Protein AF-0000000080107549 (afdb_homodimer)

Solvent-accessible surface area (backbone atoms only — not comparable to full-atom values): 24627 Å² total; per-residue (Å²): 115,69,70,59,51,51,52,50,50,53,51,52,55,63,60,64,65,59,62,71,70,70,69,73,54,46,63,52,72,68,51,47,50,52,50,44,52,52,50,43,53,51,35,47,55,39,15,67,66,69,76,43,81,56,61,75,59,41,84,32,69,69,33,16,52,47,34,55,63,60,72,76,70,65,90,58,79,60,88,64,49,26,48,18,30,65,36,68,57,43,46,50,54,39,52,49,38,27,72,75,69,60,40,52,78,51,29,47,70,81,66,35,60,39,38,40,34,34,11,37,5,58,68,35,72,38,71,36,65,35,84,58,73,98,49,41,77,41,59,36,36,36,23,13,29,32,24,60,42,73,49,72,42,91,67,74,45,87,91,60,24,56,69,80,54,68,52,70,59,36,46,60,57,14,55,74,68,66,45,72,50,75,85,59,51,66,66,62,56,64,66,68,67,58,65,79,63,72,83,75,76,79,78,74,78,78,79,68,69,92,72,76,81,135,112,69,69,59,50,52,51,51,50,53,53,52,56,62,58,65,64,61,62,70,71,70,68,74,56,47,62,51,71,68,52,45,50,52,50,43,52,53,49,42,52,51,35,46,54,38,14,68,67,68,76,42,82,56,63,74,58,40,83,33,70,70,35,16,52,47,34,54,63,59,74,78,67,65,90,57,79,60,89,63,50,28,49,18,31,65,37,71,56,42,45,51,54,41,52,49,37,28,73,73,69,60,40,53,76,53,31,46,69,82,66,35,60,40,38,41,34,34,13,37,5,58,68,35,71,40,73,36,66,35,85,59,73,98,48,43,78,39,58,34,36,37,25,12,31,30,23,61,43,74,49,71,46,94,68,75,44,88,92,59,25,58,69,81,53,67,54,71,59,33,46,60,58,13,56,74,69,67,44,72,48,74,85,57,48,65,64,60,57,63,63,65,66,58,64,76,66,68,81,78,73,77,76,72,74,75,75,67,63,95,79,77,81,129

Organism: NCBI:txid1611254

Structure (mmCIF, N/CA/C/O backbone):
data_AF-0000000080107549-model_v1
#
loop_
_entity.id
_entity.type
_entity.pdbx_description
1 polymer 'SCP domain-containing protein'
#
loop_
_atom_site.group_PDB
_atom_site.id
_atom_site.type_symbol
_atom_site.label_atom_id
_atom_site.label_alt_id
_atom_site.label_comp_id
_atom_site.label_asym_id
_atom_site.label_entity_id
_atom_site.label_seq_id
_atom_site.pdbx_PDB_ins_code
_atom_site.Cartn_x
_atom_site.Cartn_y
_atom_site.Cartn_z
_atom_site.occupancy
_atom_site.B_iso_or_equiv
_atom_site.auth_seq_id
_atom_site.auth_comp_id
_atom_site.auth_asym_id
_atom_site.auth_atom_id
_atom_site.pdbx_PDB_model_num
ATOM 1 N N . MET A 1 1 ? -22.656 67.5 -13.992 1 53.66 1 MET A N 1
ATOM 2 C CA . MET A 1 1 ? -21.797 66.5 -14.633 1 53.66 1 MET A CA 1
ATOM 3 C C . MET A 1 1 ? -20.594 66.188 -13.75 1 53.66 1 MET A C 1
ATOM 5 O O . MET A 1 1 ? -20.219 65 -13.609 1 53.66 1 MET A O 1
ATOM 9 N N . LYS A 1 2 ? -20.156 67.188 -12.969 1 70.88 2 LYS A N 1
ATOM 10 C CA . LYS A 1 2 ? -18.953 67 -12.172 1 70.88 2 LYS A CA 1
ATOM 11 C C . LYS A 1 2 ? -19.266 66.125 -10.93 1 70.88 2 LYS A C 1
ATOM 13 O O . LYS A 1 2 ? -18.484 65.312 -10.523 1 70.88 2 LYS A O 1
ATOM 18 N N . ALA A 1 3 ? -20.5 66.375 -10.391 1 68.38 3 ALA A N 1
ATOM 19 C CA . ALA A 1 3 ? -20.859 65.625 -9.172 1 68.38 3 ALA A CA 1
ATOM 20 C C . ALA A 1 3 ? -21.109 64.188 -9.453 1 68.38 3 ALA A C 1
ATOM 22 O O . ALA A 1 3 ? -20.781 63.312 -8.633 1 68.38 3 ALA A O 1
ATOM 23 N N . VAL A 1 4 ? -21.531 63.938 -10.672 1 68.31 4 VAL A N 1
ATOM 24 C CA . VAL A 1 4 ? -21.812 62.531 -11.039 1 68.31 4 VAL A CA 1
ATOM 25 C C . VAL A 1 4 ? -20.5 61.781 -11.266 1 68.31 4 VAL A C 1
ATOM 27 O O . VAL A 1 4 ? -20.375 60.625 -10.891 1 68.31 4 VAL A O 1
ATOM 30 N N . TYR A 1 5 ? -19.438 62.594 -11.609 1 66.56 5 TYR A N 1
ATOM 31 C CA . TYR A 1 5 ? -18.172 61.906 -11.852 1 66.56 5 TYR A CA 1
ATOM 32 C C . TYR A 1 5 ? -17.484 61.531 -10.547 1 66.56 5 TYR A C 1
ATOM 34 O O . TYR A 1 5 ? -16.844 60.5 -10.453 1 66.56 5 TYR A O 1
ATOM 42 N N . SER A 1 6 ? -17.906 62.281 -9.484 1 65.06 6 SER A N 1
ATOM 43 C CA . SER A 1 6 ? -17.281 62 -8.203 1 65.06 6 SER A CA 1
ATOM 44 C C . SER A 1 6 ? -17.891 60.781 -7.539 1 65.06 6 SER A C 1
ATOM 46 O O . SER A 1 6 ? -17.188 59.969 -6.922 1 65.06 6 SER A O 1
ATOM 48 N N . ILE A 1 7 ? -19.172 60.562 -7.809 1 64 7 ILE A N 1
ATOM 49 C CA . ILE A 1 7 ? -19.844 59.406 -7.199 1 64 7 ILE A CA 1
ATOM 50 C C . ILE A 1 7 ? -19.438 58.125 -7.922 1 64 7 ILE A C 1
ATOM 52 O O . ILE A 1 7 ? -19.188 57.094 -7.289 1 64 7 ILE A O 1
ATOM 56 N N . VAL A 1 8 ? -19.266 58.281 -9.211 1 63.47 8 VAL A N 1
ATOM 57 C CA . VAL A 1 8 ? -18.859 57.094 -9.977 1 63.47 8 VAL A CA 1
ATOM 58 C C . VAL A 1 8 ? -17.422 56.75 -9.633 1 63.47 8 VAL A C 1
ATOM 60 O O . VAL A 1 8 ? -17.094 55.562 -9.492 1 63.47 8 VAL A O 1
ATOM 63 N N . PHE A 1 9 ? -16.609 57.781 -9.422 1 61.28 9 PHE A N 1
ATOM 64 C CA . PHE A 1 9 ? -15.234 57.5 -9.039 1 61.28 9 PHE A CA 1
ATOM 65 C C . PHE A 1 9 ? -15.164 56.906 -7.645 1 61.28 9 PHE A C 1
ATOM 67 O O . PHE A 1 9 ? -14.406 55.969 -7.41 1 61.28 9 PHE A O 1
ATOM 74 N N . LEU A 1 10 ? -16.047 57.406 -6.715 1 59.22 10 LEU A N 1
ATOM 75 C CA . LEU A 1 10 ? -16.078 56.844 -5.367 1 59.22 10 LEU A CA 1
ATOM 76 C C . LEU A 1 10 ? -16.656 55.406 -5.391 1 59.22 10 LEU A C 1
ATOM 78 O O . LEU A 1 10 ? -16.172 54.531 -4.664 1 59.22 10 LEU A O 1
ATOM 82 N N . LEU A 1 11 ? -17.578 55.156 -6.316 1 61.56 11 LEU A N 1
ATOM 83 C CA . LEU A 1 11 ? -18.125 53.812 -6.449 1 61.56 11 LEU A CA 1
ATOM 84 C C . LEU A 1 11 ? -17.109 52.906 -7.121 1 61.56 11 LEU A C 1
ATOM 86 O O . LEU A 1 11 ? -17 51.719 -6.766 1 61.56 11 LEU A O 1
ATOM 90 N N . LEU A 1 12 ? -16.328 53.469 -8.047 1 58.5 12 LEU A N 1
ATOM 91 C CA . LEU A 1 12 ? -15.289 52.656 -8.688 1 58.5 12 LEU A CA 1
ATOM 92 C C . LEU A 1 12 ? -14.133 52.406 -7.73 1 58.5 12 LEU A C 1
ATOM 94 O O . LEU A 1 12 ? -13.516 51.344 -7.773 1 58.5 12 LEU A O 1
ATOM 98 N N . LEU A 1 13 ? -13.867 53.375 -6.844 1 51.38 13 LEU A N 1
ATOM 99 C CA . LEU A 1 13 ? -12.828 53.125 -5.852 1 51.38 13 LEU A CA 1
ATOM 100 C C . LEU A 1 13 ? -13.281 52.125 -4.82 1 51.38 13 LEU A C 1
ATOM 102 O O . LEU A 1 13 ? -12.469 51.375 -4.262 1 51.38 13 LEU A O 1
ATOM 106 N N . ALA A 1 14 ? -14.594 52.031 -4.531 1 49.47 14 ALA A N 1
ATOM 107 C CA . ALA A 1 14 ? -15.094 51.062 -3.566 1 49.47 14 ALA A CA 1
ATOM 108 C C . ALA A 1 14 ? -15.062 49.656 -4.148 1 49.47 14 ALA A C 1
ATOM 110 O O . ALA A 1 14 ? -15 48.656 -3.406 1 49.47 14 ALA A O 1
ATOM 111 N N . ILE A 1 15 ? -15.234 49.5 -5.469 1 50.75 15 ILE A N 1
ATOM 112 C CA . ILE A 1 15 ? -15.219 48.156 -6.031 1 50.75 15 ILE A CA 1
ATOM 113 C C . ILE A 1 15 ? -13.789 47.625 -6.055 1 50.75 15 ILE A C 1
ATOM 115 O O . ILE A 1 15 ? -13.57 46.406 -5.91 1 50.75 15 ILE A O 1
ATOM 119 N N . SER A 1 16 ? -12.789 48.5 -6.227 1 44.84 16 SER A N 1
ATOM 120 C CA . SER A 1 16 ? -11.453 47.969 -6.477 1 44.84 16 SER A CA 1
ATOM 121 C C . SER A 1 16 ? -10.844 47.375 -5.203 1 44.84 16 SER A C 1
ATOM 123 O O . SER A 1 16 ? -9.812 46.719 -5.25 1 44.84 16 SER A O 1
ATOM 125 N N . THR A 1 17 ? -11.305 47.906 -4.094 1 39.03 17 THR A N 1
ATOM 126 C CA . THR A 1 17 ? -10.547 47.344 -2.98 1 39.03 17 THR A CA 1
ATOM 127 C C . THR A 1 17 ? -11.102 46 -2.559 1 39.03 17 THR A C 1
ATOM 129 O O . THR A 1 17 ? -11.32 45.75 -1.37 1 39.03 17 THR A O 1
ATOM 132 N N . SER A 1 18 ? -12.023 45.406 -3.348 1 38.69 18 SER A N 1
ATOM 133 C CA . SER A 1 18 ? -12.164 44.031 -2.922 1 38.69 18 SER A CA 1
ATOM 134 C C . SER A 1 18 ? -10.844 43.281 -3.021 1 38.69 18 SER A C 1
ATOM 136 O O . SER A 1 18 ? -10.531 42.688 -4.059 1 38.69 18 SER A O 1
ATOM 138 N N . THR A 1 19 ? -9.719 43.812 -2.611 1 36.75 19 THR A N 1
ATOM 139 C CA . THR A 1 19 ? -8.641 42.875 -2.398 1 36.75 19 THR A CA 1
ATOM 140 C C . THR A 1 19 ? -9.172 41.594 -1.761 1 36.75 19 THR A C 1
ATOM 142 O O . THR A 1 19 ? -9.555 41.594 -0.59 1 36.75 19 THR A O 1
ATOM 145 N N . GLY A 1 20 ? -9.984 40.812 -2.455 1 39.28 20 GLY A N 1
ATOM 146 C CA . GLY A 1 20 ? -10.086 39.469 -1.911 1 39.28 20 GLY A CA 1
ATOM 147 C C . GLY A 1 20 ? -8.852 39.031 -1.149 1 39.28 20 GLY A C 1
ATOM 148 O O . GLY A 1 20 ? -7.82 38.719 -1.753 1 39.28 20 GLY A O 1
ATOM 149 N N . VAL A 1 21 ? -8.547 39.75 -0.049 1 38.47 21 VAL A N 1
ATOM 150 C CA . VAL A 1 21 ? -7.57 39.156 0.851 1 38.47 21 VAL A CA 1
ATOM 151 C C . VAL A 1 21 ? -7.652 37.625 0.756 1 38.47 21 VAL A C 1
ATOM 153 O O . VAL A 1 21 ? -8.648 37.031 1.163 1 38.47 21 VAL A O 1
ATOM 156 N N . ARG A 1 22 ? -7.184 37.156 -0.388 1 38.94 22 ARG A N 1
ATOM 157 C CA . ARG A 1 22 ? -7 35.719 -0.339 1 38.94 22 ARG A CA 1
ATOM 158 C C . ARG A 1 22 ? -6.398 35.281 0.996 1 38.94 22 ARG A C 1
ATOM 160 O O . ARG A 1 22 ? -5.23 35.562 1.275 1 38.94 22 ARG A O 1
ATOM 167 N N . VAL A 1 23 ? -7.102 35.281 2.072 1 44.19 23 VAL A N 1
ATOM 168 C CA . VAL A 1 23 ? -6.676 34.656 3.316 1 44.19 23 VAL A CA 1
ATOM 169 C C . VAL A 1 23 ? -5.902 33.375 3.008 1 44.19 23 VAL A C 1
ATOM 171 O O . VAL A 1 23 ? -6.418 32.469 2.336 1 44.19 23 VAL A O 1
ATOM 174 N N . LYS A 1 24 ? -4.633 33.594 2.818 1 52.34 24 LYS A N 1
ATOM 175 C CA . LYS A 1 24 ? -3.783 32.406 2.66 1 52.34 24 LYS A CA 1
ATOM 176 C C . LYS A 1 24 ? -4.207 31.297 3.609 1 52.34 24 LYS A C 1
ATOM 178 O O . LYS A 1 24 ? -4.172 31.469 4.832 1 52.34 24 LYS A O 1
ATOM 183 N N . ARG A 1 25 ? -5.023 30.359 3.195 1 68.44 25 ARG A N 1
ATOM 184 C CA . ARG A 1 25 ? -5.586 29.234 3.943 1 68.44 25 ARG A CA 1
ATOM 185 C C . ARG A 1 25 ? -4.566 28.125 4.105 1 68.44 25 ARG A C 1
ATOM 187 O O . ARG A 1 25 ? -4.738 27.234 4.941 1 68.44 25 ARG A O 1
ATOM 194 N N . GLY A 1 26 ? -3.373 28.438 3.594 1 78.31 26 GLY A N 1
ATOM 195 C CA . GLY A 1 26 ? -2.271 27.5 3.768 1 78.31 26 GLY A CA 1
ATOM 196 C C . GLY A 1 26 ? -1.246 27.969 4.781 1 78.31 26 GLY A C 1
ATOM 197 O O . GLY A 1 26 ? -1.515 28.875 5.57 1 78.31 26 GLY A O 1
ATOM 198 N N . LEU A 1 27 ? -0.272 27.266 4.949 1 93.06 27 LEU A N 1
ATOM 199 C CA . LEU A 1 27 ? 0.793 27.594 5.891 1 93.06 27 LEU A CA 1
ATOM 200 C C . LEU A 1 27 ? 1.689 28.688 5.332 1 93.06 27 LEU A C 1
ATOM 202 O O . LEU A 1 27 ? 1.978 28.719 4.133 1 93.06 27 LEU A O 1
ATOM 206 N N . SER A 1 28 ? 2.057 29.641 6.246 1 92.88 28 SER A N 1
ATOM 207 C CA . SER A 1 28 ? 3.113 30.578 5.867 1 92.88 28 SER A CA 1
ATOM 208 C C . SER A 1 28 ? 4.426 29.844 5.605 1 92.88 28 SER A C 1
ATOM 210 O O . SER A 1 28 ? 4.598 28.688 6.012 1 92.88 28 SER A O 1
ATOM 212 N N . THR A 1 29 ? 5.355 30.516 4.992 1 93.06 29 THR A N 1
ATOM 213 C CA . THR A 1 29 ? 6.656 29.922 4.711 1 93.06 29 THR A CA 1
ATOM 214 C C . THR A 1 29 ? 7.363 29.531 6.008 1 93.06 29 THR A C 1
ATOM 216 O O . THR A 1 29 ? 8.016 28.484 6.074 1 93.06 29 THR A O 1
ATOM 219 N N . GLU A 1 30 ? 7.207 30.406 6.984 1 94.31 30 GLU A N 1
ATOM 220 C CA . GLU A 1 30 ? 7.801 30.125 8.289 1 94.31 30 GLU A CA 1
ATOM 221 C C . GLU A 1 30 ? 7.191 28.859 8.906 1 94.31 30 GLU A C 1
ATOM 223 O O . GLU A 1 30 ? 7.91 28.016 9.438 1 94.31 30 GLU A O 1
ATOM 228 N N . GLU A 1 31 ? 5.949 28.766 8.859 1 95.88 31 GLU A N 1
ATOM 229 C CA . GLU A 1 31 ? 5.246 27.594 9.383 1 95.88 31 GLU A CA 1
ATOM 230 C C . GLU A 1 31 ? 5.621 26.328 8.617 1 95.88 31 GLU A C 1
ATOM 232 O O . GLU A 1 31 ? 5.797 25.266 9.219 1 95.88 31 GLU A O 1
ATOM 237 N N . GLN A 1 32 ? 5.734 26.422 7.312 1 96.44 32 GLN A N 1
ATOM 238 C CA . GLN A 1 32 ? 6.172 25.297 6.492 1 96.44 32 GLN A CA 1
ATOM 239 C C . GLN A 1 32 ? 7.539 24.797 6.945 1 96.44 32 GLN A C 1
ATOM 241 O O . GLN A 1 32 ? 7.719 23.594 7.141 1 96.44 32 GLN A O 1
ATOM 246 N N . THR A 1 33 ? 8.398 25.703 7.074 1 96.06 33 THR A N 1
ATOM 247 C CA . THR A 1 33 ? 9.758 25.359 7.469 1 96.06 33 THR A CA 1
ATOM 248 C C . THR A 1 33 ? 9.773 24.703 8.844 1 96.06 33 THR A C 1
ATOM 250 O O . THR A 1 33 ? 10.438 23.688 9.047 1 96.06 33 THR A O 1
ATOM 253 N N . LYS A 1 34 ? 9.039 25.281 9.727 1 96.56 34 LYS A N 1
ATOM 254 C CA . LYS A 1 34 ? 8.945 24.75 11.078 1 96.56 34 LYS A CA 1
ATOM 255 C C . LYS A 1 34 ? 8.406 23.312 11.055 1 96.56 34 LYS A C 1
ATOM 257 O O . LYS A 1 34 ? 8.953 22.422 11.711 1 96.56 34 LYS A O 1
ATOM 262 N N . LEU A 1 35 ? 7.371 23.094 10.359 1 97.75 35 LEU A N 1
ATOM 263 C CA . LEU A 1 35 ? 6.75 21.781 10.234 1 97.75 35 LEU A CA 1
ATOM 264 C C . LEU A 1 35 ? 7.727 20.766 9.633 1 97.75 35 LEU A C 1
ATOM 266 O O . LEU A 1 35 ? 7.945 19.703 10.195 1 97.75 35 LEU A O 1
ATOM 270 N N . LEU A 1 36 ? 8.328 21.109 8.508 1 97.75 36 LEU A N 1
ATOM 271 C CA . LEU A 1 36 ? 9.227 20.203 7.797 1 97.75 36 LEU A CA 1
ATOM 272 C C . LEU A 1 36 ? 10.438 19.859 8.656 1 97.75 36 LEU A C 1
ATOM 274 O O . LEU A 1 36 ? 10.852 18.703 8.711 1 97.75 36 LEU A O 1
ATOM 278 N N . ASN A 1 37 ? 10.977 20.891 9.273 1 97.5 37 ASN A N 1
ATOM 279 C CA . ASN A 1 37 ? 12.125 20.641 10.133 1 97.5 37 ASN A CA 1
ATOM 280 C C . ASN A 1 37 ? 11.773 19.656 11.25 1 97.5 37 ASN A C 1
ATOM 282 O O . ASN A 1 37 ? 12.508 18.688 11.484 1 97.5 37 ASN A O 1
ATOM 286 N N . ALA A 1 38 ? 10.688 19.922 11.914 1 97.88 38 ALA A N 1
ATOM 287 C CA . ALA A 1 38 ? 10.273 19.047 13.016 1 97.88 38 ALA A CA 1
ATOM 288 C C . ALA A 1 38 ? 10.008 17.625 12.523 1 97.88 38 ALA A C 1
ATOM 290 O O . ALA A 1 38 ? 10.469 16.656 13.141 1 97.88 38 ALA A O 1
ATOM 291 N N . LEU A 1 39 ? 9.281 17.453 11.414 1 97.88 39 LEU A N 1
ATOM 292 C CA . LEU A 1 39 ? 8.961 16.156 10.859 1 97.88 39 LEU A CA 1
ATOM 293 C C . LEU A 1 39 ? 10.219 15.414 10.43 1 97.88 39 LEU A C 1
ATOM 295 O O . LEU A 1 39 ? 10.375 14.219 10.703 1 97.88 39 LEU A O 1
ATOM 299 N N . ASN A 1 40 ? 11.055 16.125 9.773 1 96.75 40 ASN A N 1
ATOM 300 C CA . ASN A 1 40 ? 12.266 15.469 9.297 1 96.75 40 ASN A CA 1
ATOM 301 C C . ASN A 1 40 ? 13.164 15.039 10.445 1 96.75 40 ASN A C 1
ATOM 303 O O . ASN A 1 40 ? 13.789 13.977 10.391 1 96.75 40 ASN A O 1
ATOM 307 N N . ILE A 1 41 ? 13.273 15.844 11.484 1 96.38 41 ILE A N 1
ATOM 308 C CA . ILE A 1 41 ? 14.031 15.461 12.672 1 96.38 41 ILE A CA 1
ATOM 309 C C . ILE A 1 41 ? 13.43 14.195 13.281 1 96.38 41 ILE A C 1
ATOM 311 O O . ILE A 1 41 ? 14.156 13.25 13.602 1 96.38 41 ILE A O 1
ATOM 315 N N . ASP A 1 42 ? 12.133 14.148 13.445 1 96.56 42 ASP A N 1
ATOM 316 C CA . ASP A 1 42 ? 11.461 12.992 14.023 1 96.56 42 ASP A CA 1
ATOM 317 C C . ASP A 1 42 ? 11.594 11.766 13.125 1 96.56 42 ASP A C 1
ATOM 319 O O . ASP A 1 42 ? 11.781 10.648 13.609 1 96.56 42 ASP A O 1
ATOM 323 N N . ARG A 1 43 ? 11.438 11.938 11.828 1 95.06 43 ARG A N 1
ATOM 324 C CA . ARG A 1 43 ? 11.609 10.859 10.859 1 95.06 43 ARG A CA 1
ATOM 325 C C . ARG A 1 43 ? 13.023 10.281 10.93 1 95.06 43 ARG A C 1
ATOM 327 O O . ARG A 1 43 ? 13.203 9.062 10.891 1 95.06 43 ARG A O 1
ATOM 334 N N . GLN A 1 44 ? 13.969 11.141 11.07 1 92 44 GLN A N 1
ATOM 335 C CA . GLN A 1 44 ? 15.344 10.68 11.18 1 92 44 GLN A CA 1
ATOM 336 C C . GLN A 1 44 ? 15.562 9.875 12.461 1 92 44 GLN A C 1
ATOM 338 O O . GLN A 1 44 ? 16.156 8.797 12.438 1 92 44 GLN A O 1
ATOM 343 N N . ALA A 1 45 ? 15.094 10.367 13.523 1 94.12 45 ALA A N 1
ATOM 344 C CA . ALA A 1 45 ? 15.219 9.68 14.805 1 94.12 45 ALA A CA 1
ATOM 345 C C . ALA A 1 45 ? 14.531 8.32 14.773 1 94.12 45 ALA A C 1
ATOM 347 O O . ALA A 1 45 ? 15.094 7.32 15.227 1 94.12 45 ALA A O 1
ATOM 348 N N . LEU A 1 46 ? 13.297 8.312 14.234 1 91.19 46 LEU A N 1
ATOM 349 C CA . LEU A 1 46 ? 12.555 7.066 14.109 1 91.19 46 LEU A CA 1
ATOM 350 C C . LEU A 1 46 ? 13.281 6.086 13.195 1 91.19 46 LEU A C 1
ATOM 352 O O . LEU A 1 46 ? 13.352 4.891 13.492 1 91.19 46 LEU A O 1
ATOM 356 N N . GLY A 1 47 ? 13.789 6.66 12.109 1 87.25 47 GLY A N 1
ATOM 357 C CA . GLY A 1 47 ? 14.555 5.844 11.18 1 87.25 47 GLY A CA 1
ATOM 358 C C . GLY A 1 47 ? 15.766 5.188 11.82 1 87.25 47 GLY A C 1
ATOM 359 O O . GLY A 1 47 ? 16.031 4.008 11.578 1 87.25 47 GLY A O 1
ATOM 360 N N . GLU A 1 48 ? 16.453 5.871 12.602 1 86.38 48 GLU A N 1
ATOM 361 C CA . GLU A 1 48 ? 17.594 5.34 13.32 1 86.38 48 GLU A CA 1
ATOM 362 C C . GLU A 1 48 ? 17.188 4.203 14.25 1 86.38 48 GLU A C 1
ATOM 364 O O . GLU A 1 48 ? 17.875 3.18 14.336 1 86.38 48 GLU A O 1
ATOM 369 N N . ASN A 1 49 ? 16.047 4.371 14.82 1 84.31 49 ASN A N 1
ATOM 370 C CA . ASN A 1 49 ? 15.539 3.363 15.742 1 84.31 49 ASN A CA 1
ATOM 371 C C . ASN A 1 49 ? 15.07 2.109 15.016 1 84.31 49 ASN A C 1
ATOM 373 O O . ASN A 1 49 ? 15.148 1.004 15.547 1 84.31 49 ASN A O 1
ATOM 377 N N . MET A 1 50 ? 14.594 2.318 13.828 1 82.94 50 MET A N 1
ATOM 378 C CA . MET A 1 50 ? 13.945 1.22 13.117 1 82.94 50 MET A CA 1
ATOM 379 C C . MET A 1 50 ? 14.867 0.662 12.031 1 82.94 50 MET A C 1
ATOM 381 O O . MET A 1 50 ? 14.562 -0.362 11.422 1 82.94 50 MET A O 1
ATOM 385 N N . GLY A 1 51 ? 16 1.339 11.742 1 77.19 51 GLY A N 1
ATOM 386 C CA . GLY A 1 51 ? 16.875 0.941 10.656 1 77.19 51 GLY A CA 1
ATOM 387 C C . GLY A 1 51 ? 16.312 1.266 9.281 1 77.19 51 GLY A C 1
ATOM 388 O O . GLY A 1 51 ? 16.469 0.491 8.344 1 77.19 51 GLY A O 1
ATOM 389 N N . ILE A 1 52 ? 15.5 2.336 9.242 1 78.19 52 ILE A N 1
ATOM 390 C CA . ILE A 1 52 ? 14.883 2.783 8 1 78.19 52 ILE A CA 1
ATOM 391 C C . ILE A 1 52 ? 15.406 4.172 7.637 1 78.19 52 ILE A C 1
ATOM 393 O O . ILE A 1 52 ? 15.531 5.039 8.5 1 78.19 52 ILE A O 1
ATOM 397 N N . ALA A 1 53 ? 15.695 4.32 6.379 1 80.44 53 ALA A N 1
ATOM 398 C CA . ALA A 1 53 ? 16.125 5.633 5.898 1 80.44 53 ALA A CA 1
ATOM 399 C C . ALA A 1 53 ? 14.938 6.441 5.387 1 80.44 53 ALA A C 1
ATOM 401 O O . ALA A 1 53 ? 14.164 5.965 4.551 1 80.44 53 ALA A O 1
ATOM 402 N N . PHE A 1 54 ? 14.75 7.613 5.891 1 86 54 PHE A N 1
ATOM 403 C CA . PHE A 1 54 ? 13.734 8.539 5.41 1 86 54 PHE A CA 1
ATOM 404 C C . PHE A 1 54 ? 14.352 9.594 4.496 1 86 54 PHE A C 1
ATOM 406 O O . PHE A 1 54 ? 15.344 10.227 4.855 1 86 54 PHE A O 1
ATOM 413 N N . GLU A 1 55 ? 13.805 9.719 3.348 1 86.88 55 GLU A N 1
ATOM 414 C CA . GLU A 1 55 ? 14.125 10.891 2.543 1 86.88 55 GLU A CA 1
ATOM 415 C C . GLU A 1 55 ? 13.5 12.148 3.135 1 86.88 55 GLU A C 1
ATOM 417 O O . GLU A 1 55 ? 12.461 12.086 3.795 1 86.88 55 GLU A O 1
ATOM 422 N N . THR A 1 56 ? 14.172 13.25 2.838 1 92.81 56 THR A N 1
ATOM 423 C CA . THR A 1 56 ? 13.695 14.531 3.359 1 92.81 56 THR A CA 1
ATOM 424 C C . THR A 1 56 ? 12.336 14.891 2.77 1 92.81 56 THR A C 1
ATOM 426 O O . THR A 1 56 ? 12.156 14.852 1.551 1 92.81 56 THR A O 1
ATOM 429 N N . LEU A 1 57 ? 11.406 15.188 3.639 1 94.5 57 LEU A N 1
ATOM 430 C CA . LEU A 1 57 ? 10.086 15.656 3.242 1 94.5 57 LEU A CA 1
ATOM 431 C C . LEU A 1 57 ? 10.148 17.062 2.674 1 94.5 57 LEU A C 1
ATOM 433 O O . LEU A 1 57 ? 10.852 17.922 3.215 1 94.5 57 LEU A O 1
ATOM 437 N N . THR A 1 58 ? 9.539 17.281 1.575 1 94.56 58 THR A N 1
ATOM 438 C CA . THR A 1 58 ? 9.445 18.609 0.966 1 94.56 58 THR A CA 1
ATOM 439 C C . THR A 1 58 ? 7.996 19.078 0.892 1 94.56 58 THR A C 1
ATOM 441 O O . THR A 1 58 ? 7.078 18.25 0.838 1 94.56 58 THR A O 1
ATOM 444 N N . TYR A 1 59 ? 7.855 20.406 0.904 1 95 59 TYR A N 1
ATOM 445 C CA . TYR A 1 59 ? 6.512 20.984 0.916 1 95 59 TYR A CA 1
ATOM 446 C C . TYR A 1 59 ? 5.98 21.156 -0.502 1 95 59 TYR A C 1
ATOM 448 O O . TYR A 1 59 ? 6.719 21.547 -1.407 1 95 59 TYR A O 1
ATOM 456 N N . SER A 1 60 ? 4.695 20.797 -0.688 1 92.75 60 SER A N 1
ATOM 457 C CA . SER A 1 60 ? 4.027 20.922 -1.979 1 92.75 60 SER A CA 1
ATOM 458 C C . SER A 1 60 ? 2.82 21.844 -1.889 1 92.75 60 SER A C 1
ATOM 460 O O . SER A 1 60 ? 1.849 21.547 -1.193 1 92.75 60 SER A O 1
ATOM 462 N N . ARG A 1 61 ? 2.859 22.859 -2.689 1 90.12 61 ARG A N 1
ATOM 463 C CA . ARG A 1 61 ? 1.745 23.812 -2.742 1 90.12 61 ARG A CA 1
ATOM 464 C C . ARG A 1 61 ? 0.489 23.141 -3.289 1 90.12 61 ARG A C 1
ATOM 466 O O . ARG A 1 61 ? -0.623 23.438 -2.85 1 90.12 61 ARG A O 1
ATOM 473 N N . ALA A 1 62 ? 0.701 22.234 -4.172 1 86.56 62 ALA A N 1
ATOM 474 C CA . ALA A 1 62 ? -0.437 21.516 -4.742 1 86.56 62 ALA A CA 1
ATOM 475 C C . ALA A 1 62 ? -1.16 20.703 -3.67 1 86.56 62 ALA A C 1
ATOM 477 O O . ALA A 1 62 ? -2.393 20.672 -3.633 1 86.56 62 ALA A O 1
ATOM 478 N N . LEU A 1 63 ? -0.447 20.109 -2.848 1 88.44 63 LEU A N 1
ATOM 479 C CA . LEU A 1 63 ? -1.027 19.328 -1.771 1 88.44 63 LEU A CA 1
ATOM 480 C C . LEU A 1 63 ? -1.66 20.219 -0.714 1 88.44 63 LEU A C 1
ATOM 482 O O . LEU A 1 63 ? -2.674 19.859 -0.111 1 88.44 63 LEU A O 1
ATOM 486 N N . GLU A 1 64 ? -1.082 21.406 -0.505 1 93.12 64 GLU A N 1
ATOM 487 C CA . GLU A 1 64 ? -1.689 22.406 0.365 1 93.12 64 GLU A CA 1
ATOM 488 C C . GLU A 1 64 ? -3.07 22.812 -0.141 1 93.12 64 GLU A C 1
ATOM 490 O O . GLU A 1 64 ? -4.027 22.859 0.632 1 93.12 64 GLU A O 1
ATOM 495 N N . MET A 1 65 ? -3.135 23.062 -1.372 1 87.81 65 MET A N 1
ATOM 496 C CA . MET A 1 65 ? -4.414 23.438 -1.969 1 87.81 65 MET A CA 1
ATOM 497 C C . MET A 1 65 ? -5.434 22.312 -1.814 1 87.81 65 MET A C 1
ATOM 499 O O . MET A 1 65 ? -6.609 22.562 -1.557 1 87.81 65 MET A O 1
ATOM 503 N N . LYS A 1 66 ? -4.984 21.109 -1.949 1 85.88 66 LYS A N 1
ATOM 504 C CA . LYS A 1 66 ? -5.863 19.969 -1.729 1 85.88 66 LYS A CA 1
ATOM 505 C C . LYS A 1 66 ? -6.363 19.922 -0.289 1 85.88 66 LYS A C 1
ATOM 507 O O . LYS A 1 66 ? -7.543 19.672 -0.042 1 85.88 66 LYS A O 1
ATOM 512 N N . ALA A 1 67 ? -5.453 20.188 0.616 1 90.38 67 ALA A N 1
ATOM 513 C CA . ALA A 1 67 ? -5.797 20.172 2.035 1 90.38 67 ALA A CA 1
ATOM 514 C C . ALA A 1 67 ? -6.82 21.266 2.354 1 90.38 67 ALA A C 1
ATOM 516 O O . ALA A 1 67 ? -7.719 21.062 3.174 1 90.38 67 ALA A O 1
ATOM 517 N N . GLU A 1 68 ? -6.762 22.344 1.675 1 88.94 68 GLU A N 1
ATOM 518 C CA . GLU A 1 68 ? -7.656 23.469 1.905 1 88.94 68 GLU A CA 1
ATOM 519 C C . GLU A 1 68 ? -9.047 23.203 1.329 1 88.94 68 GLU A C 1
ATOM 521 O O . GLU A 1 68 ? -10.047 23.656 1.881 1 88.94 68 GLU A O 1
ATOM 526 N N . ASN A 1 69 ? -9.016 22.422 0.28 1 82.88 69 ASN A N 1
ATOM 527 C CA . ASN A 1 69 ? -10.227 22.469 -0.534 1 82.88 69 ASN A CA 1
ATOM 528 C C . ASN A 1 69 ? -10.992 21.141 -0.479 1 82.88 69 ASN A C 1
ATOM 530 O O . ASN A 1 69 ? -12.109 21.047 -0.99 1 82.88 69 ASN A O 1
ATOM 534 N N . PHE A 1 70 ? -10.414 20.109 0.133 1 82.06 70 PHE A N 1
ATOM 535 C CA . PHE A 1 70 ? -11.172 18.859 0.117 1 82.06 70 PHE A CA 1
ATOM 536 C C . PHE A 1 70 ? -12.469 19.016 0.901 1 82.06 70 PHE A C 1
ATOM 538 O O . PHE A 1 70 ? -12.602 19.906 1.736 1 82.06 70 PHE A O 1
ATOM 545 N N . ARG A 1 71 ? -13.398 18.172 0.565 1 79.19 71 ARG A N 1
ATOM 546 C CA . ARG A 1 71 ? -14.703 18.219 1.211 1 79.19 71 ARG A CA 1
ATOM 547 C C . ARG A 1 71 ? -14.773 17.25 2.385 1 79.19 71 ARG A C 1
ATOM 549 O O . ARG A 1 71 ? -14.305 16.109 2.281 1 79.19 71 ARG A O 1
ATOM 556 N N . CYS A 1 72 ? -15.172 17.734 3.518 1 81.75 72 CYS A N 1
ATOM 557 C CA . CYS A 1 72 ? -15.391 16.922 4.707 1 81.75 72 CYS A CA 1
ATOM 558 C C . CYS A 1 72 ? -16.562 15.961 4.516 1 81.75 72 CYS A C 1
ATOM 560 O O . C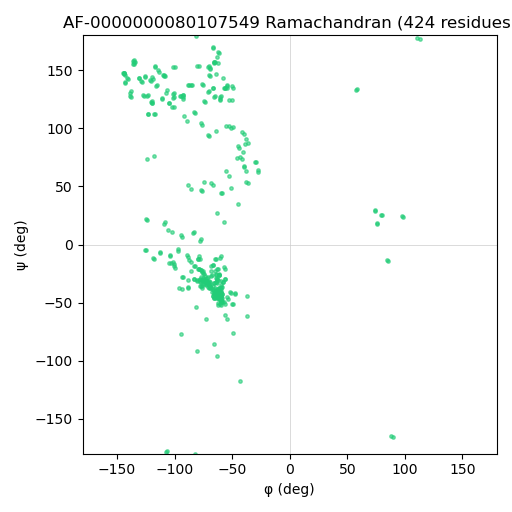YS A 1 72 ? -17.641 16.188 5.062 1 81.75 72 CYS A O 1
ATOM 562 N N . ASP A 1 73 ? -16.469 15.234 3.383 1 65.12 73 ASP A N 1
ATOM 563 C CA . ASP A 1 73 ? -17.641 14.422 3.055 1 65.12 73 ASP A CA 1
ATOM 564 C C . ASP A 1 73 ? -17.547 13.031 3.682 1 65.12 73 ASP A C 1
ATOM 566 O O . ASP A 1 73 ? -16.562 12.312 3.465 1 65.12 73 ASP A O 1
ATOM 570 N N . GLY A 1 74 ? -18.359 12.711 4.809 1 60 74 GLY A N 1
ATOM 571 C CA . GLY A 1 74 ? -18.609 11.352 5.254 1 60 74 GLY A CA 1
ATOM 572 C C . GLY A 1 74 ? -18 11.031 6.602 1 60 74 GLY A C 1
ATOM 573 O O . GLY A 1 74 ? -17.344 11.883 7.207 1 60 74 GLY A O 1
ATOM 574 N N . PRO A 1 75 ? -18.312 9.828 6.957 1 54.25 75 PRO A N 1
ATOM 575 C CA . PRO A 1 75 ? -17.984 9.391 8.32 1 54.25 75 PRO A CA 1
ATOM 576 C C . PRO A 1 75 ? -16.5 9.047 8.484 1 54.25 75 PRO A C 1
ATOM 578 O O . PRO A 1 75 ? -15.984 9.078 9.602 1 54.25 75 PRO A O 1
ATOM 581 N N . SER A 1 76 ? -15.938 8.766 7.328 1 57.59 76 SER A N 1
ATOM 582 C CA . SER A 1 76 ? -14.555 8.344 7.48 1 57.59 76 SER A CA 1
ATOM 583 C C . SER A 1 76 ? -13.586 9.43 7.016 1 57.59 76 SER A C 1
ATOM 585 O O . SER A 1 76 ? -13.898 10.188 6.094 1 57.59 76 SER A O 1
ATOM 587 N N . THR A 1 77 ? -12.539 9.727 7.84 1 61.66 77 THR A N 1
ATOM 588 C CA . THR A 1 77 ? -11.422 10.539 7.379 1 61.66 77 THR A CA 1
ATOM 589 C C . THR A 1 77 ? -10.844 9.977 6.082 1 61.66 77 THR A C 1
ATOM 591 O O . THR A 1 77 ? -10.586 8.781 5.977 1 61.66 77 THR A O 1
ATOM 594 N N . PRO A 1 78 ? -10.781 10.789 5.086 1 59.88 78 PRO A N 1
ATOM 595 C CA . PRO A 1 78 ? -10.148 10.266 3.871 1 59.88 78 PRO A CA 1
ATOM 596 C C . PRO A 1 78 ? -8.789 9.625 4.141 1 59.88 78 PRO A C 1
ATOM 598 O O . PRO A 1 78 ? -8.023 10.117 4.969 1 59.88 78 PRO A O 1
ATOM 601 N N . PRO A 1 79 ? -8.57 8.539 3.57 1 61.66 79 PRO A N 1
ATOM 602 C CA . PRO A 1 79 ? -7.355 7.789 3.895 1 61.66 79 PRO A CA 1
ATOM 603 C C . PRO A 1 79 ? -6.082 8.57 3.59 1 61.66 79 PRO A C 1
ATOM 605 O O . PRO A 1 79 ? -5.016 8.266 4.133 1 61.66 79 PRO A O 1
ATOM 608 N N . ASP A 1 80 ? -6.246 9.68 2.859 1 68.38 80 ASP A N 1
ATOM 609 C CA . ASP A 1 80 ? -5.02 10.352 2.434 1 68.38 80 ASP A CA 1
ATOM 610 C C . ASP A 1 80 ? -4.734 11.578 3.293 1 68.38 80 ASP A C 1
ATOM 612 O O . ASP A 1 80 ? -3.801 12.336 3.018 1 68.38 80 ASP A O 1
ATOM 616 N N . ILE A 1 81 ? -5.488 11.688 4.387 1 82.62 81 ILE A N 1
ATOM 617 C CA . ILE A 1 81 ? -5.293 12.891 5.18 1 82.62 81 ILE A CA 1
ATOM 618 C C . ILE A 1 81 ? -4.703 12.531 6.539 1 82.62 81 ILE A C 1
ATOM 620 O O . ILE A 1 81 ? -4.926 11.43 7.047 1 82.62 81 ILE A O 1
ATOM 624 N N . VAL A 1 82 ? -3.936 13.375 7.09 1 92.75 82 VAL A N 1
ATOM 625 C CA . VAL A 1 82 ? -3.492 13.328 8.477 1 92.75 82 VAL A CA 1
ATOM 626 C C . VAL A 1 82 ? -4.008 14.555 9.234 1 92.75 82 VAL A C 1
ATOM 628 O O . VAL A 1 82 ? -3.592 15.68 8.953 1 92.75 82 VAL A O 1
ATOM 631 N N . PRO A 1 83 ? -4.934 14.289 10.195 1 93.38 83 PRO A N 1
ATOM 632 C CA . PRO A 1 83 ? -5.363 15.43 11.016 1 93.38 83 PRO A CA 1
ATOM 633 C C . PRO A 1 83 ? -4.273 15.922 11.961 1 93.38 83 PRO A C 1
ATOM 635 O O . PRO A 1 83 ? -3.5 15.117 12.492 1 93.38 83 PRO A O 1
ATOM 638 N N . LEU A 1 84 ? -4.273 17.203 12.172 1 95.69 84 LEU A N 1
ATOM 639 C CA . LEU A 1 84 ? -3.289 17.812 13.055 1 95.69 84 LEU A CA 1
ATOM 640 C C . LEU A 1 84 ? -3.832 17.938 14.469 1 95.69 84 LEU A C 1
ATOM 642 O O . LEU A 1 84 ? -3.062 18.031 15.43 1 95.69 84 LEU A O 1
ATOM 646 N N . LYS A 1 85 ? -5.176 18.047 14.57 1 94.88 85 LYS A N 1
ATOM 647 C CA . LYS A 1 85 ? -5.887 18.016 15.844 1 94.88 85 LYS A CA 1
ATOM 648 C C . LYS A 1 85 ? -7.191 17.234 15.727 1 94.88 85 LYS A C 1
ATOM 650 O O . LYS A 1 85 ? -7.859 17.297 14.688 1 94.88 85 LYS A O 1
ATOM 655 N N . VAL A 1 86 ? -7.453 16.5 16.844 1 93.25 86 VAL A N 1
ATOM 656 C CA . VAL A 1 86 ? -8.695 15.734 16.844 1 93.25 86 VAL A CA 1
ATOM 657 C C . VAL A 1 86 ? -9.406 15.898 18.188 1 93.25 86 VAL A C 1
ATOM 659 O O . VAL A 1 86 ? -8.781 16.234 19.188 1 93.25 86 VAL A O 1
ATOM 662 N N . ASN A 1 87 ? -10.719 15.695 18.141 1 92.81 87 ASN A N 1
ATOM 663 C CA . ASN A 1 87 ? -11.438 15.758 19.422 1 92.81 87 ASN A CA 1
ATOM 664 C C . ASN A 1 87 ? -11.328 14.445 20.188 1 92.81 87 ASN A C 1
ATOM 666 O O . ASN A 1 87 ? -10.734 13.484 19.688 1 92.81 87 ASN A O 1
ATOM 670 N N . LYS A 1 88 ? -11.945 14.477 21.328 1 92.88 88 LYS A N 1
ATOM 671 C CA . LYS A 1 88 ? -11.859 13.344 22.234 1 92.88 88 LYS A CA 1
ATOM 672 C C . LYS A 1 88 ? -12.414 12.078 21.594 1 92.88 88 LYS A C 1
ATOM 674 O O . LYS A 1 88 ? -11.82 11 21.703 1 92.88 88 LYS A O 1
ATOM 679 N N . VAL A 1 89 ? -13.484 12.172 20.922 1 90.25 89 VAL A N 1
ATOM 680 C CA . VAL A 1 89 ? -14.156 11.023 20.328 1 90.25 89 VAL A CA 1
ATOM 681 C C . VAL A 1 89 ? -13.25 10.367 19.297 1 90.25 89 VAL A C 1
ATOM 683 O O . VAL A 1 89 ? -13.039 9.148 19.328 1 90.25 89 VAL A O 1
ATOM 686 N N . LEU A 1 90 ? -12.742 11.094 18.438 1 90.06 90 LEU A N 1
ATOM 687 C CA . LEU A 1 90 ? -11.867 10.578 17.391 1 90.06 90 LEU A CA 1
ATOM 688 C C . LEU A 1 90 ? -10.586 10.016 17.984 1 90.06 90 LEU A C 1
ATOM 690 O O . LEU A 1 90 ? -10.062 9.008 17.5 1 90.06 90 LEU A O 1
ATOM 694 N N . LYS A 1 91 ? -10.117 10.68 18.984 1 91.75 91 LYS A N 1
ATOM 695 C CA . LYS A 1 91 ? -8.922 10.195 19.656 1 91.75 91 LYS A CA 1
ATOM 696 C C . LYS A 1 91 ? -9.156 8.805 20.25 1 91.75 91 LYS A C 1
ATOM 698 O O . LYS A 1 91 ? -8.32 7.914 20.109 1 91.75 91 LYS A O 1
ATOM 703 N N . GLU A 1 92 ? -10.219 8.672 20.859 1 90.06 92 GLU A N 1
ATOM 704 C CA . GLU A 1 92 ? -10.555 7.391 21.469 1 90.06 92 GLU A CA 1
ATOM 705 C C . GLU A 1 92 ? -10.688 6.293 20.422 1 90.06 92 GLU A C 1
ATOM 707 O O . GLU A 1 92 ? -10.227 5.168 20.625 1 90.06 92 GLU A O 1
ATOM 712 N N . MET A 1 93 ? -11.258 6.59 19.406 1 84.69 93 MET A N 1
ATOM 713 C CA . MET A 1 93 ? -11.391 5.633 18.312 1 84.69 93 MET A CA 1
ATOM 714 C C . MET A 1 93 ? -10.016 5.215 17.781 1 84.69 93 MET A C 1
ATOM 716 O O . MET A 1 93 ? -9.789 4.039 17.5 1 84.69 93 MET A O 1
ATOM 720 N N . ASN A 1 94 ? -9.148 6.145 17.641 1 86.88 94 ASN A N 1
ATOM 721 C CA . ASN A 1 94 ? -7.793 5.867 17.188 1 86.88 94 ASN A CA 1
ATOM 722 C C . ASN A 1 94 ? -7.016 5.047 18.219 1 86.88 94 ASN A C 1
ATOM 724 O O . ASN A 1 94 ? -6.293 4.117 17.844 1 86.88 94 ASN A O 1
ATOM 728 N N . ASP A 1 95 ? -7.152 5.441 19.406 1 86.12 95 ASP A N 1
ATOM 729 C CA . ASP A 1 95 ? -6.484 4.691 20.469 1 86.12 95 ASP A CA 1
ATOM 730 C C . ASP A 1 95 ? -6.941 3.236 20.484 1 86.12 95 ASP A C 1
ATOM 732 O O . ASP A 1 95 ? -6.137 2.328 20.688 1 86.12 95 ASP A O 1
ATOM 736 N N . PHE A 1 96 ? -8.141 3.084 20.203 1 86 96 PHE A N 1
ATOM 737 C CA . PHE A 1 96 ? -8.672 1.729 20.094 1 86 96 PHE A CA 1
ATOM 738 C C . PHE A 1 96 ? -8.023 0.98 18.938 1 86 96 PHE A C 1
ATOM 740 O O . PHE A 1 96 ? -7.676 -0.197 19.062 1 86 96 PHE A O 1
ATOM 747 N N . ALA A 1 97 ? -7.875 1.62 17.844 1 77.94 97 ALA A N 1
ATOM 748 C CA . ALA A 1 97 ? -7.223 1.016 16.688 1 77.94 97 ALA A CA 1
ATOM 749 C C . ALA A 1 97 ? -5.777 0.649 17.016 1 77.94 97 ALA A C 1
ATOM 751 O O . ALA A 1 97 ? -5.301 -0.424 16.625 1 77.94 97 ALA A O 1
ATOM 752 N N . VAL A 1 98 ? -5.125 1.492 17.75 1 80.19 98 VAL A N 1
ATOM 753 C CA . VAL A 1 98 ? -3.738 1.253 18.141 1 80.19 98 VAL A CA 1
ATOM 754 C C . VAL A 1 98 ? -3.662 0.043 19.062 1 80.19 98 VAL A C 1
ATOM 756 O O . VAL A 1 98 ? -2.803 -0.824 18.906 1 80.19 98 VAL A O 1
ATOM 759 N N . GLN A 1 99 ? -4.578 -0.037 19.922 1 80.94 99 GLN A N 1
ATOM 760 C CA . GLN A 1 99 ? -4.59 -1.143 20.875 1 80.94 99 GLN A CA 1
ATOM 761 C C . GLN A 1 99 ? -4.902 -2.465 20.188 1 80.94 99 GLN A C 1
ATOM 763 O O . GLN A 1 99 ? -4.27 -3.484 20.453 1 80.94 99 GLN A O 1
ATOM 768 N N . LYS A 1 100 ? -5.742 -2.422 19.266 1 74.25 100 LYS A N 1
ATOM 769 C CA . LYS A 1 100 ? -6.258 -3.648 18.672 1 74.25 100 LYS A CA 1
ATOM 770 C C . LYS A 1 100 ? -5.375 -4.109 17.516 1 74.25 100 LYS A C 1
ATOM 772 O O . LYS A 1 100 ? -5.156 -5.309 17.328 1 74.25 100 LYS A O 1
ATOM 777 N N . ARG A 1 101 ? -4.898 -3.111 16.797 1 71.12 101 ARG A N 1
ATOM 778 C CA . ARG A 1 101 ? -4.242 -3.463 15.547 1 71.12 101 ARG A CA 1
ATOM 779 C C . ARG A 1 101 ? -2.777 -3.033 15.555 1 71.12 101 ARG A C 1
ATOM 781 O O . ARG A 1 101 ? -2.025 -3.352 14.633 1 71.12 101 ARG A O 1
ATOM 788 N N . GLY A 1 102 ? -2.436 -2.195 16.578 1 73.5 102 GLY A N 1
ATOM 789 C CA . GLY A 1 102 ? -1.076 -1.681 16.609 1 73.5 102 GLY A CA 1
ATOM 790 C C . GLY A 1 102 ? -0.829 -0.58 15.594 1 73.5 102 GLY A C 1
ATOM 791 O O . GLY A 1 102 ? 0.319 -0.299 15.242 1 73.5 102 GLY A O 1
ATOM 792 N N . THR A 1 103 ? -1.942 -0.013 15.125 1 75.06 103 THR A N 1
ATOM 793 C CA . THR A 1 103 ? -1.796 0.93 14.023 1 75.06 103 THR A CA 1
ATOM 794 C C . THR A 1 103 ? -2.391 2.287 14.391 1 75.06 103 THR A C 1
ATOM 796 O O . THR A 1 103 ? -3.586 2.393 14.664 1 75.06 103 THR A O 1
ATOM 799 N N . ASP A 1 104 ? -1.465 3.266 14.508 1 82.25 104 ASP A N 1
ATOM 800 C CA . ASP A 1 104 ? -1.96 4.637 14.555 1 82.25 104 ASP A CA 1
ATOM 801 C C . ASP A 1 104 ? -2.352 5.121 13.156 1 82.25 104 ASP A C 1
ATOM 803 O O . ASP A 1 104 ? -1.488 5.465 12.344 1 82.25 104 ASP A O 1
ATOM 807 N N . VAL A 1 105 ? -3.594 5.145 12.977 1 78.38 105 VAL A N 1
ATOM 808 C CA . VAL A 1 105 ? -4.105 5.426 11.641 1 78.38 105 VAL A CA 1
ATOM 809 C C . VAL A 1 105 ? -4.031 6.926 11.367 1 78.38 105 VAL A C 1
ATOM 811 O O . VAL A 1 105 ? -4.145 7.359 10.219 1 78.38 105 VAL A O 1
ATOM 814 N N . LEU A 1 106 ? -3.734 7.758 12.367 1 85.94 106 LEU A N 1
ATOM 815 C CA . LEU A 1 106 ? -3.76 9.203 12.18 1 85.94 106 LEU A CA 1
ATOM 816 C C . LEU A 1 106 ? -2.361 9.734 11.883 1 85.94 106 LEU A C 1
ATOM 818 O O . LEU A 1 106 ? -2.191 10.594 11.016 1 85.94 106 LEU A O 1
ATOM 822 N N . SER A 1 107 ? -1.361 9.117 12.562 1 89.75 107 SER A N 1
ATOM 823 C CA . SER A 1 107 ? -0.031 9.719 12.508 1 89.75 107 SER A CA 1
ATOM 824 C C . SER A 1 107 ? 0.892 8.93 11.586 1 89.75 107 SER A C 1
ATOM 826 O O . SER A 1 107 ? 1.935 9.43 11.164 1 89.75 107 SER A O 1
ATOM 828 N N . ARG A 1 108 ? 0.546 7.762 11.258 1 87.88 108 ARG A N 1
ATOM 829 C CA . ARG A 1 108 ? 1.479 6.824 10.641 1 87.88 108 ARG A CA 1
ATOM 830 C C . ARG A 1 108 ? 1.963 7.348 9.289 1 87.88 108 ARG A C 1
ATOM 832 O O . ARG A 1 108 ? 3.107 7.109 8.898 1 87.88 108 ARG A O 1
ATOM 839 N N . LYS A 1 109 ? 1.168 8.078 8.656 1 87.5 109 LYS A N 1
ATOM 840 C CA . LYS A 1 109 ? 1.517 8.562 7.32 1 87.5 109 LYS A CA 1
ATOM 841 C C . LYS A 1 109 ? 2.676 9.555 7.379 1 87.5 109 LYS A C 1
ATOM 843 O O . LYS A 1 109 ? 3.457 9.656 6.434 1 87.5 109 LYS A O 1
ATOM 848 N N . PHE A 1 110 ? 2.883 10.258 8.484 1 93.38 110 PHE A N 1
ATOM 849 C CA . PHE A 1 110 ? 4.008 11.164 8.672 1 93.38 110 PHE A CA 1
ATOM 850 C C . PHE A 1 110 ? 5.328 10.406 8.625 1 93.38 110 PHE A C 1
ATOM 852 O O . PHE A 1 110 ? 6.375 10.984 8.32 1 93.38 110 PHE A O 1
ATOM 859 N N . PHE A 1 111 ? 5.199 9.094 8.867 1 90.12 111 PHE A N 1
ATOM 860 C CA . PHE A 1 111 ? 6.418 8.312 9.047 1 90.12 111 PHE A CA 1
ATOM 861 C C . PHE A 1 111 ? 6.465 7.145 8.078 1 90.12 111 PHE A C 1
ATOM 863 O O . PHE A 1 111 ? 7.078 6.113 8.367 1 90.12 111 PHE A O 1
ATOM 870 N N . ASN A 1 112 ? 5.75 7.277 7.07 1 85.12 112 ASN A N 1
ATOM 871 C CA . ASN A 1 112 ? 5.902 6.383 5.926 1 85.12 112 ASN A CA 1
ATOM 872 C C . ASN A 1 112 ? 7.031 6.836 5.008 1 85.12 112 ASN A C 1
ATOM 874 O O . ASN A 1 112 ? 6.953 7.906 4.402 1 85.12 112 ASN A O 1
ATOM 878 N N . PRO A 1 113 ? 8.023 6.082 4.93 1 84.44 113 PRO A N 1
ATOM 879 C CA . PRO A 1 113 ? 9.195 6.516 4.16 1 84.44 113 PRO A CA 1
ATOM 880 C C . PRO A 1 113 ? 8.898 6.676 2.672 1 84.44 113 PRO A C 1
ATOM 882 O O . PRO A 1 113 ? 9.68 7.285 1.944 1 84.44 113 PRO A O 1
ATOM 885 N N . GLU A 1 114 ? 7.785 6.188 2.268 1 79.75 114 GLU A N 1
ATOM 886 C CA . GLU A 1 114 ? 7.449 6.254 0.849 1 79.75 114 GLU A CA 1
ATOM 887 C C . GLU A 1 114 ? 6.922 7.637 0.472 1 79.75 114 GLU A C 1
ATOM 889 O O . GLU A 1 114 ? 6.828 7.969 -0.711 1 79.75 114 GLU A O 1
ATOM 894 N N . HIS A 1 115 ? 6.625 8.398 1.44 1 85.88 115 HIS A N 1
ATOM 895 C CA . HIS A 1 115 ? 6.109 9.734 1.163 1 85.88 115 HIS A CA 1
ATOM 896 C C . HIS A 1 115 ? 7.195 10.789 1.339 1 85.88 115 HIS A C 1
ATOM 898 O O . HIS A 1 115 ? 7.883 10.82 2.363 1 85.88 115 HIS A O 1
ATOM 904 N N . THR A 1 116 ? 7.332 11.641 0.314 1 88.5 116 THR A N 1
ATOM 905 C CA . THR A 1 116 ? 8.375 12.656 0.385 1 88.5 116 THR A CA 1
ATOM 906 C C . THR A 1 116 ? 7.789 14.047 0.183 1 88.5 116 THR A C 1
ATOM 908 O O . THR A 1 116 ? 8.508 15.047 0.248 1 88.5 116 THR A O 1
ATOM 911 N N . LEU A 1 117 ? 6.512 14.148 -0.113 1 89.56 117 LEU A N 1
ATOM 912 C CA . LEU A 1 117 ? 5.836 15.422 -0.317 1 89.56 117 LEU A CA 1
ATOM 913 C C . LEU A 1 117 ? 4.684 15.594 0.668 1 89.56 117 LEU A C 1
ATOM 915 O O . LEU A 1 117 ? 3.951 14.641 0.94 1 89.56 117 LEU A O 1
ATOM 919 N N . ILE A 1 118 ? 4.547 16.797 1.133 1 94.81 118 ILE A N 1
ATOM 920 C CA . ILE A 1 118 ? 3.479 17.078 2.084 1 94.81 118 ILE A CA 1
ATOM 921 C C . ILE A 1 118 ? 2.91 18.469 1.829 1 94.81 118 ILE A C 1
ATOM 923 O O . ILE A 1 118 ? 3.617 19.359 1.344 1 94.81 118 ILE A O 1
ATOM 927 N N . GLY A 1 119 ? 1.694 18.672 2.027 1 95 119 GLY A N 1
ATOM 928 C CA . GLY A 1 119 ? 0.99 19.938 2.076 1 95 119 GLY A CA 1
ATOM 929 C C . GLY A 1 119 ? -0.12 19.969 3.111 1 95 119 GLY A C 1
ATOM 930 O O . GLY A 1 119 ? -0.826 18.969 3.297 1 95 119 GLY A O 1
ATOM 931 N N . CYS A 1 120 ? -0.199 21.094 3.783 1 95.81 120 CYS A N 1
ATOM 932 C CA . CYS A 1 120 ? -1.117 21.125 4.918 1 95.81 120 CYS A CA 1
ATOM 933 C C . CYS A 1 120 ? -1.952 22.406 4.906 1 95.81 120 CYS A C 1
ATOM 935 O O . CYS A 1 120 ? -1.551 23.406 4.32 1 95.81 120 CYS A O 1
ATOM 937 N N . SER A 1 121 ? -3.066 22.312 5.547 1 93 121 SER A N 1
ATOM 938 C CA . SER A 1 121 ? -3.896 23.438 5.941 1 93 121 SER A CA 1
ATOM 939 C C . SER A 1 121 ? -4.133 23.453 7.449 1 93 121 SER A C 1
ATOM 941 O O . SER A 1 121 ? -4.566 22.453 8.023 1 93 121 SER A O 1
ATOM 943 N N . LYS A 1 122 ? -3.885 24.516 8.008 1 92.25 122 LYS A N 1
ATOM 944 C CA . LYS A 1 122 ? -4.141 24.609 9.438 1 92.25 122 LYS A CA 1
ATOM 945 C C . LYS A 1 122 ? -5.57 25.078 9.711 1 92.25 122 LYS A C 1
ATOM 947 O O . LYS A 1 122 ? -6.055 24.969 10.844 1 92.25 122 LYS A O 1
ATOM 952 N N . GLU A 1 123 ? -6.285 25.5 8.695 1 89.88 123 GLU A N 1
ATOM 953 C CA . GLU A 1 123 ? -7.59 26.125 8.891 1 89.88 123 GLU A CA 1
ATOM 954 C C . GLU A 1 123 ? -8.719 25.141 8.617 1 89.88 123 GLU A C 1
ATOM 956 O O . GLU A 1 123 ? -9.867 25.391 9 1 89.88 123 GLU A O 1
ATOM 961 N N . LYS A 1 124 ? -8.359 24.078 7.91 1 88.94 124 LYS A N 1
ATOM 962 C CA . LYS A 1 124 ? -9.398 23.109 7.562 1 88.94 124 LYS A CA 1
ATOM 963 C C . LYS A 1 124 ? -10.039 22.516 8.812 1 88.94 124 LYS A C 1
ATOM 965 O O . LYS A 1 124 ? -9.336 22.062 9.719 1 88.94 124 LYS A O 1
ATOM 970 N N . THR A 1 125 ? -11.383 22.578 8.891 1 90.12 125 THR A N 1
ATOM 971 C CA . THR A 1 125 ? -12.156 22.016 9.992 1 90.12 125 THR A CA 1
ATOM 972 C C . THR A 1 125 ? -13.234 21.078 9.469 1 90.12 125 THR A C 1
ATOM 974 O O . THR A 1 125 ? -13.977 21.422 8.547 1 90.12 125 THR A O 1
ATOM 977 N N . CYS A 1 126 ? -13.273 19.859 10 1 90.25 126 CYS A N 1
ATOM 978 C CA . CYS A 1 126 ? -14.289 18.891 9.609 1 90.25 126 CYS A CA 1
ATOM 979 C C . CYS A 1 126 ? -14.992 18.312 10.828 1 90.25 126 CYS A C 1
ATOM 981 O O . CYS A 1 126 ? -14.375 18.125 11.875 1 90.25 126 CYS A O 1
ATOM 983 N N . SER A 1 127 ? -16.312 18.141 10.695 1 88.94 127 SER A N 1
ATOM 984 C CA . SER A 1 127 ? -17.156 17.562 11.734 1 88.94 127 SER A CA 1
ATOM 985 C C . SER A 1 127 ? -18.172 16.594 11.148 1 88.94 127 SER A C 1
ATOM 987 O O . SER A 1 127 ? -18.75 16.859 10.086 1 88.94 127 SER A O 1
ATOM 989 N N . HIS A 1 128 ? -18.219 15.383 11.836 1 86.5 128 HIS A N 1
ATOM 990 C CA . HIS A 1 128 ? -19.219 14.406 11.414 1 86.5 128 HIS A CA 1
ATOM 991 C C . HIS A 1 128 ? -19.859 13.727 12.609 1 86.5 128 HIS A C 1
ATOM 993 O O . HIS A 1 128 ? -19.172 13.172 13.461 1 86.5 128 HIS A O 1
ATOM 999 N N . THR A 1 129 ? -21.109 13.773 12.594 1 86.81 129 THR A N 1
ATOM 1000 C CA . THR A 1 129 ? -21.859 13.062 13.617 1 86.81 129 THR A CA 1
ATOM 1001 C C . THR A 1 129 ? -22.422 11.758 13.07 1 86.81 129 THR A C 1
ATOM 1003 O O . THR A 1 129 ? -23.141 11.758 12.078 1 86.81 129 THR A O 1
ATOM 1006 N N . SER A 1 130 ? -21.969 10.633 13.695 1 83.31 130 SER A N 1
ATOM 1007 C CA . SER A 1 130 ? -22.469 9.328 13.273 1 83.31 130 SER A CA 1
ATOM 1008 C C . SER A 1 130 ? -23.953 9.172 13.586 1 83.31 130 SER A C 1
ATOM 1010 O O . SER A 1 130 ? -24.375 9.453 14.711 1 83.31 130 SER A O 1
ATOM 1012 N N . LYS A 1 131 ? -24.703 8.672 12.641 1 82.31 131 LYS A N 1
ATOM 1013 C CA . LYS A 1 131 ? -26.141 8.5 12.836 1 82.31 131 LYS A CA 1
ATOM 1014 C C . LYS A 1 131 ? -26.469 7.051 13.164 1 82.31 131 LYS A C 1
ATOM 1016 O O . LYS A 1 131 ? -27.578 6.754 13.625 1 82.31 131 LYS A O 1
ATOM 1021 N N . VAL A 1 132 ? -25.516 6.16 12.891 1 77.56 132 VAL A N 1
ATOM 1022 C CA . VAL A 1 132 ? -25.797 4.734 13.023 1 77.56 132 VAL A CA 1
ATOM 1023 C C . VAL A 1 132 ? -24.641 4.031 13.719 1 77.56 132 VAL A C 1
ATOM 1025 O O . VAL A 1 132 ? -23.547 4.582 13.812 1 77.56 132 VAL A O 1
ATOM 1028 N N . GLY A 1 133 ? -24.922 2.887 14.297 1 73.81 133 GLY A N 1
ATOM 1029 C CA . GLY A 1 133 ? -23.875 2.016 14.82 1 73.81 133 GLY A CA 1
ATOM 1030 C C . GLY A 1 133 ? -23.531 2.305 16.266 1 73.81 133 GLY A C 1
ATOM 1031 O O . GLY A 1 133 ? -24.266 2.998 16.969 1 73.81 133 GLY A O 1
ATOM 1032 N N . GLU A 1 134 ? -22.375 1.745 16.703 1 77.69 134 GLU A N 1
ATOM 1033 C CA . GLU A 1 134 ? -21.938 1.849 18.094 1 77.69 134 GLU A CA 1
ATOM 1034 C C . GLU A 1 134 ? -21.594 3.291 18.453 1 77.69 134 GLU A C 1
ATOM 1036 O O . GLU A 1 134 ? -21.672 3.68 19.625 1 77.69 134 GLU A O 1
ATOM 1041 N N . ASN A 1 135 ? -21.391 4.094 17.375 1 79.19 135 ASN A N 1
ATOM 1042 C CA . ASN A 1 135 ? -20.969 5.473 17.625 1 79.19 135 ASN A CA 1
ATOM 1043 C C . ASN A 1 135 ? -22.094 6.457 17.312 1 79.19 135 ASN A C 1
ATOM 1045 O O . ASN A 1 135 ? -21.859 7.648 17.109 1 79.19 135 ASN A O 1
ATOM 1049 N N . ALA A 1 136 ? -23.266 5.879 17.281 1 85.5 136 ALA A N 1
ATOM 1050 C CA . ALA A 1 136 ? -24.391 6.758 16.984 1 85.5 136 ALA A CA 1
ATOM 1051 C C . ALA A 1 136 ? -24.453 7.926 17.969 1 85.5 136 ALA A C 1
ATOM 1053 O O . ALA A 1 136 ? -24.266 7.738 19.172 1 85.5 136 ALA A O 1
ATOM 1054 N N . GLY A 1 137 ? -24.672 9.234 17.453 1 89.25 137 GLY A N 1
ATOM 1055 C CA . GLY A 1 137 ? -24.766 10.438 18.266 1 89.25 137 GLY A CA 1
ATOM 1056 C C . GLY A 1 137 ? -23.422 11.055 18.578 1 89.25 137 GLY A C 1
ATOM 1057 O O . GLY A 1 137 ? -23.344 12.18 19.094 1 89.25 137 GLY A O 1
ATOM 1058 N N . LYS A 1 138 ? -22.406 10.25 18.328 1 87 138 LYS A N 1
ATOM 1059 C CA . LYS A 1 138 ? -21.062 10.766 18.609 1 87 138 LYS A CA 1
ATOM 1060 C C . LYS A 1 138 ? -20.531 11.578 17.422 1 87 138 LYS A C 1
ATOM 1062 O O . LYS A 1 138 ? -20.734 11.219 16.266 1 87 138 LYS A O 1
ATOM 1067 N N . THR A 1 139 ? -19.922 12.711 17.797 1 89.12 139 THR A N 1
ATOM 1068 C CA . THR A 1 139 ? -19.391 13.617 16.781 1 89.12 139 THR A CA 1
ATOM 1069 C C . THR A 1 139 ? -17.859 13.516 16.703 1 89.12 139 THR A C 1
ATOM 1071 O O . THR A 1 139 ? -17.172 13.688 17.703 1 89.12 139 THR A O 1
ATOM 1074 N N . LYS A 1 140 ? -17.391 13.195 15.555 1 89.5 140 LYS A N 1
ATOM 1075 C CA . LYS A 1 140 ? -15.961 13.234 15.242 1 89.5 140 LYS A CA 1
ATOM 1076 C C . LYS A 1 140 ? -15.57 14.57 14.625 1 89.5 140 LYS A C 1
ATOM 1078 O O . LYS A 1 140 ? -16.234 15.047 13.695 1 89.5 140 LYS A O 1
ATOM 1083 N N . GLU A 1 141 ? -14.531 15.188 15.203 1 90.56 141 GLU A N 1
ATOM 1084 C CA . GLU A 1 141 ? -14.008 16.438 14.672 1 90.56 141 GLU A CA 1
ATOM 1085 C C . GLU A 1 141 ? -12.492 16.391 14.508 1 90.56 141 GLU A C 1
ATOM 1087 O O . GLU A 1 141 ? -11.797 15.758 15.312 1 90.56 141 GLU A O 1
ATOM 1092 N N . TYR A 1 142 ? -12.023 16.984 13.5 1 91.69 142 TYR A N 1
ATOM 1093 C CA . TYR A 1 142 ? -10.586 17.188 13.352 1 91.69 142 TYR A CA 1
ATOM 1094 C C . TYR A 1 142 ? -10.297 18.531 12.703 1 91.69 142 TYR A C 1
ATOM 1096 O O . TYR A 1 142 ? -11.133 19.078 11.984 1 91.69 142 TYR A O 1
ATOM 1104 N N . TRP A 1 143 ? -9.156 19.125 13.094 1 92.69 143 TRP A N 1
ATOM 1105 C CA . TRP A 1 143 ? -8.703 20.453 12.695 1 92.69 143 TRP A CA 1
ATOM 1106 C C . TRP A 1 143 ? -7.297 20.391 12.102 1 92.69 143 TRP A C 1
ATOM 1108 O O . TRP A 1 143 ? -6.434 19.672 12.602 1 92.69 143 TRP A O 1
ATOM 1118 N N . GLY A 1 144 ? -7.109 21.281 11.102 1 93.81 144 GLY A N 1
ATOM 1119 C CA . GLY A 1 144 ? -5.84 21.188 10.406 1 93.81 144 GLY A CA 1
ATOM 1120 C C . GLY A 1 144 ? -5.598 19.812 9.789 1 93.81 144 GLY A C 1
ATOM 1121 O O . GLY A 1 144 ? -5.887 18.797 10.406 1 93.81 144 GLY A O 1
ATOM 1122 N N . VAL A 1 145 ? -5.18 19.797 8.578 1 94.31 145 VAL A N 1
ATOM 1123 C CA . VAL A 1 145 ? -4.977 18.516 7.902 1 94.31 145 VAL A CA 1
ATOM 1124 C C . VAL A 1 145 ? -3.766 18.609 6.977 1 94.31 145 VAL A C 1
ATOM 1126 O O . VAL A 1 145 ? -3.463 19.688 6.445 1 94.31 145 VAL A O 1
ATOM 1129 N N . CYS A 1 146 ? -3.092 17.5 6.852 1 95.62 146 CYS A N 1
ATOM 1130 C CA . CYS A 1 146 ? -2.014 17.375 5.879 1 95.62 146 CYS A CA 1
ATOM 1131 C C . CYS A 1 146 ? -2.324 16.281 4.863 1 95.62 146 CYS A C 1
ATOM 1133 O O . CYS A 1 146 ? -2.898 15.25 5.215 1 95.62 146 CYS A O 1
ATOM 1135 N N . PHE A 1 147 ? -1.932 16.547 3.609 1 90.94 147 PHE A N 1
ATOM 1136 C CA . PHE A 1 147 ? -1.917 15.547 2.539 1 90.94 147 PHE A CA 1
ATOM 1137 C C . PHE A 1 147 ? -0.487 15.172 2.172 1 90.94 147 PHE A C 1
ATOM 1139 O O . PHE A 1 147 ? 0.417 16.016 2.227 1 90.94 147 PHE A O 1
ATOM 1146 N N . PHE A 1 148 ? -0.362 13.953 1.827 1 88.75 148 PHE A N 1
ATOM 1147 C CA . PHE A 1 148 ? 0.916 13.445 1.339 1 88.75 148 PHE A CA 1
ATOM 1148 C C . PHE A 1 148 ? 0.848 13.156 -0.155 1 88.75 148 PHE A C 1
ATOM 1150 O O . PHE A 1 148 ? -0.211 12.797 -0.676 1 88.75 148 PHE A O 1
ATOM 1157 N N . GLY A 1 149 ? 2.02 13.43 -0.738 1 82.31 149 GLY A N 1
ATOM 1158 C CA . GLY A 1 149 ? 2.133 13.039 -2.135 1 82.31 149 GLY A CA 1
ATOM 1159 C C . GLY A 1 149 ? 2.104 11.539 -2.34 1 82.31 149 GLY A C 1
ATOM 1160 O O . GLY A 1 149 ? 2.08 10.773 -1.372 1 82.31 149 GLY A O 1
ATOM 1161 N N . PRO A 1 150 ? 1.989 11.148 -3.592 1 74 150 PRO A N 1
ATOM 1162 C CA . PRO A 1 150 ? 2.041 9.711 -3.871 1 74 150 PRO A CA 1
ATOM 1163 C C . PRO A 1 150 ? 3.299 9.047 -3.314 1 74 150 PRO A C 1
ATOM 1165 O O . PRO A 1 150 ? 4.352 9.68 -3.227 1 74 150 PRO A O 1
ATOM 1168 N N . PRO A 1 151 ? 3.055 7.914 -2.732 1 71.69 151 PRO A N 1
ATOM 1169 C CA . PRO A 1 151 ? 4.254 7.207 -2.277 1 71.69 151 PRO A CA 1
ATOM 1170 C C . PRO A 1 151 ? 5.25 6.949 -3.404 1 71.69 151 PRO A C 1
ATOM 1172 O O . PRO A 1 151 ? 4.848 6.758 -4.555 1 71.69 151 PRO A O 1
ATOM 1175 N N . LYS A 1 152 ? 6.438 7.234 -3.023 1 63.78 152 LYS A N 1
ATOM 1176 C CA . LYS A 1 152 ? 7.48 6.906 -3.99 1 63.78 152 LYS A CA 1
ATOM 1177 C C . LYS A 1 152 ? 7.438 5.43 -4.367 1 63.78 152 LYS A C 1
ATOM 1179 O O . LYS A 1 152 ? 7.945 5.039 -5.422 1 63.78 152 LYS A O 1
ATOM 1184 N N . GLY A 1 153 ? 6.777 4.75 -3.447 1 56.56 153 GLY A N 1
ATOM 1185 C CA . GL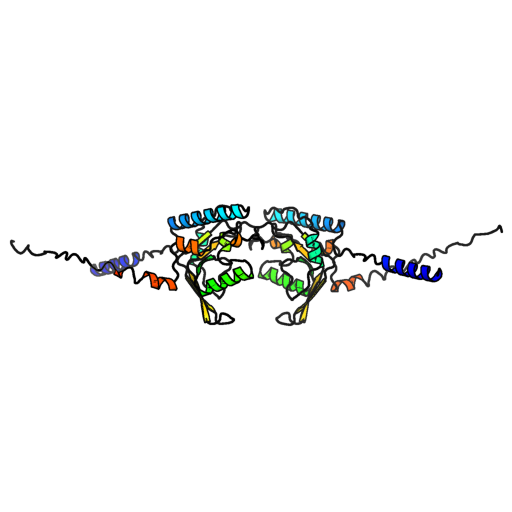Y A 1 153 ? 6.68 3.355 -3.838 1 56.56 153 GLY A CA 1
ATOM 1186 C C . GLY A 1 153 ? 5.902 3.146 -5.125 1 56.56 153 GLY A C 1
ATOM 1187 O O . GLY A 1 153 ? 5.238 4.066 -5.609 1 56.56 153 GLY A O 1
ATOM 1188 N N . TYR A 1 154 ? 6.133 2.176 -5.723 1 56.09 154 TYR A N 1
ATOM 1189 C CA . TYR A 1 154 ? 5.535 1.851 -7.016 1 56.09 154 TYR A CA 1
ATOM 1190 C C . TYR A 1 154 ? 4.016 1.944 -6.957 1 56.09 154 TYR A C 1
ATOM 1192 O O . TYR A 1 154 ? 3.391 1.396 -6.047 1 56.09 154 TYR A O 1
ATOM 1200 N N . HIS A 1 155 ? 3.457 3.17 -7.555 1 59.44 155 HIS A N 1
ATOM 1201 C CA . HIS A 1 155 ? 2.02 3.207 -7.801 1 59.44 155 HIS A CA 1
ATOM 1202 C C . HIS A 1 155 ? 1.715 3.189 -9.297 1 59.44 155 HIS A C 1
ATOM 1204 O O . HIS A 1 155 ? 2.455 3.773 -10.094 1 59.44 155 HIS A O 1
ATOM 1210 N N . PHE A 1 156 ? 0.921 2.266 -9.703 1 57.78 156 PHE A N 1
ATOM 1211 C CA . PHE A 1 156 ? 0.482 2.33 -11.086 1 57.78 156 PHE A CA 1
ATOM 1212 C C . PHE A 1 156 ? -0.47 3.5 -11.305 1 57.78 156 PHE A C 1
ATOM 1214 O O . PHE A 1 156 ? -1.434 3.668 -10.555 1 57.78 156 PHE A O 1
ATOM 1221 N N . ASP A 1 157 ? 0.024 4.695 -11.727 1 55.91 157 ASP A N 1
ATOM 1222 C CA . ASP A 1 157 ? -0.801 5.867 -12.023 1 55.91 157 ASP A CA 1
ATOM 1223 C C . ASP A 1 157 ? -1.83 5.555 -13.109 1 55.91 157 ASP A C 1
ATOM 1225 O O . ASP A 1 157 ? -1.596 4.703 -13.969 1 55.91 157 ASP A O 1
ATOM 1229 N N . GLU A 1 158 ? -3.023 6.168 -12.93 1 60.22 158 GLU A N 1
ATOM 1230 C CA . GLU A 1 158 ? -4.203 5.914 -13.75 1 60.22 158 GLU A CA 1
ATOM 1231 C C . GLU A 1 158 ? -3.859 5.949 -15.234 1 60.22 158 GLU A C 1
ATOM 1233 O O . GLU A 1 158 ? -4.25 5.051 -15.992 1 60.22 158 GLU A O 1
ATOM 1238 N N . PRO A 1 159 ? -3.012 6.957 -15.719 1 61.47 159 PRO A N 1
ATOM 1239 C CA . PRO A 1 159 ? -2.85 6.82 -17.172 1 61.47 159 PRO A CA 1
ATOM 1240 C C . PRO A 1 159 ? -1.787 5.793 -17.547 1 61.47 159 PRO A C 1
ATOM 1242 O O . PRO A 1 159 ? -1.75 5.332 -18.688 1 61.47 159 PRO A O 1
ATOM 1245 N N . ASN A 1 160 ? -0.961 5.473 -16.672 1 67.62 160 ASN A N 1
ATOM 1246 C CA . ASN A 1 160 ? 0.116 4.531 -16.969 1 67.62 160 ASN A CA 1
ATOM 1247 C C . ASN A 1 160 ? 0.022 3.279 -16.109 1 67.62 160 ASN A C 1
ATOM 1249 O O . ASN A 1 160 ? 0.728 3.158 -15.102 1 67.62 160 ASN A O 1
ATOM 1253 N N . THR A 1 161 ? -0.942 2.527 -16.578 1 79.69 161 THR A N 1
ATOM 1254 C CA . THR A 1 161 ? -1.147 1.295 -15.828 1 79.69 161 THR A CA 1
ATOM 1255 C C . THR A 1 161 ? -0.52 0.108 -16.547 1 79.69 161 THR A C 1
ATOM 1257 O O . THR A 1 161 ? -0.358 0.134 -17.766 1 79.69 161 THR A O 1
ATOM 1260 N N . PRO A 1 162 ? -0.126 -0.912 -15.828 1 85.5 162 PRO A N 1
ATOM 1261 C CA . PRO A 1 162 ? 0.412 -2.105 -16.484 1 85.5 162 PRO A CA 1
ATOM 1262 C C . PRO A 1 162 ? -0.558 -2.711 -17.5 1 85.5 162 PRO A C 1
ATOM 1264 O O . PRO A 1 162 ? -0.129 -3.293 -18.5 1 85.5 162 PRO A O 1
ATOM 1267 N N . GLU A 1 163 ? -1.836 -2.537 -17.234 1 84.31 163 GLU A N 1
ATOM 1268 C CA . GLU A 1 163 ? -2.852 -3.049 -18.141 1 84.31 163 GLU A CA 1
ATOM 1269 C C . GLU A 1 163 ? -2.732 -2.398 -19.516 1 84.31 163 GLU A C 1
ATOM 1271 O O . GLU A 1 163 ? -2.836 -3.076 -20.547 1 84.31 163 GLU A O 1
ATOM 1276 N N . ARG A 1 164 ? -2.461 -1.103 -19.5 1 82.81 164 ARG A N 1
ATOM 1277 C CA . ARG A 1 164 ? -2.348 -0.352 -20.75 1 82.81 164 ARG A CA 1
ATOM 1278 C C . ARG A 1 164 ? -0.987 -0.572 -21.406 1 82.81 164 ARG A C 1
ATOM 1280 O O . ARG A 1 164 ? -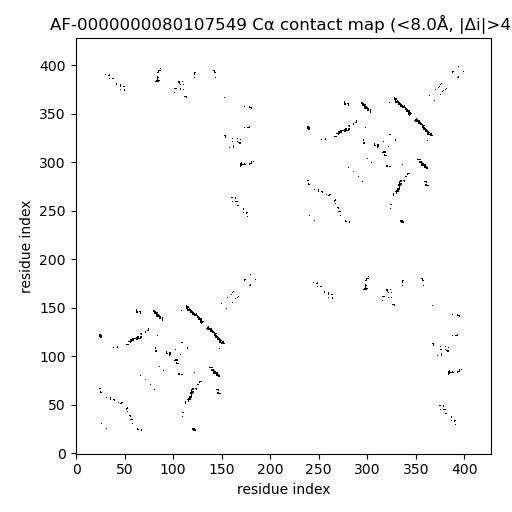0.82 -0.33 -22.609 1 82.81 164 ARG A O 1
ATOM 1287 N N . ALA A 1 165 ? -0.008 -0.989 -20.672 1 84.62 165 ALA A N 1
ATOM 1288 C CA . ALA A 1 165 ? 1.362 -1.15 -21.156 1 84.62 165 ALA A CA 1
ATOM 1289 C C . ALA A 1 165 ? 1.618 -2.582 -21.609 1 84.62 165 ALA A C 1
ATOM 1291 O O . ALA A 1 165 ? 2.768 -2.98 -21.812 1 84.62 165 ALA A O 1
ATOM 1292 N N . GLY A 1 166 ? 0.547 -3.469 -21.688 1 86.19 166 GLY A N 1
ATOM 1293 C CA . GLY A 1 166 ? 0.709 -4.801 -22.25 1 86.19 166 GLY A CA 1
ATOM 1294 C C . GLY A 1 166 ? 0.908 -5.875 -21.203 1 86.19 166 GLY A C 1
ATOM 1295 O O . GLY A 1 166 ? 1.497 -6.922 -21.484 1 86.19 166 GLY A O 1
ATOM 1296 N N . MET A 1 167 ? 0.421 -5.613 -19.969 1 91.94 167 MET A N 1
ATOM 1297 C CA . MET A 1 167 ? 0.529 -6.602 -18.906 1 91.94 167 MET A CA 1
ATOM 1298 C C . MET A 1 167 ? -0.201 -7.887 -19.266 1 91.94 167 MET A C 1
ATOM 1300 O O . MET A 1 167 ? -1.392 -7.859 -19.594 1 91.94 167 MET A O 1
ATOM 1304 N N . PRO A 1 168 ? 0.519 -9.039 -19.234 1 92.81 168 PRO A N 1
ATOM 1305 C CA . PRO A 1 168 ? -0.19 -10.305 -19.453 1 92.81 168 PRO A CA 1
ATOM 1306 C C . PRO A 1 168 ? -1.182 -10.625 -18.328 1 92.81 168 PRO A C 1
ATOM 1308 O O . PRO A 1 168 ? -1.031 -10.141 -17.203 1 92.81 168 PRO A O 1
ATOM 1311 N N . LYS A 1 169 ? -2.166 -11.445 -18.688 1 92.56 169 LYS A N 1
ATOM 1312 C CA . LYS A 1 169 ? -3.098 -11.961 -17.688 1 92.56 169 LYS A CA 1
ATOM 1313 C C . LYS A 1 169 ? -2.484 -13.117 -16.906 1 92.56 169 LYS A C 1
ATOM 1315 O O . LYS A 1 169 ? -1.65 -13.859 -17.438 1 92.56 169 LYS A O 1
ATOM 1320 N N . SER A 1 170 ? -2.955 -13.289 -15.711 1 93.44 170 SER A N 1
ATOM 1321 C CA . SER A 1 170 ? -2.424 -14.344 -14.852 1 93.44 170 SER A CA 1
ATOM 1322 C C . SER A 1 170 ? -2.641 -15.719 -15.461 1 93.44 170 SER A C 1
ATOM 1324 O O . SER A 1 170 ? -1.834 -16.625 -15.258 1 93.44 170 SER A O 1
ATOM 1326 N N . GLU A 1 171 ? -3.643 -15.891 -16.297 1 93.5 171 GLU A N 1
ATOM 1327 C CA . GLU A 1 171 ? -3.973 -17.172 -16.922 1 93.5 171 GLU A CA 1
ATOM 1328 C C . GLU A 1 171 ? -2.846 -17.656 -17.828 1 93.5 171 GLU A C 1
ATOM 1330 O O . GLU A 1 171 ? -2.684 -18.859 -18.047 1 93.5 171 GLU A O 1
ATOM 1335 N N . LYS A 1 172 ? -2.117 -16.703 -18.391 1 95.81 172 LYS A N 1
ATOM 1336 C CA . LYS A 1 172 ? -0.936 -17.062 -19.1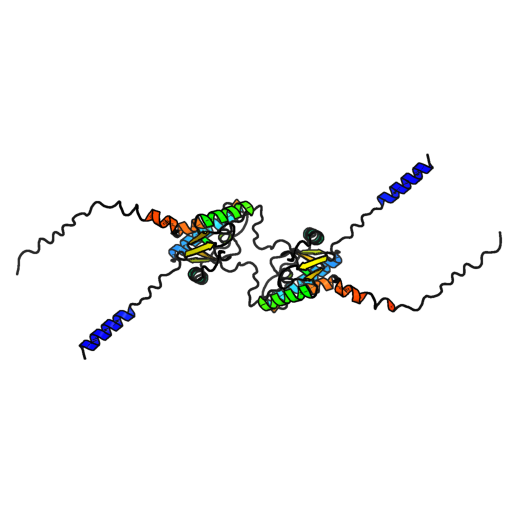56 1 95.81 172 LYS A CA 1
ATOM 1337 C C . LYS A 1 172 ? -0.02 -18 -18.375 1 95.81 172 LYS A C 1
ATOM 1339 O O . LYS A 1 172 ? 0.484 -18.984 -18.922 1 95.81 172 LYS A O 1
ATOM 1344 N N . TYR A 1 173 ? 0.138 -17.719 -17.156 1 97.12 173 TYR A N 1
ATOM 1345 C CA . TYR A 1 173 ? 1.062 -18.469 -16.328 1 97.12 173 TYR A CA 1
ATOM 1346 C C . TYR A 1 173 ? 0.411 -19.75 -15.805 1 97.12 173 TYR A C 1
ATOM 1348 O O . TYR A 1 173 ? 1.089 -20.75 -15.594 1 97.12 173 TYR A O 1
ATOM 1356 N N . GLY A 1 174 ? -0.916 -19.734 -15.617 1 96.69 174 GLY A N 1
ATOM 1357 C CA . GLY A 1 174 ? -1.639 -20.969 -15.375 1 96.69 174 GLY A CA 1
ATOM 1358 C C . GLY A 1 174 ? -1.494 -21.969 -16.5 1 96.69 174 GLY A C 1
ATOM 1359 O O . GLY A 1 174 ? -1.246 -23.156 -16.266 1 96.69 174 GLY A O 1
ATOM 1360 N N . ASP A 1 175 ? -1.623 -21.438 -17.719 1 95.69 175 ASP A N 1
ATOM 1361 C CA . ASP A 1 175 ? -1.454 -22.297 -18.891 1 95.69 175 ASP A CA 1
ATOM 1362 C C . ASP A 1 175 ? -0.045 -22.875 -18.953 1 95.69 175 ASP A C 1
ATOM 1364 O O . ASP A 1 175 ? 0.13 -24.062 -19.234 1 95.69 175 ASP A O 1
ATOM 1368 N N . LEU A 1 176 ? 0.875 -22.031 -18.688 1 96.44 176 LEU A N 1
ATOM 1369 C CA . LEU A 1 176 ? 2.279 -22.438 -18.703 1 96.44 176 LEU A CA 1
ATOM 1370 C C . LEU A 1 176 ? 2.523 -23.578 -17.719 1 96.44 176 LEU A C 1
ATOM 1372 O O . LEU A 1 176 ? 3.332 -24.469 -18 1 96.44 176 LEU A O 1
ATOM 1376 N N . LEU A 1 177 ? 1.789 -23.625 -16.609 1 96 177 LEU A N 1
ATOM 1377 C CA . LEU A 1 177 ? 1.998 -24.609 -15.539 1 96 177 LEU A CA 1
ATOM 1378 C C . LEU A 1 177 ? 1.042 -25.781 -15.688 1 96 177 LEU A C 1
ATOM 1380 O O . LEU A 1 177 ? 1.072 -26.719 -14.883 1 96 177 LEU A O 1
ATOM 1384 N N . GLY A 1 178 ? 0.188 -25.734 -16.609 1 93.12 178 GLY A N 1
ATOM 1385 C CA . GLY A 1 178 ? -0.759 -26.812 -16.844 1 93.12 178 GLY A CA 1
ATOM 1386 C C . GLY A 1 178 ? -1.929 -26.797 -15.883 1 93.12 178 GLY A C 1
ATOM 1387 O O . GLY A 1 178 ? -2.496 -27.844 -15.57 1 93.12 178 GLY A O 1
ATOM 1388 N N . VAL A 1 179 ? -2.254 -25.578 -15.328 1 93.31 179 VAL A N 1
ATOM 1389 C CA . VAL A 1 179 ? -3.416 -25.453 -14.461 1 93.31 179 VAL A CA 1
ATOM 1390 C C . VAL A 1 179 ? -4.695 -25.5 -15.289 1 93.31 179 VAL A C 1
ATOM 1392 O O . VAL A 1 179 ? -4.844 -24.734 -16.25 1 93.31 179 VAL A O 1
ATOM 1395 N N . VAL A 1 180 ? -5.629 -26.422 -15.023 1 88.75 180 VAL A N 1
ATOM 1396 C CA . VAL A 1 180 ? -6.879 -26.594 -15.766 1 88.75 180 VAL A CA 1
ATOM 1397 C C . VAL A 1 180 ? -8.062 -26.406 -14.82 1 88.75 180 VAL A C 1
ATOM 1399 O O . VAL A 1 180 ? -8.055 -26.922 -13.695 1 88.75 180 VAL A O 1
ATOM 1402 N N . GLY A 1 181 ? -8.938 -25.469 -15.141 1 82.38 181 GLY A N 1
ATOM 1403 C CA . GLY A 1 181 ? -10.156 -25.312 -14.375 1 82.38 181 GLY A CA 1
ATOM 1404 C C . GLY A 1 181 ? -11.133 -26.453 -14.555 1 82.38 181 GLY A C 1
ATOM 1405 O O . GLY A 1 181 ? -10.984 -27.266 -15.477 1 82.38 181 GLY A O 1
ATOM 1406 N N . SER A 1 182 ? -11.984 -26.766 -13.57 1 70.31 182 SER A N 1
ATOM 1407 C CA . SER A 1 182 ? -12.922 -27.875 -13.641 1 70.31 182 SER A CA 1
ATOM 1408 C C . SER A 1 182 ? -13.789 -27.781 -14.891 1 70.31 182 SER A C 1
ATOM 1410 O O . SER A 1 182 ? -14.156 -28.812 -15.469 1 70.31 182 SER A O 1
ATOM 1412 N N . SER A 1 183 ? -14.312 -26.656 -15.211 1 58.88 183 SER A N 1
ATOM 1413 C CA . SER A 1 183 ? -15.266 -26.688 -16.312 1 58.88 183 SER A CA 1
ATOM 1414 C C . SER A 1 183 ? -14.586 -27.109 -17.609 1 58.88 183 SER A C 1
ATOM 1416 O O . SER A 1 183 ? -15.25 -27.594 -18.531 1 58.88 183 SER A O 1
ATOM 1418 N N . ASP A 1 184 ? -13.312 -26.906 -17.781 1 50.03 184 ASP A N 1
ATOM 1419 C CA . ASP A 1 184 ? -12.633 -27.266 -19.016 1 50.03 184 ASP A CA 1
ATOM 1420 C C . ASP A 1 184 ? -12.18 -28.734 -19 1 50.03 184 ASP A C 1
ATOM 1422 O O . ASP A 1 184 ? -11.656 -29.234 -19.984 1 50.03 184 ASP A O 1
ATOM 1426 N N . SER A 1 185 ? -12.188 -29.297 -17.891 1 47.56 185 SER A N 1
ATOM 1427 C CA . SER A 1 185 ? -11.789 -30.703 -17.844 1 47.56 185 SER A CA 1
ATOM 1428 C C . SER A 1 185 ? -12.688 -31.562 -18.719 1 47.56 185 SER A C 1
ATOM 1430 O O . SER A 1 185 ? -12.383 -32.719 -18.984 1 47.56 185 SER A O 1
ATOM 1432 N N . SER A 1 186 ? -13.875 -31.188 -18.828 1 42.62 186 SER A N 1
ATOM 1433 C CA . SER A 1 186 ? -14.695 -32.062 -19.641 1 42.62 186 SER A CA 1
ATOM 1434 C C . SER A 1 186 ? -14.203 -32.094 -21.078 1 42.62 186 SER A C 1
ATOM 1436 O O . SER A 1 186 ? -14.664 -32.938 -21.891 1 42.62 186 SER A O 1
ATOM 1438 N N . ALA A 1 187 ? -13.57 -31.094 -21.469 1 40.88 187 ALA A N 1
ATOM 1439 C CA . ALA A 1 187 ? -13.297 -31.156 -22.906 1 40.88 187 ALA A CA 1
ATOM 1440 C C . ALA A 1 187 ? -12.125 -32.094 -23.203 1 40.88 187 ALA A C 1
ATOM 1442 O O . ALA A 1 187 ? -11.852 -32.375 -24.359 1 40.88 187 ALA A O 1
ATOM 1443 N N . ILE A 1 188 ? -11.234 -32.156 -22.25 1 39.19 188 ILE A N 1
ATOM 1444 C CA . ILE A 1 188 ? -10.086 -32.938 -22.703 1 39.19 188 ILE A CA 1
ATOM 1445 C C . ILE A 1 188 ? -10.43 -34.406 -22.703 1 39.19 188 ILE A C 1
ATOM 1447 O O . ILE A 1 188 ? -9.609 -35.25 -23.094 1 39.19 188 ILE A O 1
ATOM 1451 N N . SER A 1 189 ? -11.375 -34.781 -21.781 1 34.84 189 SER A N 1
ATOM 1452 C CA . SER A 1 189 ? -11.414 -36.219 -21.641 1 34.84 189 SER A CA 1
ATOM 1453 C C . SER A 1 189 ? -11.617 -36.906 -22.984 1 34.84 189 SER A C 1
ATOM 1455 O O . SER A 1 189 ? -11.164 -38.031 -23.188 1 34.84 189 SER A O 1
ATOM 1457 N N . LYS A 1 190 ? -12.852 -36.562 -23.516 1 38.97 190 LYS A N 1
ATOM 1458 C CA . LYS A 1 190 ? -13.461 -37.625 -24.312 1 38.97 190 LYS A CA 1
ATOM 1459 C C . LYS A 1 190 ? -12.688 -37.844 -25.609 1 38.97 190 LYS A C 1
ATOM 1461 O O . LYS A 1 190 ? -12.867 -38.875 -26.266 1 38.97 190 LYS A O 1
ATOM 1466 N N . ASP A 1 191 ? -12.148 -36.656 -26.109 1 33.22 191 ASP A N 1
ATOM 1467 C CA . ASP A 1 191 ? -11.945 -36.906 -27.547 1 33.22 191 ASP A CA 1
ATOM 1468 C C . ASP A 1 191 ? -10.727 -37.781 -27.781 1 33.22 191 ASP A C 1
ATOM 1470 O O . ASP A 1 191 ? -10.547 -38.344 -28.859 1 33.22 191 ASP A O 1
ATOM 1474 N N . SER A 1 192 ? -9.758 -37.438 -26.828 1 34.31 192 SER A N 1
ATOM 1475 C CA . SER A 1 192 ? -8.523 -37.938 -27.438 1 34.31 192 SER A CA 1
ATOM 1476 C C . SER A 1 192 ? -8.43 -39.469 -27.359 1 34.31 192 SER A C 1
ATOM 1478 O O . SER A 1 192 ? -7.434 -40.031 -27.781 1 34.31 192 SER A O 1
ATOM 1480 N N . LEU A 1 193 ? -9.086 -39.875 -26.219 1 34.59 193 LEU A N 1
ATOM 1481 C CA . LEU A 1 193 ? -8.688 -41.25 -26 1 34.59 193 LEU A CA 1
ATOM 1482 C C . LEU A 1 193 ? -9.266 -42.156 -27.078 1 34.59 193 LEU A C 1
ATOM 1484 O O . LEU A 1 193 ? -9.109 -43.375 -27.016 1 34.59 193 LEU A O 1
ATOM 1488 N N . THR A 1 194 ? -10.312 -41.469 -27.672 1 34.34 194 THR A N 1
ATOM 1489 C CA . THR A 1 194 ? -11.078 -42.5 -28.375 1 34.34 194 THR A CA 1
ATOM 1490 C C . THR A 1 194 ? -10.242 -43.125 -29.5 1 34.34 194 THR A C 1
ATOM 1492 O O . THR A 1 194 ? -10.711 -44 -30.203 1 34.34 194 THR A O 1
ATOM 1495 N N . GLY A 1 195 ? -9.219 -42.188 -29.875 1 29.97 195 GLY A N 1
ATOM 1496 C CA . GLY A 1 195 ? -8.93 -42.625 -31.219 1 29.97 195 GLY A CA 1
ATOM 1497 C C . GLY A 1 195 ? -8.375 -44.031 -31.281 1 29.97 195 GLY A C 1
ATOM 1498 O O . GLY A 1 195 ? -8.156 -44.594 -32.344 1 29.97 195 GLY A O 1
ATOM 1499 N N . SER A 1 196 ? -7.418 -44.25 -30.203 1 30.78 196 SER A N 1
ATOM 1500 C CA . SER A 1 196 ? -6.477 -45.281 -30.641 1 30.78 196 SER A CA 1
ATOM 1501 C C . SER A 1 196 ? -7.094 -46.688 -30.547 1 30.78 196 SER A C 1
ATOM 1503 O O . SER A 1 196 ? -7.211 -47.25 -29.453 1 30.78 196 SER A O 1
ATOM 1505 N N . SER A 1 197 ? -8.336 -46.875 -31.047 1 28.95 197 SER A N 1
ATOM 1506 C CA . SER A 1 197 ? -9.07 -48.125 -31.078 1 28.95 197 SER A CA 1
ATOM 1507 C C . SER A 1 197 ? -8.141 -49.281 -31.359 1 28.95 197 SER A C 1
ATOM 1509 O O . SER A 1 197 ? -8.367 -50.406 -30.875 1 28.95 197 SER A O 1
ATOM 1511 N N . GLY A 1 198 ? -7.527 -49.188 -32.562 1 28.81 198 GLY A N 1
ATOM 1512 C CA . GLY A 1 198 ? -7.633 -50.375 -33.406 1 28.81 198 GLY A CA 1
ATOM 1513 C C . GLY A 1 198 ? -6.773 -51.531 -32.906 1 28.81 198 GLY A C 1
ATOM 1514 O O . GLY A 1 198 ? -7.164 -52.688 -33.031 1 28.81 198 GLY A O 1
ATOM 1515 N N . ARG A 1 199 ? -5.379 -51.312 -32.906 1 30.09 199 ARG A N 1
ATOM 1516 C CA . ARG A 1 199 ? -4.621 -52.5 -33.344 1 30.09 199 ARG A CA 1
ATOM 1517 C C . ARG A 1 199 ? -4.371 -53.438 -32.156 1 30.09 199 ARG A C 1
ATOM 1519 O O . ARG A 1 199 ? -3.518 -53.188 -31.312 1 30.09 199 ARG A O 1
ATOM 1526 N N . PHE A 1 200 ? -5.34 -53.781 -31.328 1 26.86 200 PHE A N 1
ATOM 1527 C CA . PHE A 1 200 ? -5.098 -54.844 -30.359 1 26.86 200 PHE A CA 1
ATOM 1528 C C . PHE A 1 200 ? -4.414 -56.031 -31.031 1 26.86 200 PHE A C 1
ATOM 1530 O O . PHE A 1 200 ? -5.016 -56.719 -31.875 1 26.86 200 PHE A O 1
ATOM 1537 N N . PHE A 1 201 ? -3.059 -55.969 -31.375 1 27.89 201 PHE A N 1
ATOM 1538 C CA . PHE A 1 201 ? -2.26 -57.094 -31.812 1 27.89 201 PHE A CA 1
ATOM 1539 C C . PHE A 1 201 ? -2.4 -58.281 -30.844 1 27.89 201 PHE A C 1
ATOM 1541 O O . PHE A 1 201 ? -2.289 -58.094 -29.625 1 27.89 201 PHE A O 1
ATOM 1548 N N . SER A 1 202 ? -3.229 -59.281 -31.203 1 25.03 202 SER A N 1
ATOM 1549 C CA . SER A 1 202 ? -3.494 -60.656 -30.75 1 25.03 202 SER A CA 1
ATOM 1550 C C . SER A 1 202 ? -2.207 -61.375 -30.344 1 25.03 202 SER A C 1
ATOM 1552 O O . SER A 1 202 ? -1.415 -61.75 -31.203 1 25.03 202 SER A O 1
ATOM 1554 N N . LEU A 1 203 ? -1.372 -60.844 -29.453 1 27.27 203 LEU A N 1
ATOM 1555 C CA . LEU A 1 203 ? -0.273 -61.688 -28.984 1 27.27 203 LEU A CA 1
ATOM 1556 C C . LEU A 1 203 ? -0.796 -63 -28.422 1 27.27 203 LEU A C 1
ATOM 1558 O O . LEU A 1 203 ? -1.383 -63.031 -27.344 1 27.27 203 LEU A O 1
ATOM 1562 N N . THR A 1 204 ? -1.447 -63.844 -29.234 1 25.62 204 THR A N 1
ATOM 1563 C CA . THR A 1 204 ? -1.735 -65.25 -28.969 1 25.62 204 THR A CA 1
ATOM 1564 C C . THR A 1 204 ? -0.509 -65.938 -28.391 1 25.62 204 THR A C 1
ATOM 1566 O O . THR A 1 204 ? 0.533 -66.062 -29.047 1 25.62 204 THR A O 1
ATOM 1569 N N . LEU A 1 205 ? -0.308 -65.812 -27.062 1 25.56 205 LEU A N 1
ATOM 1570 C CA . LEU A 1 205 ? 0.567 -66.688 -26.234 1 25.56 205 LEU A CA 1
ATOM 1571 C C . LEU A 1 205 ? 0.374 -68.125 -26.531 1 25.56 205 LEU A C 1
ATOM 1573 O O . LEU A 1 205 ? -0.703 -68.688 -26.297 1 25.56 205 LEU A O 1
ATOM 1577 N N . PHE A 1 206 ? 1.056 -68.688 -27.562 1 26.08 206 PHE A N 1
ATOM 1578 C CA . PHE A 1 206 ? 1.278 -70.062 -27.953 1 26.08 206 PHE A CA 1
ATOM 1579 C C . PHE A 1 206 ? 1.792 -70.875 -26.766 1 26.08 206 PHE A C 1
ATOM 1581 O O . PHE A 1 206 ? 2.986 -70.875 -26.469 1 26.08 206 PHE A O 1
ATOM 1588 N N . LEU A 1 207 ? 1.261 -70.875 -25.578 1 28.17 207 LEU A N 1
ATOM 1589 C CA . LEU A 1 207 ? 1.708 -71.75 -24.516 1 28.17 207 LEU A CA 1
ATOM 1590 C C . LEU A 1 207 ? 1.466 -73.25 -24.906 1 28.17 207 LEU A C 1
ATOM 1592 O O . LEU A 1 207 ? 0.393 -73.75 -24.641 1 28.17 207 LEU A O 1
ATOM 1596 N N . GLY A 1 208 ? 1.449 -73.562 -26.234 1 23.69 208 GLY A N 1
ATOM 1597 C CA . GLY A 1 208 ? 1.153 -74.938 -26.516 1 23.69 208 GLY A CA 1
ATOM 1598 C C . GLY A 1 208 ? 1.99 -75.938 -25.703 1 23.69 208 GLY A C 1
ATOM 1599 O O . GLY A 1 208 ? 1.465 -76.875 -25.141 1 23.69 208 GLY A O 1
ATOM 1600 N N . ILE A 1 209 ? 3.223 -76.125 -26.047 1 28.14 209 ILE A N 1
ATOM 1601 C CA . ILE A 1 209 ? 3.713 -77.438 -26.484 1 28.14 209 ILE A CA 1
ATOM 1602 C C . ILE A 1 209 ? 4.168 -78.25 -25.281 1 28.14 209 ILE A C 1
ATOM 1604 O O . ILE A 1 209 ? 4.332 -79.5 -25.359 1 28.14 209 ILE A O 1
ATOM 1608 N N . LEU A 1 210 ? 4.688 -77.75 -24.141 1 26.97 210 LEU A N 1
ATOM 1609 C CA . LEU A 1 210 ? 5.625 -78.75 -23.578 1 26.97 210 LEU A CA 1
ATOM 1610 C C . LEU A 1 210 ? 4.887 -79.938 -22.938 1 26.97 210 LEU A C 1
ATOM 1612 O O . LEU A 1 210 ? 4.324 -79.75 -21.844 1 26.97 210 LEU A O 1
ATOM 1616 N N . SER A 1 211 ? 3.969 -80.625 -23.656 1 26.83 211 SER A N 1
ATOM 1617 C CA . SER A 1 211 ? 3.387 -81.875 -23.172 1 26.83 211 SER A CA 1
ATOM 1618 C C . SER A 1 211 ? 4.465 -82.812 -22.703 1 26.83 211 SER A C 1
ATOM 1620 O O . SER A 1 211 ? 4.164 -83.812 -22.047 1 26.83 211 SER A O 1
ATOM 1622 N N . PHE A 1 212 ? 5.547 -83.062 -23.609 1 27.64 212 PHE A N 1
ATOM 1623 C CA . PHE A 1 212 ? 5.949 -84.438 -23.781 1 27.64 212 PHE A CA 1
ATOM 1624 C C . PHE A 1 212 ? 6.473 -85 -22.484 1 27.64 212 PHE A C 1
ATOM 1626 O O . PHE A 1 212 ? 6.105 -86.125 -22.094 1 27.64 212 PHE A O 1
ATOM 1633 N N . TYR A 1 213 ? 7.91 -85 -22.25 1 29.94 213 TYR A N 1
ATOM 1634 C CA . TYR A 1 213 ? 8.711 -86.188 -21.938 1 29.94 213 TYR A CA 1
ATOM 1635 C C . TYR A 1 213 ? 8.562 -86.5 -20.453 1 29.94 213 TYR A C 1
ATOM 1637 O O . TYR A 1 213 ? 8.406 -87.688 -20.109 1 29.94 213 TYR A O 1
ATOM 1645 N N . PHE A 1 214 ? 9.438 -86 -19.469 1 27.69 214 PHE A N 1
ATOM 1646 C CA . PHE A 1 214 ? 9.703 -86.938 -18.359 1 27.69 214 PHE A CA 1
ATOM 1647 C C . PHE A 1 214 ? 8.484 -87.062 -17.453 1 27.69 214 PHE A C 1
ATOM 1649 O O . PHE A 1 214 ? 7.77 -86.062 -17.219 1 27.69 214 PHE A O 1
ATOM 1656 N N . MET B 1 1 ? 3.645 -70.312 17.328 1 55.66 1 MET B N 1
ATOM 1657 C CA . MET B 1 1 ? 4.387 -69.125 17.641 1 55.66 1 MET B CA 1
ATOM 1658 C C . MET B 1 1 ? 5.055 -68.562 16.391 1 55.66 1 MET B C 1
ATOM 1660 O O . MET B 1 1 ? 5.012 -67.312 16.156 1 55.66 1 MET B O 1
ATOM 1664 N N . LYS B 1 2 ? 5.469 -69.5 15.469 1 73.25 2 LYS B N 1
ATOM 1665 C CA . LYS B 1 2 ? 6.191 -69 14.297 1 73.25 2 LYS B CA 1
ATOM 1666 C C . LYS B 1 2 ? 5.242 -68.375 13.273 1 73.25 2 LYS B C 1
ATOM 1668 O O . LYS B 1 2 ? 5.57 -67.375 12.641 1 73.25 2 LYS B O 1
ATOM 1673 N N . ALA B 1 3 ? 4 -68.938 13.219 1 70.06 3 ALA B N 1
ATOM 1674 C CA . ALA B 1 3 ? 3.039 -68.438 12.242 1 70.06 3 ALA B CA 1
ATOM 1675 C C . ALA B 1 3 ? 2.502 -67.062 12.656 1 70.06 3 ALA B C 1
ATOM 1677 O O . ALA B 1 3 ? 2.258 -66.188 11.805 1 70.06 3 ALA B O 1
ATOM 1678 N N . VAL B 1 4 ? 2.48 -66.875 13.961 1 69.88 4 VAL B N 1
ATOM 1679 C CA . VAL B 1 4 ? 1.979 -65.562 14.461 1 69.88 4 VAL B CA 1
ATOM 1680 C C . VAL B 1 4 ? 3.021 -64.5 14.227 1 69.88 4 VAL B C 1
ATOM 1682 O O . VAL B 1 4 ? 2.676 -63.375 13.867 1 69.88 4 VAL B O 1
ATOM 1685 N N . TYR B 1 5 ? 4.324 -64.938 14.148 1 67.12 5 TYR B N 1
ATOM 1686 C CA . TYR B 1 5 ? 5.363 -63.969 13.938 1 67.12 5 TYR B CA 1
ATOM 1687 C C . TYR B 1 5 ? 5.402 -63.5 12.484 1 67.12 5 TYR B C 1
ATOM 1689 O O . TYR B 1 5 ? 5.656 -62.344 12.195 1 67.12 5 TYR B O 1
ATOM 1697 N N . SER B 1 6 ? 4.875 -64.375 11.633 1 65.5 6 SER B N 1
ATOM 1698 C CA . SER B 1 6 ? 4.902 -64.062 10.211 1 65.5 6 SER B CA 1
ATOM 1699 C C . SER B 1 6 ? 3.771 -63.094 9.852 1 65.5 6 SER B C 1
ATOM 1701 O O . SER B 1 6 ? 3.961 -62.188 9.047 1 65.5 6 SER B O 1
ATOM 1703 N N . ILE B 1 7 ? 2.678 -63.188 10.555 1 65.75 7 ILE B N 1
ATOM 1704 C CA . ILE B 1 7 ? 1.542 -62.312 10.266 1 65.75 7 ILE B CA 1
ATOM 1705 C C . ILE B 1 7 ? 1.8 -60.938 10.844 1 65.75 7 ILE B C 1
ATOM 1707 O O . ILE B 1 7 ? 1.516 -59.938 10.188 1 65.75 7 ILE B O 1
ATOM 1711 N N . VAL B 1 8 ? 2.441 -60.938 11.961 1 64.69 8 VAL B N 1
ATOM 1712 C CA . VAL B 1 8 ? 2.742 -59.656 12.586 1 64.69 8 VAL B CA 1
ATOM 1713 C C . VAL B 1 8 ? 3.811 -58.906 11.773 1 64.69 8 VAL B C 1
ATOM 1715 O O . VAL B 1 8 ? 3.719 -57.719 11.57 1 64.69 8 VAL B O 1
ATOM 1718 N N . PHE B 1 9 ? 4.758 -59.719 11.25 1 62.44 9 PHE B N 1
ATOM 1719 C CA . PHE B 1 9 ? 5.789 -59.094 10.422 1 62.44 9 PHE B CA 1
ATOM 1720 C C . PHE B 1 9 ? 5.199 -58.594 9.109 1 62.44 9 PHE B C 1
ATOM 1722 O O . PHE B 1 9 ? 5.531 -57.469 8.664 1 62.44 9 PHE B O 1
ATOM 1729 N N . LEU B 1 10 ? 4.215 -59.344 8.547 1 60 10 LEU B N 1
ATOM 1730 C CA . LEU B 1 10 ? 3.549 -58.906 7.32 1 60 10 LEU B CA 1
ATOM 1731 C C . LEU B 1 10 ? 2.656 -57.688 7.586 1 60 10 LEU B C 1
ATOM 1733 O O . LEU B 1 10 ? 2.584 -56.781 6.766 1 60 10 LEU B O 1
ATOM 1737 N N . LEU B 1 11 ? 2.049 -57.656 8.781 1 62.19 11 LEU B N 1
ATOM 1738 C CA . LEU B 1 11 ? 1.237 -56.5 9.148 1 62.19 11 LEU B CA 1
ATOM 1739 C C . LEU B 1 11 ? 2.115 -55.312 9.445 1 62.19 11 LEU B C 1
ATOM 1741 O O . LEU B 1 11 ? 1.757 -54.156 9.117 1 62.19 11 LEU B O 1
ATOM 1745 N N . LEU B 1 12 ? 3.303 -55.562 10.023 1 58.59 12 LEU B N 1
ATOM 1746 C CA . LEU B 1 12 ? 4.227 -54.469 10.281 1 58.59 12 LEU B CA 1
ATOM 1747 C C . LEU B 1 12 ? 4.859 -53.969 8.992 1 58.59 12 LEU B C 1
ATOM 1749 O O . LEU B 1 12 ? 5.133 -52.75 8.852 1 58.59 12 LEU B O 1
ATOM 1753 N N . LEU B 1 13 ? 5.094 -54.875 8.031 1 52.22 13 LEU B N 1
ATOM 1754 C CA . LEU B 1 13 ? 5.613 -54.438 6.746 1 52.22 13 LEU B CA 1
ATOM 1755 C C . LEU B 1 13 ? 4.562 -53.656 5.977 1 52.22 13 LEU B C 1
ATOM 1757 O O . LEU B 1 13 ? 4.898 -52.75 5.211 1 52.22 13 LEU B O 1
ATOM 1761 N N . ALA B 1 14 ? 3.268 -53.969 6.141 1 51.56 14 ALA B N 1
ATOM 1762 C CA . ALA B 1 14 ? 2.207 -53.25 5.445 1 51.56 14 ALA B CA 1
ATOM 1763 C C . ALA B 1 14 ? 2.033 -51.844 6.02 1 51.56 14 ALA B C 1
ATOM 1765 O O . ALA B 1 14 ? 1.574 -50.938 5.324 1 51.56 14 ALA B O 1
ATOM 1766 N N . ILE B 1 15 ? 2.301 -51.656 7.328 1 50.75 15 ILE B N 1
ATOM 1767 C CA . ILE B 1 15 ? 2.119 -50.344 7.891 1 50.75 15 ILE B CA 1
ATOM 1768 C C . ILE B 1 15 ? 3.244 -49.406 7.418 1 50.75 15 ILE B C 1
ATOM 1770 O O . ILE B 1 15 ? 3.041 -48.219 7.246 1 50.75 15 ILE B O 1
ATOM 1774 N N . SER B 1 16 ? 4.461 -49.969 7.176 1 45.53 16 SER B N 1
ATOM 1775 C CA . SER B 1 16 ? 5.578 -49.062 6.961 1 45.53 16 SER B CA 1
ATOM 1776 C C . SER B 1 16 ? 5.52 -48.438 5.574 1 45.53 16 SER B C 1
ATOM 1778 O O . SER B 1 16 ? 6.266 -47.5 5.281 1 45.53 16 SER B O 1
ATOM 1780 N N . THR B 1 17 ? 4.84 -49.125 4.703 1 40.16 17 THR B N 1
ATOM 1781 C CA . THR B 1 17 ? 4.961 -48.469 3.404 1 40.16 17 THR B CA 1
ATOM 1782 C C . THR B 1 17 ? 3.945 -47.344 3.27 1 40.16 17 THR B C 1
ATOM 1784 O O . THR B 1 17 ? 3.42 -47.094 2.182 1 40.16 17 THR B O 1
ATOM 1787 N N . SER B 1 18 ? 3.252 -46.969 4.379 1 39.06 18 SER B N 1
ATOM 1788 C CA . SER B 1 18 ? 2.564 -45.688 4.094 1 39.06 18 SER B CA 1
ATOM 1789 C C . SER B 1 18 ? 3.551 -44.594 3.701 1 39.06 18 SER B C 1
ATOM 1791 O O . SER B 1 18 ? 4.055 -43.875 4.559 1 39.06 18 SER B O 1
ATOM 1793 N N . THR B 1 19 ? 4.523 -44.844 2.848 1 37.28 19 THR B N 1
ATOM 1794 C CA . THR B 1 19 ? 5.125 -43.656 2.275 1 37.28 19 THR B CA 1
ATOM 1795 C C . THR B 1 19 ? 4.059 -42.625 1.963 1 37.28 19 THR B C 1
ATOM 1797 O O . THR B 1 19 ? 3.268 -42.781 1.032 1 37.28 19 THR B O 1
ATOM 1800 N N . GLY B 1 20 ? 3.387 -42.031 2.961 1 39.78 20 GLY B N 1
ATOM 1801 C CA . GLY B 1 20 ? 2.689 -40.812 2.58 1 39.78 20 GLY B CA 1
ATOM 1802 C C . GLY B 1 20 ? 3.336 -40.094 1.409 1 39.78 20 GLY B C 1
ATOM 1803 O O . GLY B 1 20 ? 4.395 -39.5 1.559 1 39.78 20 GLY B O 1
ATOM 1804 N N . VAL B 1 21 ? 3.332 -40.75 0.256 1 39.28 21 VAL B N 1
ATOM 1805 C CA . VAL B 1 21 ? 3.646 -39.969 -0.923 1 39.28 21 VAL B CA 1
ATOM 1806 C C . VAL B 1 21 ? 3.182 -38.531 -0.711 1 39.28 21 VAL B C 1
ATOM 1808 O O . VAL B 1 21 ? 1.979 -38.25 -0.67 1 39.28 21 VAL B O 1
ATOM 1811 N N . ARG B 1 22 ? 3.928 -37.875 0.18 1 40.25 22 ARG B N 1
ATOM 1812 C CA . ARG B 1 22 ? 3.654 -36.438 0.176 1 40.25 22 ARG B CA 1
ATOM 1813 C C . ARG B 1 22 ? 3.539 -35.906 -1.249 1 40.25 22 ARG B C 1
ATOM 1815 O O . ARG B 1 22 ? 4.535 -35.812 -1.97 1 40.25 22 ARG B O 1
ATOM 1822 N N . VAL B 1 23 ? 2.502 -36.125 -1.94 1 45.62 23 VAL B N 1
ATOM 1823 C CA . VAL B 1 23 ? 2.213 -35.438 -3.201 1 45.62 23 VAL B CA 1
ATOM 1824 C C . VAL B 1 23 ? 2.654 -33.969 -3.117 1 45.62 23 VAL B C 1
ATOM 1826 O O . VAL B 1 23 ? 2.24 -33.25 -2.213 1 45.62 23 VAL B O 1
ATOM 1829 N N . LYS B 1 24 ? 3.885 -33.812 -3.523 1 52.94 24 LYS B N 1
ATOM 1830 C CA . LYS B 1 24 ? 4.348 -32.406 -3.621 1 52.94 24 LYS B CA 1
ATOM 1831 C C . LYS B 1 24 ? 3.264 -31.516 -4.215 1 52.94 24 LYS B C 1
ATOM 1833 O O . LYS B 1 24 ? 2.83 -31.734 -5.348 1 52.94 24 LYS B O 1
ATOM 1838 N N . ARG B 1 25 ? 2.475 -30.828 -3.434 1 68.75 25 ARG B N 1
ATOM 1839 C CA . ARG B 1 25 ? 1.365 -29.953 -3.793 1 68.75 25 ARG B CA 1
ATOM 1840 C C . ARG B 1 25 ? 1.871 -28.609 -4.297 1 68.75 25 ARG B C 1
ATOM 1842 O O . ARG B 1 25 ? 1.116 -27.844 -4.898 1 68.75 25 ARG B O 1
ATOM 1849 N N . GLY B 1 26 ? 3.227 -28.578 -4.383 1 79.06 26 GLY B N 1
ATOM 1850 C CA . GLY B 1 26 ? 3.857 -27.391 -4.934 1 79.06 26 GLY B CA 1
ATOM 1851 C C . GLY B 1 26 ? 4.43 -27.609 -6.32 1 79.06 26 GLY B C 1
ATOM 1852 O O . GLY B 1 26 ? 4.105 -28.594 -6.984 1 79.06 26 GLY B O 1
ATOM 1853 N N . LEU B 1 27 ? 4.992 -26.672 -6.82 1 93.19 27 LEU B N 1
ATOM 1854 C CA . LEU B 1 27 ? 5.594 -26.734 -8.148 1 93.19 27 LEU B CA 1
ATOM 1855 C C . LEU B 1 27 ? 6.902 -27.516 -8.109 1 93.19 27 LEU B C 1
ATOM 1857 O O . LEU B 1 27 ? 7.676 -27.391 -7.156 1 93.19 27 LEU B O 1
ATOM 1861 N N . SER B 1 28 ? 7.078 -28.391 -9.141 1 92.88 28 SER B N 1
ATOM 1862 C CA . SER B 1 28 ? 8.398 -28.984 -9.328 1 92.88 28 SER B CA 1
ATOM 1863 C C . SER B 1 28 ? 9.445 -27.906 -9.609 1 92.88 28 SER B C 1
ATOM 1865 O O . SER B 1 28 ? 9.109 -26.781 -9.961 1 92.88 28 SER B O 1
ATOM 1867 N N . THR B 1 29 ? 10.703 -28.266 -9.492 1 93.12 29 THR B N 1
ATOM 1868 C CA . THR B 1 29 ? 11.789 -27.312 -9.766 1 93.12 29 THR B CA 1
ATOM 1869 C C . THR B 1 29 ? 11.727 -26.828 -11.203 1 93.12 29 THR B C 1
ATOM 1871 O O . THR B 1 29 ? 11.984 -25.641 -11.477 1 93.12 29 THR B O 1
ATOM 1874 N N . GLU B 1 30 ? 11.383 -27.75 -12.078 1 94.06 30 GLU B N 1
ATOM 1875 C CA . GLU B 1 30 ? 11.258 -27.375 -13.484 1 94.06 30 GLU B CA 1
ATOM 1876 C C . GLU B 1 30 ? 10.125 -26.375 -13.688 1 94.06 30 GLU B C 1
ATOM 1878 O O . GLU B 1 30 ? 10.289 -25.391 -14.406 1 94.06 30 GLU B O 1
ATOM 1883 N N . GLU B 1 31 ? 9.055 -26.625 -13.117 1 95.88 31 GLU B N 1
ATOM 1884 C CA . GLU B 1 31 ? 7.906 -25.719 -13.203 1 95.88 31 GLU B CA 1
ATOM 1885 C C . GLU B 1 31 ? 8.219 -24.359 -12.594 1 95.88 31 GLU B C 1
ATOM 1887 O O . GLU B 1 31 ? 7.832 -23.328 -13.133 1 95.88 31 GLU B O 1
ATOM 1892 N N . GLN B 1 32 ? 8.906 -24.344 -11.477 1 96.44 32 GLN B N 1
ATOM 1893 C CA . GLN B 1 32 ? 9.344 -23.109 -10.844 1 96.44 32 GLN B CA 1
ATOM 1894 C C . GLN B 1 32 ? 10.18 -22.266 -11.805 1 96.44 32 GLN B C 1
ATOM 1896 O O . GLN B 1 32 ? 9.938 -21.078 -11.977 1 96.44 32 GLN B O 1
ATOM 1901 N N . THR B 1 33 ? 11.125 -22.906 -12.344 1 96.19 33 THR B N 1
ATOM 1902 C CA . THR B 1 33 ? 12.031 -22.234 -13.266 1 96.19 33 THR B CA 1
ATOM 1903 C C . THR B 1 33 ? 11.266 -21.672 -14.461 1 96.19 33 THR B C 1
ATOM 1905 O O . THR B 1 33 ? 11.484 -20.531 -14.859 1 96.19 33 THR B O 1
ATOM 1908 N N . LYS B 1 34 ? 10.398 -22.469 -14.984 1 96.56 34 LYS B N 1
ATOM 1909 C CA . LYS B 1 34 ? 9.586 -22.047 -16.125 1 96.56 34 LYS B CA 1
ATOM 1910 C C . LYS B 1 34 ? 8.742 -20.812 -15.766 1 96.56 34 LYS B C 1
ATOM 1912 O O . LYS B 1 34 ? 8.695 -19.844 -16.516 1 96.56 34 LYS B O 1
ATOM 1917 N N . LEU B 1 35 ? 8.102 -20.844 -14.672 1 97.75 35 LEU B N 1
ATOM 1918 C CA . LEU B 1 35 ? 7.273 -19.75 -14.195 1 97.75 35 LEU B CA 1
ATOM 1919 C C . LEU B 1 35 ? 8.102 -18.484 -14 1 97.75 35 LEU B C 1
ATOM 1921 O O . LEU B 1 35 ? 7.758 -17.422 -14.531 1 97.75 35 LEU B O 1
ATOM 1925 N N . LEU B 1 36 ? 9.195 -18.609 -13.281 1 97.81 36 LEU B N 1
ATOM 1926 C CA . LEU B 1 36 ? 10.039 -17.453 -12.953 1 97.81 36 LEU B CA 1
ATOM 1927 C C . LEU B 1 36 ? 10.617 -16.828 -14.219 1 97.81 36 LEU B C 1
ATOM 1929 O O . LEU B 1 36 ? 10.641 -15.609 -14.359 1 97.81 36 LEU B O 1
ATOM 1933 N N . ASN B 1 37 ? 11.07 -17.703 -15.07 1 97.56 37 ASN B N 1
ATOM 1934 C CA . ASN B 1 37 ? 11.617 -17.188 -16.328 1 97.56 37 ASN B CA 1
ATOM 1935 C C . ASN B 1 37 ? 10.57 -16.391 -17.109 1 97.56 37 ASN B C 1
ATOM 1937 O O . ASN B 1 37 ? 10.836 -15.281 -17.562 1 97.56 37 ASN B O 1
ATOM 1941 N N . ALA B 1 38 ? 9.43 -16.984 -17.25 1 97.94 38 ALA B N 1
ATOM 1942 C CA . ALA B 1 38 ? 8.359 -16.328 -18 1 97.94 38 ALA B CA 1
ATOM 1943 C C . ALA B 1 38 ? 7.957 -15.008 -17.344 1 97.94 38 ALA B C 1
ATOM 1945 O O . ALA B 1 38 ? 7.82 -13.984 -18.031 1 97.94 38 ALA B O 1
ATOM 1946 N N . LEU B 1 39 ? 7.758 -14.984 -16.031 1 97.88 39 LEU B N 1
ATOM 1947 C CA . LEU B 1 39 ? 7.359 -13.789 -15.305 1 97.88 39 LEU B CA 1
ATOM 1948 C C . LEU B 1 39 ? 8.43 -12.703 -15.406 1 97.88 39 LEU B C 1
ATOM 1950 O O . LEU B 1 39 ? 8.117 -11.539 -15.633 1 97.88 39 LEU B O 1
ATOM 1954 N N . ASN B 1 40 ? 9.617 -13.109 -15.211 1 96.94 40 ASN B N 1
ATOM 1955 C CA . ASN B 1 40 ? 10.695 -12.125 -15.258 1 96.94 40 ASN B CA 1
ATOM 1956 C C . ASN B 1 40 ? 10.859 -11.531 -16.656 1 96.94 40 ASN B C 1
ATOM 1958 O O . ASN B 1 40 ? 11.125 -10.336 -16.797 1 96.94 40 ASN B O 1
ATOM 1962 N N . ILE B 1 41 ? 10.727 -12.344 -17.672 1 96.5 41 ILE B N 1
ATOM 1963 C CA . ILE B 1 41 ? 10.758 -11.836 -19.047 1 96.5 41 ILE B CA 1
ATOM 1964 C C . ILE B 1 41 ? 9.633 -10.812 -19.234 1 96.5 41 ILE B C 1
ATOM 1966 O O . ILE B 1 41 ? 9.867 -9.727 -19.766 1 96.5 41 ILE B O 1
ATOM 1970 N N . ASP B 1 42 ? 8.438 -11.133 -18.828 1 96.5 42 ASP B N 1
ATOM 1971 C CA . ASP B 1 42 ? 7.293 -10.242 -18.984 1 96.5 42 ASP B CA 1
ATOM 1972 C C . ASP B 1 42 ? 7.469 -8.977 -18.141 1 96.5 42 ASP B C 1
ATOM 1974 O O . ASP B 1 42 ? 7.113 -7.879 -18.578 1 96.5 42 ASP B O 1
ATOM 1978 N N . ARG B 1 43 ? 7.934 -9.117 -16.938 1 95.19 43 ARG B N 1
ATOM 1979 C CA . ARG B 1 43 ? 8.211 -7.977 -16.062 1 95.19 43 ARG B CA 1
ATOM 1980 C C . ARG B 1 43 ? 9.242 -7.043 -16.688 1 95.19 43 ARG B C 1
ATOM 1982 O O . ARG B 1 43 ? 9.086 -5.82 -16.656 1 95.19 43 ARG B O 1
ATOM 1989 N N . GLN B 1 44 ? 10.219 -7.617 -17.281 1 92.12 44 GLN B N 1
ATOM 1990 C CA . GLN B 1 44 ? 11.234 -6.801 -17.938 1 92.12 44 GLN B CA 1
ATOM 1991 C C . GLN B 1 44 ? 10.648 -6.047 -19.125 1 92.12 44 GLN B C 1
ATOM 1993 O O . GLN B 1 44 ? 10.867 -4.844 -19.281 1 92.12 44 GLN B O 1
ATOM 1998 N N . ALA B 1 45 ? 9.914 -6.707 -19.922 1 94.25 45 ALA B N 1
ATOM 1999 C CA . ALA B 1 45 ? 9.281 -6.082 -21.078 1 94.25 45 ALA B CA 1
ATOM 2000 C C . ALA B 1 45 ? 8.336 -4.961 -20.641 1 94.25 45 ALA B C 1
ATOM 2002 O O . ALA B 1 45 ? 8.359 -3.871 -21.219 1 94.25 45 ALA B O 1
ATOM 2003 N N . LEU B 1 46 ? 7.508 -5.27 -19.641 1 91.25 46 LEU B N 1
ATOM 2004 C CA . LEU B 1 46 ? 6.586 -4.266 -19.109 1 91.25 46 LEU B CA 1
ATOM 2005 C C . LEU B 1 46 ? 7.348 -3.078 -18.531 1 91.25 46 LEU B C 1
ATOM 2007 O O . LEU B 1 46 ? 6.957 -1.928 -18.734 1 91.25 46 LEU B O 1
ATOM 2011 N N . GLY B 1 47 ? 8.406 -3.42 -17.828 1 87.88 47 GLY B N 1
ATOM 2012 C CA . GLY B 1 47 ? 9.25 -2.381 -17.266 1 87.88 47 GLY B CA 1
ATOM 2013 C C . GLY B 1 47 ? 9.836 -1.451 -18.312 1 87.88 47 GLY B C 1
ATOM 2014 O O . GLY B 1 47 ? 9.852 -0.233 -18.125 1 87.88 47 GLY B O 1
ATOM 2015 N N . GLU B 1 48 ? 10.266 -1.968 -19.359 1 86.81 48 GLU B N 1
ATOM 2016 C CA . GLU B 1 48 ? 10.797 -1.178 -20.469 1 86.81 48 GLU B CA 1
ATOM 2017 C C . GLU B 1 48 ? 9.727 -0.25 -21.031 1 86.81 48 GLU B C 1
ATOM 2019 O O . GLU B 1 48 ? 10 0.917 -21.328 1 86.81 48 GLU B O 1
ATOM 2024 N N . ASN B 1 49 ? 8.555 -0.76 -21.062 1 84.5 49 ASN B N 1
ATOM 2025 C CA . ASN B 1 49 ? 7.449 0.013 -21.609 1 84.5 49 ASN B CA 1
ATOM 2026 C C . ASN B 1 49 ? 7.023 1.132 -20.672 1 84.5 49 ASN B C 1
ATOM 2028 O O . ASN B 1 49 ? 6.562 2.186 -21.109 1 84.5 49 ASN B O 1
ATOM 2032 N N . MET B 1 50 ? 7.184 0.875 -19.422 1 83.25 50 MET B N 1
ATOM 2033 C CA . MET B 1 50 ? 6.645 1.798 -18.438 1 83.25 50 MET B CA 1
ATOM 2034 C C . MET B 1 50 ? 7.754 2.646 -17.812 1 83.25 50 MET B C 1
ATOM 2036 O O . MET B 1 50 ? 7.48 3.578 -17.062 1 83.25 50 MET B O 1
ATOM 2040 N N . GLY B 1 51 ? 9.031 2.316 -18.094 1 77.44 51 GLY B N 1
ATOM 2041 C CA . GLY B 1 51 ? 10.156 3 -17.469 1 77.44 51 GLY B CA 1
ATOM 2042 C C . GLY B 1 51 ? 10.352 2.611 -16.016 1 77.44 51 GLY B C 1
ATOM 2043 O O . GLY B 1 51 ? 10.695 3.451 -15.18 1 77.44 51 GLY B O 1
ATOM 2044 N N . ILE B 1 52 ? 9.961 1.368 -15.719 1 78.19 52 ILE B N 1
ATOM 2045 C CA . ILE B 1 52 ? 10.086 0.844 -14.367 1 78.19 52 ILE B CA 1
ATOM 2046 C C . ILE B 1 52 ? 11.062 -0.331 -14.352 1 78.19 52 ILE B C 1
ATOM 2048 O O . ILE B 1 52 ? 11.031 -1.185 -15.242 1 78.19 52 ILE B O 1
ATOM 2052 N N . ALA B 1 53 ? 11.891 -0.325 -13.367 1 80.88 53 ALA B N 1
ATOM 2053 C CA . ALA B 1 53 ? 12.82 -1.442 -13.211 1 80.88 53 ALA B CA 1
ATOM 2054 C C . ALA B 1 53 ? 12.234 -2.516 -12.297 1 80.88 53 ALA B C 1
ATOM 2056 O O . ALA B 1 53 ? 11.789 -2.215 -11.188 1 80.88 53 ALA B O 1
ATOM 2057 N N . PHE B 1 54 ? 12.195 -3.727 -12.734 1 86.44 54 PHE B N 1
ATOM 2058 C CA . PHE B 1 54 ? 11.781 -4.871 -11.938 1 86.44 54 PHE B CA 1
ATOM 2059 C C . PHE B 1 54 ? 12.992 -5.66 -11.453 1 86.44 54 PHE B C 1
ATOM 2061 O O . PHE B 1 54 ? 13.859 -6.016 -12.242 1 86.44 54 PHE B O 1
ATOM 2068 N N . GLU B 1 55 ? 13.055 -5.859 -10.188 1 87.12 55 GLU B N 1
ATOM 2069 C CA . GLU B 1 55 ? 14 -6.852 -9.68 1 87.12 55 GLU B CA 1
ATOM 2070 C C . GLU B 1 55 ? 13.555 -8.266 -10.039 1 87.12 55 GLU B C 1
ATOM 2072 O O . GLU B 1 55 ? 12.359 -8.523 -10.188 1 87.12 55 GLU B O 1
ATOM 2077 N N . THR B 1 56 ? 14.547 -9.117 -10.117 1 93.12 56 THR B N 1
ATOM 2078 C CA . THR B 1 56 ? 14.266 -10.5 -10.477 1 93.12 56 THR B CA 1
ATOM 2079 C C . THR B 1 56 ? 13.438 -11.18 -9.391 1 93.12 56 THR B C 1
ATOM 2081 O O . THR B 1 56 ? 13.797 -11.133 -8.211 1 93.12 56 THR B O 1
ATOM 2084 N N . LEU B 1 57 ? 12.344 -11.766 -9.789 1 94.62 57 LEU B N 1
ATOM 2085 C CA . LEU B 1 57 ? 11.492 -12.555 -8.906 1 94.62 57 LEU B CA 1
ATOM 2086 C C . LEU B 1 57 ? 12.164 -13.867 -8.531 1 94.62 57 LEU B C 1
ATOM 2088 O O . LEU B 1 57 ? 12.742 -14.539 -9.391 1 94.62 57 LEU B O 1
ATOM 2092 N N . THR B 1 58 ? 12.188 -14.188 -7.297 1 94.81 58 THR B N 1
ATOM 2093 C CA . THR B 1 58 ? 12.734 -15.445 -6.812 1 94.81 58 THR B CA 1
ATOM 2094 C C . THR B 1 58 ? 11.648 -16.281 -6.148 1 94.81 58 THR B C 1
ATOM 2096 O O . THR B 1 58 ? 10.656 -15.75 -5.652 1 94.81 58 THR B O 1
ATOM 2099 N N . TYR B 1 59 ? 11.883 -17.625 -6.172 1 95 59 TYR B N 1
ATOM 2100 C CA . TYR B 1 59 ? 10.883 -18.531 -5.641 1 95 59 TYR B CA 1
ATOM 2101 C C . TYR B 1 59 ? 11.086 -18.766 -4.148 1 95 59 TYR B C 1
ATOM 2103 O O . TYR B 1 59 ? 12.219 -18.891 -3.682 1 95 59 TYR B O 1
ATOM 2111 N N . SER B 1 60 ? 9.969 -18.766 -3.406 1 92.88 60 SER B N 1
ATOM 2112 C CA . SER B 1 60 ? 9.992 -19 -1.966 1 92.88 60 SER B CA 1
ATOM 2113 C C . SER B 1 60 ? 9.172 -20.219 -1.592 1 92.88 60 SER B C 1
ATOM 2115 O O . SER B 1 60 ? 7.949 -20.234 -1.78 1 92.88 60 SER B O 1
ATOM 2117 N N . ARG B 1 61 ? 9.812 -21.156 -0.967 1 90.06 61 ARG B N 1
ATOM 2118 C CA . ARG B 1 61 ? 9.133 -22.359 -0.511 1 90.06 61 ARG B CA 1
ATOM 2119 C C . ARG B 1 61 ? 8.109 -22.047 0.57 1 90.06 61 ARG B C 1
ATOM 2121 O O . ARG B 1 61 ? 7.047 -22.672 0.632 1 90.06 61 ARG B O 1
ATOM 2128 N N . ALA B 1 62 ? 8.422 -21.062 1.355 1 86.31 62 ALA B N 1
ATOM 2129 C CA . ALA B 1 62 ? 7.492 -20.656 2.406 1 86.31 62 ALA B CA 1
ATOM 2130 C C . ALA B 1 62 ? 6.191 -20.141 1.812 1 86.31 62 ALA B C 1
ATOM 2132 O O . ALA B 1 62 ? 5.105 -20.453 2.307 1 86.31 62 ALA B O 1
ATOM 2133 N N . LEU B 1 63 ? 6.289 -19.406 0.808 1 88.31 63 LEU B N 1
ATOM 2134 C CA . LEU B 1 63 ? 5.105 -18.859 0.146 1 88.31 63 LEU B CA 1
ATOM 2135 C C . LEU B 1 63 ? 4.348 -19.953 -0.596 1 88.31 63 LEU B C 1
ATOM 2137 O O . LEU B 1 63 ? 3.117 -19.922 -0.675 1 88.31 63 LEU B O 1
ATOM 2141 N N . GLU B 1 64 ? 5.078 -20.953 -1.118 1 93 64 GLU B N 1
ATOM 2142 C CA . GLU B 1 64 ? 4.449 -22.125 -1.711 1 93 64 GLU B CA 1
ATOM 2143 C C . GLU B 1 64 ? 3.588 -22.859 -0.689 1 93 64 GLU B C 1
ATOM 2145 O O . GLU B 1 64 ? 2.441 -23.219 -0.976 1 93 64 GLU B O 1
ATOM 2150 N N . MET B 1 65 ? 4.137 -23.078 0.423 1 87.69 65 MET B N 1
ATOM 2151 C CA . MET B 1 65 ? 3.393 -23.75 1.484 1 87.69 65 MET B CA 1
ATOM 2152 C C . MET B 1 65 ? 2.148 -22.953 1.865 1 87.69 65 MET B C 1
ATOM 2154 O O . MET B 1 65 ? 1.093 -23.531 2.127 1 87.69 65 MET B O 1
ATOM 2158 N N . LYS B 1 66 ? 2.27 -21.672 1.88 1 85.38 66 LYS B N 1
ATOM 2159 C CA . LYS B 1 66 ? 1.11 -20.812 2.146 1 85.38 66 LYS B CA 1
ATOM 2160 C C . LYS B 1 66 ? 0.044 -20.984 1.068 1 85.38 66 LYS B C 1
ATOM 2162 O O . LYS B 1 66 ? -1.146 -21.078 1.374 1 85.38 66 LYS B O 1
ATOM 2167 N N . ALA B 1 67 ? 0.505 -21.047 -0.155 1 89.94 67 ALA B N 1
ATOM 2168 C CA . ALA B 1 67 ? -0.406 -21.219 -1.284 1 89.94 67 ALA B CA 1
ATOM 2169 C C . ALA B 1 67 ? -1.136 -22.562 -1.205 1 89.94 67 ALA B C 1
ATOM 2171 O O . ALA B 1 67 ? -2.316 -22.641 -1.547 1 89.94 67 ALA B O 1
ATOM 2172 N N . GLU B 1 68 ? -0.509 -23.531 -0.694 1 88.88 68 GLU B N 1
ATOM 2173 C CA . GLU B 1 68 ? -1.077 -24.875 -0.595 1 88.88 68 GLU B CA 1
ATOM 2174 C C . GLU B 1 68 ? -2.092 -24.953 0.542 1 88.88 68 GLU B C 1
ATOM 2176 O O . GLU B 1 68 ? -3.072 -25.688 0.449 1 88.88 68 GLU B O 1
ATOM 2181 N N . ASN B 1 69 ? -1.817 -24.141 1.528 1 82.62 69 ASN B N 1
ATOM 2182 C CA . ASN B 1 69 ? -2.494 -24.469 2.779 1 82.62 69 ASN B CA 1
ATOM 2183 C C . ASN B 1 69 ? -3.52 -23.391 3.154 1 82.62 69 ASN B C 1
ATOM 2185 O O . ASN B 1 69 ? -4.281 -23.578 4.109 1 82.62 69 ASN B O 1
ATOM 2189 N N . PHE B 1 70 ? -3.564 -22.297 2.424 1 81.19 70 PHE B N 1
ATOM 2190 C CA . PHE B 1 70 ? -4.531 -21.297 2.857 1 81.19 70 PHE B CA 1
ATOM 2191 C C . PHE B 1 70 ? -5.957 -21.812 2.705 1 81.19 70 PHE B C 1
ATOM 2193 O O . PHE B 1 70 ? -6.199 -22.75 1.939 1 81.19 70 PHE B O 1
ATOM 2200 N N . ARG B 1 71 ? -6.824 -21.219 3.463 1 78.5 71 ARG B N 1
ATOM 2201 C CA . ARG B 1 71 ? -8.219 -21.656 3.451 1 78.5 71 ARG B CA 1
ATOM 2202 C C . ARG B 1 71 ? -9.047 -20.797 2.486 1 78.5 71 ARG B C 1
ATOM 2204 O O . ARG B 1 71 ? -8.906 -19.578 2.453 1 78.5 71 ARG B O 1
ATOM 2211 N N . CYS B 1 72 ? -9.734 -21.469 1.612 1 80.94 72 CYS B N 1
ATOM 2212 C CA . CYS B 1 72 ? -10.648 -20.812 0.688 1 80.94 72 CYS B CA 1
ATOM 2213 C C . CYS B 1 72 ? -11.852 -20.234 1.429 1 80.94 72 CYS B C 1
ATOM 2215 O O . CYS B 1 72 ? -12.945 -20.797 1.374 1 80.94 72 CYS B O 1
ATOM 2217 N N . ASP B 1 73 ? -11.5 -19.438 2.463 1 65.19 73 ASP B N 1
ATOM 2218 C CA . ASP B 1 73 ? -12.602 -18.984 3.301 1 65.19 73 ASP B CA 1
ATOM 2219 C C . ASP B 1 73 ? -13.133 -17.641 2.811 1 65.19 73 ASP B C 1
ATOM 2221 O O . ASP B 1 73 ? -12.375 -16.672 2.662 1 65.19 73 ASP B O 1
ATOM 2225 N N . GLY B 1 74 ? -14.43 -17.547 2.217 1 59 74 GLY B N 1
ATOM 2226 C CA . GLY B 1 74 ? -15.188 -16.328 2.047 1 59 74 GLY B CA 1
ATOM 2227 C C . GLY B 1 74 ? -15.32 -15.906 0.596 1 59 74 GLY B C 1
ATOM 2228 O O . GLY B 1 74 ? -14.828 -16.594 -0.303 1 59 74 GLY B O 1
ATOM 2229 N N . PRO B 1 75 ? -16.047 -14.836 0.505 1 50.97 75 PRO B N 1
ATOM 2230 C CA . PRO B 1 75 ? -16.484 -14.375 -0.818 1 50.97 75 PRO B CA 1
ATOM 2231 C C . PRO B 1 75 ? -15.367 -13.664 -1.582 1 50.97 75 PRO B C 1
ATOM 2233 O O . PRO B 1 75 ? -15.414 -13.578 -2.812 1 50.97 75 PRO B O 1
ATOM 2236 N N . SER B 1 76 ? -14.438 -13.211 -0.758 1 54.84 76 SER B N 1
ATOM 2237 C CA . SER B 1 76 ? -13.422 -12.438 -1.465 1 54.84 76 SER B CA 1
ATOM 2238 C C . SER B 1 76 ? -12.109 -13.211 -1.552 1 54.84 76 SER B C 1
ATOM 2240 O O . SER B 1 76 ? -11.781 -13.984 -0.656 1 54.84 76 SER B O 1
ATOM 2242 N N . THR B 1 77 ? -11.508 -13.312 -2.766 1 57.94 77 THR B N 1
ATOM 2243 C CA . THR B 1 77 ? -10.125 -13.766 -2.896 1 57.94 77 THR B CA 1
ATOM 2244 C C . THR B 1 77 ? -9.211 -12.992 -1.947 1 57.94 77 THR B C 1
ATOM 2246 O O . THR B 1 77 ? -9.266 -11.766 -1.884 1 57.94 77 THR B O 1
ATOM 2249 N N . PRO B 1 78 ? -8.516 -13.688 -1.142 1 56.69 78 PRO B N 1
ATOM 2250 C CA . PRO B 1 78 ? -7.578 -12.945 -0.297 1 56.69 78 PRO B CA 1
ATOM 2251 C C . PRO B 1 78 ? -6.719 -11.969 -1.093 1 56.69 78 PRO B C 1
ATOM 2253 O O . PRO B 1 78 ? -6.305 -12.273 -2.213 1 56.69 78 PRO B O 1
ATOM 2256 N N . PRO B 1 79 ? -6.586 -10.812 -0.6 1 60 79 PRO B N 1
ATOM 2257 C CA . PRO B 1 79 ? -5.891 -9.781 -1.37 1 60 79 PRO B CA 1
ATOM 2258 C C . PRO B 1 79 ? -4.453 -10.164 -1.717 1 60 79 PRO B C 1
ATOM 2260 O O . PRO B 1 79 ? -3.863 -9.594 -2.637 1 60 79 PRO B O 1
ATOM 2263 N N . ASP B 1 80 ? -3.994 -11.273 -1.1 1 66.62 80 ASP B N 1
ATOM 2264 C CA . ASP B 1 80 ? -2.574 -11.539 -1.3 1 66.62 80 ASP B CA 1
ATOM 2265 C C . ASP B 1 80 ? -2.367 -12.703 -2.268 1 66.62 80 ASP B C 1
ATOM 2267 O O . ASP B 1 80 ? -1.241 -13.172 -2.447 1 66.62 80 ASP B O 1
ATOM 2271 N N . ILE B 1 81 ? -3.471 -13.07 -2.947 1 81.38 81 ILE B N 1
ATOM 2272 C CA . ILE B 1 81 ? -3.301 -14.219 -3.826 1 81.38 81 ILE B CA 1
ATOM 2273 C C . ILE B 1 81 ? -3.48 -13.789 -5.281 1 81.38 81 ILE B C 1
ATOM 2275 O O . ILE B 1 81 ? -4.199 -12.828 -5.566 1 81.38 81 ILE B O 1
ATOM 2279 N N . VAL B 1 82 ? -2.836 -14.438 -6.168 1 92.19 82 VAL B N 1
ATOM 2280 C CA . VAL B 1 82 ? -3.066 -14.336 -7.605 1 92.19 82 VAL B CA 1
ATOM 2281 C C . VAL B 1 82 ? -3.502 -15.695 -8.156 1 92.19 82 VAL B C 1
ATOM 2283 O O . VAL B 1 82 ? -2.719 -16.641 -8.164 1 92.19 82 VAL B O 1
ATOM 2286 N N . PRO B 1 83 ? -4.793 -15.75 -8.594 1 93.19 83 PRO B N 1
ATOM 2287 C CA . PRO B 1 83 ? -5.207 -17 -9.234 1 93.19 83 PRO B CA 1
ATOM 2288 C C . PRO B 1 83 ? -4.539 -17.219 -10.586 1 93.19 83 PRO B C 1
ATOM 2290 O O . PRO B 1 83 ? -4.324 -16.266 -11.336 1 93.19 83 PRO B O 1
ATOM 2293 N N . LEU B 1 84 ? -4.277 -18.453 -10.859 1 95.44 84 LEU B N 1
ATOM 2294 C CA . LEU B 1 84 ? -3.641 -18.828 -12.117 1 95.44 84 LEU B CA 1
ATOM 2295 C C . LEU B 1 84 ? -4.688 -19.172 -13.18 1 95.44 84 LEU B C 1
ATOM 2297 O O . LEU B 1 84 ? -4.414 -19.094 -14.375 1 95.44 84 LEU B O 1
ATOM 2301 N N . LYS B 1 85 ? -5.867 -19.641 -12.695 1 94.75 85 LYS B N 1
ATOM 2302 C CA . LYS B 1 85 ? -7.043 -19.859 -13.531 1 94.75 85 LYS B CA 1
ATOM 2303 C C . LYS B 1 85 ? -8.32 -19.469 -12.805 1 94.75 85 LYS B C 1
ATOM 2305 O O . LYS B 1 85 ? -8.438 -19.656 -11.594 1 94.75 85 LYS B O 1
ATOM 2310 N N . VAL B 1 86 ? -9.242 -18.891 -13.656 1 93 86 VAL B N 1
ATOM 2311 C CA . VAL B 1 86 ? -10.508 -18.484 -13.055 1 93 86 VAL B CA 1
ATOM 2312 C C . VAL B 1 86 ? -11.664 -18.906 -13.969 1 93 86 VAL B C 1
ATOM 2314 O O . VAL B 1 86 ? -11.469 -19.125 -15.164 1 93 86 VAL B O 1
ATOM 2317 N N . ASN B 1 87 ? -12.82 -19.062 -13.352 1 92.56 87 ASN B N 1
ATOM 2318 C CA . ASN B 1 87 ? -13.977 -19.391 -14.188 1 92.56 87 ASN B CA 1
ATOM 2319 C C . ASN B 1 87 ? -14.57 -18.141 -14.828 1 92.56 87 ASN B C 1
ATOM 2321 O O . ASN B 1 87 ? -14.094 -17.031 -14.594 1 92.56 87 ASN B O 1
ATOM 2325 N N . LYS B 1 88 ? -15.602 -18.391 -15.578 1 92.62 88 LYS B N 1
ATOM 2326 C CA . LYS B 1 88 ? -16.219 -17.312 -16.359 1 92.62 88 LYS B CA 1
ATOM 2327 C C . LYS B 1 88 ? -16.766 -16.219 -15.445 1 92.62 88 LYS B C 1
ATOM 2329 O O . LYS B 1 88 ? -16.594 -15.031 -15.734 1 92.62 88 LYS B O 1
ATOM 2334 N N . VAL B 1 89 ? -17.359 -16.547 -14.391 1 90.25 89 VAL B N 1
ATOM 2335 C CA . VAL B 1 89 ? -17.984 -15.594 -13.484 1 90.25 89 VAL B CA 1
ATOM 2336 C C . VAL B 1 89 ? -16.922 -14.656 -12.914 1 90.25 89 VAL B C 1
ATOM 2338 O O . VAL B 1 89 ? -17.078 -13.438 -12.953 1 90.25 89 VAL B O 1
ATOM 2341 N N . LEU B 1 90 ? -15.922 -15.18 -12.398 1 89.81 90 LEU B N 1
ATOM 2342 C CA . LEU B 1 90 ? -14.852 -14.383 -11.805 1 89.81 90 LEU B CA 1
ATOM 2343 C C . LEU B 1 90 ? -14.156 -13.531 -12.859 1 89.81 90 LEU B C 1
ATOM 2345 O O . LEU B 1 90 ? -13.766 -12.398 -12.594 1 89.81 90 LEU B O 1
ATOM 2349 N N . LYS B 1 91 ? -13.984 -14.094 -14 1 91.56 91 LYS B N 1
ATOM 2350 C CA . LYS B 1 91 ? -13.383 -13.344 -15.102 1 91.56 91 LYS B CA 1
ATOM 2351 C C . LYS B 1 91 ? -14.211 -12.109 -15.43 1 91.56 91 LYS B C 1
ATOM 2353 O O . LYS B 1 91 ? -13.664 -11.016 -15.602 1 91.56 91 LYS B O 1
ATOM 2358 N N . GLU B 1 92 ? -15.438 -12.297 -15.516 1 89.81 92 GLU B N 1
ATOM 2359 C CA . GLU B 1 92 ? -16.344 -11.188 -15.828 1 89.81 92 GLU B CA 1
ATOM 2360 C C . GLU B 1 92 ? -16.281 -10.109 -14.75 1 89.81 92 GLU B C 1
ATOM 2362 O O . GLU B 1 92 ? -16.281 -8.914 -15.055 1 89.81 92 GLU B O 1
ATOM 2367 N N . MET B 1 93 ? -16.266 -10.508 -13.602 1 84 93 MET B N 1
ATOM 2368 C CA . MET B 1 93 ? -16.156 -9.562 -12.492 1 84 93 MET B CA 1
ATOM 2369 C C . MET B 1 93 ? -14.852 -8.766 -12.586 1 84 93 MET B C 1
ATOM 2371 O O . MET B 1 93 ? -14.844 -7.555 -12.359 1 84 93 MET B O 1
ATOM 2375 N N . ASN B 1 94 ? -13.789 -9.406 -12.906 1 86.12 94 ASN B N 1
ATOM 2376 C CA . ASN B 1 94 ? -12.492 -8.75 -13.078 1 86.12 94 ASN B CA 1
ATOM 2377 C C . ASN B 1 94 ? -12.492 -7.805 -14.273 1 86.12 94 ASN B C 1
ATOM 2379 O O . ASN B 1 94 ? -11.961 -6.695 -14.195 1 86.12 94 ASN B O 1
ATOM 2383 N N . ASP B 1 95 ? -13.031 -8.281 -15.305 1 85.31 95 ASP B N 1
ATOM 2384 C CA . ASP B 1 95 ? -13.117 -7.438 -16.5 1 85.31 95 ASP B CA 1
ATOM 2385 C C . ASP B 1 95 ? -13.914 -6.164 -16.219 1 85.31 95 ASP B C 1
ATOM 2387 O O . ASP B 1 95 ? -13.555 -5.086 -16.688 1 85.31 95 ASP B O 1
ATOM 2391 N N . PHE B 1 96 ? -14.891 -6.336 -15.43 1 85.5 96 PHE B N 1
ATOM 2392 C CA . PHE B 1 96 ? -15.664 -5.172 -15.016 1 85.5 96 PHE B CA 1
ATOM 2393 C C . PHE B 1 96 ? -14.805 -4.207 -14.203 1 85.5 96 PHE B C 1
ATOM 2395 O O . PHE B 1 96 ? -14.867 -2.994 -14.398 1 85.5 96 PHE B O 1
ATOM 2402 N N . ALA B 1 97 ? -14.008 -4.727 -13.328 1 77.19 97 ALA B N 1
ATOM 2403 C CA . ALA B 1 97 ? -13.109 -3.902 -12.531 1 77.19 97 ALA B CA 1
ATOM 2404 C C . ALA B 1 97 ? -12.094 -3.178 -13.414 1 77.19 97 ALA B C 1
ATOM 2406 O O . ALA B 1 97 ? -11.812 -1.998 -13.203 1 77.19 97 ALA B O 1
ATOM 2407 N N . VAL B 1 98 ? -11.641 -3.85 -14.414 1 79.5 98 VAL B N 1
ATOM 2408 C CA . VAL B 1 98 ? -10.68 -3.27 -15.344 1 79.5 98 VAL B CA 1
ATOM 2409 C C . VAL B 1 98 ? -11.336 -2.141 -16.141 1 79.5 98 VAL B C 1
ATOM 2411 O O . VAL B 1 98 ? -10.758 -1.068 -16.312 1 79.5 98 VAL B O 1
ATOM 2414 N N . GLN B 1 99 ? -12.531 -2.381 -16.516 1 79.88 99 GLN B N 1
ATOM 2415 C CA . GLN B 1 99 ? -13.25 -1.38 -17.297 1 79.88 99 GLN B CA 1
ATOM 2416 C C . GLN B 1 99 ? -13.578 -0.151 -16.453 1 79.88 99 GLN B C 1
ATOM 2418 O O . GLN B 1 99 ? -13.43 0.983 -16.906 1 79.88 99 GLN B O 1
ATOM 2423 N N . LYS B 1 100 ? -13.883 -0.363 -15.258 1 73.31 100 LYS B N 1
ATOM 2424 C CA . LYS B 1 100 ? -14.391 0.717 -14.422 1 73.31 100 LYS B CA 1
ATOM 2425 C C . LYS B 1 100 ? -13.25 1.463 -13.734 1 73.31 100 LYS B C 1
ATOM 2427 O O . LYS B 1 100 ? -13.305 2.686 -13.586 1 73.31 100 LYS B O 1
ATOM 2432 N N . ARG B 1 101 ? -12.266 0.663 -13.367 1 70 101 ARG B N 1
ATOM 2433 C CA . ARG B 1 101 ? -11.258 1.252 -12.492 1 70 101 ARG B CA 1
ATOM 2434 C C . ARG B 1 101 ? -9.883 1.225 -13.156 1 70 101 ARG B C 1
ATOM 2436 O O . ARG B 1 101 ? -8.914 1.774 -12.625 1 70 101 ARG B O 1
ATOM 2443 N N . GLY B 1 102 ? -9.812 0.475 -14.273 1 72.5 102 GLY B N 1
ATOM 2444 C CA . GLY B 1 102 ? -8.523 0.344 -14.93 1 72.5 102 GLY B CA 1
ATOM 2445 C C . GLY B 1 102 ? -7.582 -0.6 -14.203 1 72.5 102 GLY B C 1
ATOM 2446 O O . GLY B 1 102 ? -6.367 -0.558 -14.414 1 72.5 102 GLY B O 1
ATOM 2447 N N . THR B 1 103 ? -8.203 -1.426 -13.344 1 74.88 103 THR B N 1
ATOM 2448 C CA . THR B 1 103 ? -7.34 -2.227 -12.484 1 74.88 103 THR B CA 1
ATOM 2449 C C . THR B 1 103 ? -7.637 -3.713 -12.648 1 74.88 103 THR B C 1
ATOM 2451 O O . THR B 1 103 ? -8.75 -4.16 -12.375 1 74.88 103 THR B O 1
ATOM 2454 N N . ASP B 1 104 ? -6.621 -4.41 -13.234 1 81 104 ASP B N 1
ATOM 2455 C CA . ASP B 1 104 ? -6.68 -5.863 -13.148 1 81 104 ASP B CA 1
ATOM 2456 C C . ASP B 1 104 ? -6.277 -6.348 -11.75 1 81 104 ASP B C 1
ATOM 2458 O O . ASP B 1 104 ? -5.09 -6.379 -11.422 1 81 104 ASP B O 1
ATOM 2462 N N . VAL B 1 105 ? -7.25 -6.68 -11.039 1 77.5 105 VAL B N 1
ATOM 2463 C CA . VAL B 1 105 ? -7.023 -7.008 -9.641 1 77.5 105 VAL B CA 1
ATOM 2464 C C . VAL B 1 105 ? -6.438 -8.414 -9.523 1 77.5 105 VAL B C 1
ATOM 2466 O O . VAL B 1 105 ? -5.887 -8.781 -8.484 1 77.5 105 VAL B O 1
ATOM 2469 N N . LEU B 1 106 ? -6.445 -9.211 -10.594 1 85.12 106 LEU B N 1
ATOM 2470 C CA . LEU B 1 106 ? -5.992 -10.594 -10.516 1 85.12 106 LEU B CA 1
ATOM 2471 C C . LEU B 1 106 ? -4.516 -10.703 -10.891 1 85.12 106 LEU B C 1
ATOM 2473 O O . LEU B 1 106 ? -3.76 -11.422 -10.234 1 85.12 106 LEU B O 1
ATOM 2477 N N . SER B 1 107 ? -4.129 -9.906 -11.898 1 89.31 107 SER B N 1
ATOM 2478 C CA . SER B 1 107 ? -2.799 -10.109 -12.461 1 89.31 107 SER B CA 1
ATOM 2479 C C . SER B 1 107 ? -1.821 -9.047 -11.969 1 89.31 107 SER B C 1
ATOM 2481 O O . SER B 1 107 ? -0.605 -9.211 -12.078 1 89.31 107 SER B O 1
ATOM 2483 N N . ARG B 1 108 ? -2.301 -8.008 -11.438 1 87.56 108 ARG B N 1
ATOM 2484 C CA . ARG B 1 108 ? -1.486 -6.816 -11.203 1 87.56 108 ARG B CA 1
ATOM 2485 C C . ARG B 1 108 ? -0.344 -7.113 -10.242 1 87.56 108 ARG B C 1
ATOM 2487 O O . ARG B 1 108 ? 0.747 -6.555 -10.367 1 87.56 108 ARG B O 1
ATOM 2494 N N . LYS B 1 109 ? -0.55 -8.008 -9.375 1 87.12 109 LYS B N 1
ATOM 2495 C CA . LYS B 1 109 ? 0.455 -8.305 -8.359 1 87.12 109 LYS B CA 1
ATOM 2496 C C . LYS B 1 109 ? 1.694 -8.945 -8.977 1 87.12 109 LYS B C 1
ATOM 2498 O O . LYS B 1 109 ? 2.805 -8.773 -8.469 1 87.12 109 LYS B O 1
ATOM 2503 N N . PHE B 1 110 ? 1.583 -9.633 -10.094 1 93 110 PHE B N 1
ATOM 2504 C CA . PHE B 1 110 ? 2.715 -10.211 -10.812 1 93 110 PHE B CA 1
ATOM 2505 C C . PHE B 1 110 ? 3.668 -9.125 -11.289 1 93 110 PHE B C 1
ATOM 2507 O O . PHE B 1 110 ? 4.855 -9.383 -11.5 1 93 110 PHE B O 1
ATOM 2514 N N . PHE B 1 111 ? 3.096 -7.918 -11.359 1 89.81 111 PHE B N 1
ATOM 2515 C CA . PHE B 1 111 ? 3.861 -6.855 -12 1 89.81 111 PHE B CA 1
ATOM 2516 C C . PHE B 1 111 ? 4.016 -5.66 -11.062 1 89.81 111 PHE B C 1
ATOM 2518 O O . PHE B 1 111 ? 4.156 -4.523 -11.523 1 89.81 111 PHE B O 1
ATOM 2525 N N . ASN B 1 112 ? 3.861 -5.918 -9.859 1 84.88 112 ASN B N 1
ATOM 2526 C CA . ASN B 1 112 ? 4.25 -4.949 -8.836 1 84.88 112 ASN B CA 1
ATOM 2527 C C . ASN B 1 112 ? 5.742 -5.023 -8.531 1 84.88 112 ASN B C 1
ATOM 2529 O O . ASN B 1 112 ? 6.23 -6.039 -8.031 1 84.88 112 ASN B O 1
ATOM 2533 N N . PRO B 1 113 ? 6.434 -4.043 -8.844 1 84.44 113 PRO B N 1
ATOM 2534 C CA . PRO B 1 113 ? 7.891 -4.09 -8.695 1 84.44 113 PRO B CA 1
ATOM 2535 C C . PRO B 1 113 ? 8.328 -4.242 -7.238 1 84.44 113 PRO B C 1
ATOM 2537 O O . PRO B 1 113 ? 9.492 -4.566 -6.969 1 84.44 113 PRO B O 1
ATOM 2540 N N . GLU B 1 114 ? 7.418 -4.051 -6.363 1 79.62 114 GLU B N 1
ATOM 2541 C CA . GLU B 1 114 ? 7.77 -4.121 -4.949 1 79.62 114 GLU B CA 1
ATOM 2542 C C . GLU B 1 114 ? 7.852 -5.57 -4.477 1 79.62 114 GLU B C 1
ATOM 2544 O O . GLU B 1 114 ? 8.367 -5.844 -3.391 1 79.62 114 GLU B O 1
ATOM 2549 N N . HIS B 1 115 ? 7.375 -6.438 -5.258 1 85.62 115 HIS B N 1
ATOM 2550 C CA . HIS B 1 115 ? 7.414 -7.844 -4.879 1 85.62 115 HIS B CA 1
ATOM 2551 C C . HIS B 1 115 ? 8.555 -8.57 -5.574 1 85.62 115 HIS B C 1
ATOM 2553 O O . HIS B 1 115 ? 8.719 -8.469 -6.793 1 85.62 115 HIS B O 1
ATOM 2559 N N . THR B 1 116 ? 9.344 -9.305 -4.785 1 88.88 116 THR B N 1
ATOM 2560 C CA . THR B 1 116 ? 10.484 -10 -5.371 1 88.88 116 THR B CA 1
ATOM 2561 C C . THR B 1 116 ? 10.438 -11.492 -5.039 1 88.88 116 THR B C 1
ATOM 2563 O O . THR B 1 116 ? 11.289 -12.258 -5.484 1 88.88 116 THR B O 1
ATOM 2566 N N . LEU B 1 117 ? 9.484 -11.93 -4.234 1 89.44 117 LEU B N 1
ATOM 2567 C CA . LEU B 1 117 ? 9.336 -13.336 -3.857 1 89.44 117 LEU B CA 1
ATOM 2568 C C . LEU B 1 117 ? 7.965 -13.859 -4.258 1 89.44 117 LEU B C 1
ATOM 2570 O O . LEU B 1 117 ? 6.961 -13.164 -4.117 1 89.44 117 LEU B O 1
ATOM 2574 N N . ILE B 1 118 ? 7.969 -15.078 -4.699 1 94.62 118 ILE B N 1
ATOM 2575 C CA . ILE B 1 118 ? 6.711 -15.688 -5.109 1 94.62 118 ILE B CA 1
ATOM 2576 C C . ILE B 1 118 ? 6.707 -17.172 -4.73 1 94.62 118 ILE B C 1
ATOM 2578 O O . ILE B 1 118 ? 7.762 -17.797 -4.656 1 94.62 118 ILE B O 1
ATOM 2582 N N . GLY B 1 119 ? 5.625 -17.703 -4.398 1 94.88 119 GLY B N 1
ATOM 2583 C CA . GLY B 1 119 ? 5.34 -19.109 -4.227 1 94.88 119 GLY B CA 1
ATOM 2584 C C . GLY B 1 119 ? 3.943 -19.5 -4.684 1 94.88 119 GLY B C 1
ATOM 2585 O O . GLY B 1 119 ? 2.988 -18.75 -4.48 1 94.88 119 GLY B O 1
ATOM 2586 N N . CYS B 1 120 ? 3.893 -20.656 -5.32 1 95.69 120 CYS B N 1
ATOM 2587 C CA . CYS B 1 120 ? 2.623 -21 -5.953 1 95.69 120 CYS B CA 1
ATOM 2588 C C . CYS B 1 120 ? 2.248 -22.453 -5.676 1 95.69 120 CYS B C 1
ATOM 2590 O O . CYS B 1 120 ? 3.113 -23.281 -5.367 1 95.69 120 CYS B O 1
ATOM 2592 N N . SER B 1 121 ? 0.986 -22.688 -5.789 1 92.88 121 SER B N 1
ATOM 2593 C CA . SER B 1 121 ? 0.405 -24.031 -5.875 1 92.88 121 SER B CA 1
ATOM 2594 C C . SER B 1 121 ? -0.443 -24.188 -7.133 1 92.88 121 SER B C 1
ATOM 2596 O O . SER B 1 121 ? -1.332 -23.375 -7.391 1 92.88 121 SER B O 1
ATOM 2598 N N . LYS B 1 122 ? -0.183 -25.156 -7.828 1 92.12 122 LYS B N 1
ATOM 2599 C CA . LYS B 1 122 ? -1.001 -25.391 -9.016 1 92.12 122 LYS B CA 1
ATOM 2600 C C . LYS B 1 122 ? -2.225 -26.234 -8.688 1 92.12 122 LYS B C 1
ATOM 2602 O O . LYS B 1 122 ? -3.16 -26.328 -9.484 1 92.12 122 LYS B O 1
ATOM 2607 N N . GLU B 1 123 ? -2.279 -26.797 -7.5 1 89.81 123 GLU B N 1
ATOM 2608 C CA . GLU B 1 123 ? -3.316 -27.766 -7.156 1 89.81 123 GLU B CA 1
ATOM 2609 C C . GLU B 1 123 ? -4.441 -27.109 -6.355 1 89.81 123 GLU B C 1
ATOM 2611 O O . GLU B 1 123 ? -5.531 -27.656 -6.238 1 89.81 123 GLU B O 1
ATOM 2616 N N . LYS B 1 124 ? -4.117 -25.969 -5.766 1 88.88 124 LYS B N 1
ATOM 2617 C CA . LYS B 1 124 ? -5.113 -25.297 -4.93 1 88.88 124 LYS B CA 1
ATOM 2618 C C . LYS B 1 124 ? -6.363 -24.953 -5.734 1 88.88 124 LYS B C 1
ATOM 2620 O O . LYS B 1 124 ? -6.266 -24.375 -6.816 1 88.88 124 LYS B O 1
ATOM 2625 N N . THR B 1 125 ? -7.523 -25.359 -5.234 1 89.94 125 THR B N 1
ATOM 2626 C CA . THR B 1 125 ? -8.812 -25.078 -5.852 1 89.94 125 THR B CA 1
ATOM 2627 C C . THR B 1 125 ? -9.766 -24.438 -4.84 1 89.94 125 THR B C 1
ATOM 2629 O O . THR B 1 125 ? -9.906 -24.922 -3.719 1 89.94 125 THR B O 1
ATOM 2632 N N . CYS B 1 126 ? -10.375 -23.297 -5.227 1 89.62 126 CYS B N 1
ATOM 2633 C CA . CYS B 1 126 ? -11.336 -22.625 -4.363 1 89.62 126 CYS B CA 1
ATOM 2634 C C . CYS B 1 126 ? -12.625 -22.328 -5.109 1 89.62 126 CYS B C 1
ATOM 2636 O O . CYS B 1 126 ? -12.602 -22.031 -6.305 1 89.62 126 CYS B O 1
ATOM 2638 N N . SER B 1 127 ? -13.758 -22.5 -4.426 1 88.56 127 SER B N 1
ATOM 2639 C CA . SER B 1 127 ? -15.094 -22.234 -4.949 1 88.56 127 SER B CA 1
ATOM 2640 C C . SER B 1 127 ? -15.969 -21.547 -3.902 1 88.56 127 SER B C 1
ATOM 2642 O O . SER B 1 127 ? -15.922 -21.906 -2.721 1 88.56 127 SER B O 1
ATOM 2644 N N . HIS B 1 128 ? -16.609 -20.422 -4.41 1 85.5 128 HIS B N 1
ATOM 2645 C CA . HIS B 1 128 ? -17.531 -19.719 -3.521 1 85.5 128 HIS B CA 1
ATOM 2646 C C . HIS B 1 128 ? -18.797 -19.297 -4.262 1 85.5 128 HIS B C 1
ATOM 2648 O O . HIS B 1 128 ? -18.719 -18.625 -5.293 1 85.5 128 HIS B O 1
ATOM 2654 N N . THR B 1 129 ? -19.828 -19.672 -3.705 1 86.5 129 THR B N 1
ATOM 2655 C CA . THR B 1 129 ? -21.125 -19.234 -4.242 1 86.5 129 THR B CA 1
ATOM 2656 C C . THR B 1 129 ? -21.688 -18.078 -3.41 1 86.5 129 THR B C 1
ATOM 2658 O O . THR B 1 129 ? -21.859 -18.219 -2.199 1 86.5 129 THR B O 1
ATOM 2661 N N . SER B 1 130 ? -21.859 -16.906 -4.109 1 82.44 130 SER B N 1
ATOM 2662 C CA . SER B 1 130 ? -22.438 -15.758 -3.416 1 82.44 130 SER B CA 1
ATOM 2663 C C . SER B 1 130 ? -23.891 -16.016 -3.037 1 82.44 130 SER B C 1
ATOM 2665 O O . SER B 1 130 ? -24.688 -16.453 -3.869 1 82.44 130 SER B O 1
ATOM 2667 N N . LYS B 1 131 ? -24.25 -15.672 -1.814 1 81.56 131 LYS B N 1
ATOM 2668 C CA . LYS B 1 131 ? -25.609 -15.898 -1.355 1 81.56 131 LYS B CA 1
ATOM 2669 C C . LYS B 1 131 ? -26.422 -14.602 -1.39 1 81.56 131 LYS B C 1
ATOM 2671 O O . LYS B 1 131 ? -27.656 -14.625 -1.294 1 81.56 131 LYS B O 1
ATOM 2676 N N . VAL B 1 132 ? -25.703 -13.484 -1.506 1 76.81 132 VAL B N 1
ATOM 2677 C CA . VAL B 1 132 ? -26.375 -12.195 -1.384 1 76.81 132 VAL B CA 1
ATOM 2678 C C . VAL B 1 132 ? -25.891 -11.25 -2.477 1 76.81 132 VAL B C 1
ATOM 2680 O O . VAL B 1 132 ? -24.859 -11.492 -3.104 1 76.81 132 VAL B O 1
ATOM 2683 N N . GLY B 1 133 ? -26.672 -10.242 -2.775 1 72.88 133 GLY B N 1
ATOM 2684 C CA . GLY B 1 133 ? -26.25 -9.148 -3.641 1 72.88 133 GLY B CA 1
ATOM 2685 C C . GLY B 1 133 ? -26.516 -9.422 -5.109 1 72.88 133 GLY B C 1
ATOM 2686 O O . GLY B 1 133 ? -27.266 -10.328 -5.453 1 72.88 133 GLY B O 1
ATOM 2687 N N . GLU B 1 134 ? -25.875 -8.609 -5.969 1 77.62 134 GLU B N 1
ATOM 2688 C CA . GLU B 1 134 ? -26.078 -8.664 -7.414 1 77.62 134 GLU B CA 1
ATOM 2689 C C . GLU B 1 134 ? -25.562 -9.984 -7.988 1 77.62 134 GLU B C 1
ATOM 2691 O O . GLU B 1 134 ? -26.031 -10.438 -9.031 1 77.62 134 GLU B O 1
ATOM 2696 N N . ASN B 1 135 ? -24.719 -10.656 -7.172 1 79.19 135 ASN B N 1
ATOM 2697 C CA . ASN B 1 135 ? -24.109 -11.883 -7.664 1 79.19 135 ASN B CA 1
ATOM 2698 C C . ASN B 1 135 ? -24.688 -13.109 -6.965 1 79.19 135 ASN B C 1
ATOM 2700 O O . ASN B 1 135 ? -24.062 -14.18 -6.973 1 79.19 135 ASN B O 1
ATOM 2704 N N . ALA B 1 136 ? -25.797 -12.859 -6.387 1 84.94 136 ALA B N 1
ATOM 2705 C CA . ALA B 1 136 ? -26.406 -13.992 -5.699 1 84.94 136 ALA B CA 1
ATOM 2706 C C . ALA B 1 136 ? -26.578 -15.18 -6.641 1 84.94 136 ALA B C 1
ATOM 2708 O O . ALA B 1 136 ? -27.016 -15.016 -7.785 1 84.94 136 ALA B O 1
ATOM 2709 N N . GLY B 1 137 ? -26.203 -16.469 -6.168 1 89 137 GLY B N 1
ATOM 2710 C CA . GLY B 1 137 ? -26.328 -17.688 -6.938 1 89 137 GLY B CA 1
ATOM 2711 C C . GLY B 1 137 ? -25.156 -17.953 -7.863 1 89 137 GLY B C 1
ATOM 2712 O O . GLY B 1 137 ? -25.031 -19.031 -8.422 1 89 137 GLY B O 1
ATOM 2713 N N . LYS B 1 138 ? -24.375 -16.906 -8 1 86.62 138 LYS B N 1
ATOM 2714 C CA . LYS B 1 138 ? -23.219 -17.078 -8.883 1 86.62 138 LYS B CA 1
ATOM 2715 C C . LYS B 1 138 ? -22.031 -17.672 -8.125 1 86.62 138 LYS B C 1
ATOM 2717 O O . LYS B 1 138 ? -21.781 -17.312 -6.965 1 86.62 138 LYS B O 1
ATOM 2722 N N . THR B 1 139 ? -21.375 -18.625 -8.805 1 88.88 139 THR B N 1
ATOM 2723 C CA . THR B 1 139 ? -20.25 -19.297 -8.195 1 88.88 139 THR B CA 1
ATOM 2724 C C . THR B 1 139 ? -18.938 -18.797 -8.789 1 88.88 139 THR B C 1
ATOM 2726 O O . THR B 1 139 ? -18.734 -18.844 -10 1 88.88 139 THR B O 1
ATOM 2729 N N . LYS B 1 140 ? -18.109 -18.297 -7.938 1 89.06 140 LYS B N 1
ATOM 2730 C CA . LYS B 1 140 ? -16.734 -17.938 -8.281 1 89.06 140 LYS B CA 1
ATOM 2731 C C . LYS B 1 140 ? -15.781 -19.094 -7.996 1 89.06 140 LYS B C 1
ATOM 2733 O O . LYS B 1 140 ? -15.82 -19.672 -6.914 1 89.06 140 LYS B O 1
ATOM 2738 N N . GLU B 1 141 ? -14.977 -19.438 -9.016 1 90.25 141 GLU B N 1
ATOM 2739 C CA . GLU B 1 141 ? -13.961 -20.469 -8.852 1 90.25 141 GLU B CA 1
ATOM 2740 C C . GLU B 1 141 ? -12.602 -20.016 -9.367 1 90.25 141 GLU B C 1
ATOM 2742 O O . GLU B 1 141 ? -12.531 -19.266 -10.352 1 90.25 141 GLU B O 1
ATOM 2747 N N . TYR B 1 142 ? -11.602 -20.406 -8.703 1 91.25 142 TYR B N 1
ATOM 2748 C CA . TYR B 1 142 ? -10.242 -20.203 -9.211 1 91.25 142 TYR B CA 1
ATOM 2749 C C . TYR B 1 142 ? -9.352 -21.375 -8.852 1 91.25 142 TYR B C 1
ATOM 2751 O O . TYR B 1 142 ? -9.617 -22.109 -7.891 1 91.25 142 TYR B O 1
ATOM 2759 N N . TRP B 1 143 ? -8.383 -21.672 -9.727 1 92.5 143 TRP B N 1
ATOM 2760 C CA . TRP B 1 143 ? -7.473 -22.797 -9.672 1 92.5 143 TRP B CA 1
ATOM 2761 C C . TRP B 1 143 ? -6.023 -22.344 -9.742 1 92.5 143 TRP B C 1
ATOM 2763 O O . TRP B 1 143 ? -5.688 -21.438 -10.516 1 92.5 143 TRP B O 1
ATOM 2773 N N . GLY B 1 144 ? -5.184 -23.094 -8.977 1 93.56 144 GLY B N 1
ATOM 2774 C CA . GLY B 1 144 ? -3.812 -22.625 -8.883 1 93.56 144 GLY B CA 1
ATOM 2775 C C . GLY B 1 144 ? -3.705 -21.203 -8.328 1 93.56 144 GLY B C 1
ATOM 2776 O O . GLY B 1 144 ? -4.5 -20.344 -8.688 1 93.56 144 GLY B O 1
ATOM 2777 N N . VAL B 1 145 ? -2.824 -21.016 -7.426 1 93.94 145 VAL B N 1
ATOM 2778 C CA . VAL B 1 145 ? -2.695 -19.703 -6.812 1 93.94 145 VAL B CA 1
ATOM 2779 C C . VAL B 1 145 ? -1.228 -19.422 -6.508 1 93.94 145 VAL B C 1
ATOM 2781 O O . VAL B 1 145 ? -0.452 -20.328 -6.234 1 93.94 145 VAL B O 1
ATOM 2784 N N . CYS B 1 146 ? -0.887 -18.156 -6.59 1 95.38 146 CYS B N 1
ATOM 2785 C CA . CYS B 1 146 ? 0.426 -17.688 -6.168 1 95.38 146 CYS B CA 1
ATOM 2786 C C . CYS B 1 146 ? 0.301 -16.656 -5.043 1 95.38 146 CYS B C 1
ATOM 2788 O O . CYS B 1 146 ? -0.631 -15.852 -5.031 1 95.38 146 CYS B O 1
ATOM 2790 N N . PHE B 1 147 ? 1.262 -16.719 -4.117 1 90.25 147 PHE B N 1
ATOM 2791 C CA . PHE B 1 147 ? 1.474 -15.711 -3.09 1 90.25 147 PHE B CA 1
ATOM 2792 C C . PHE B 1 147 ? 2.76 -14.938 -3.35 1 90.25 147 PHE B C 1
ATOM 2794 O O . PHE B 1 147 ? 3.738 -15.5 -3.85 1 90.25 147 PHE B O 1
ATOM 2801 N N . PHE B 1 148 ? 2.686 -13.688 -2.994 1 88.5 148 PHE B N 1
ATOM 2802 C CA . PHE B 1 148 ? 3.865 -12.836 -3.064 1 88.5 148 PHE B CA 1
ATOM 2803 C C . PHE B 1 148 ? 4.379 -12.508 -1.667 1 88.5 148 PHE B C 1
ATOM 2805 O O . PHE B 1 148 ? 3.594 -12.414 -0.719 1 88.5 148 PHE B O 1
ATOM 2812 N N . GLY B 1 149 ? 5.691 -12.43 -1.661 1 81.81 149 GLY B N 1
ATOM 2813 C CA . GLY B 1 149 ? 6.289 -11.953 -0.426 1 81.81 149 GLY B CA 1
ATOM 2814 C C . GLY B 1 149 ? 5.953 -10.5 -0.12 1 81.81 149 GLY B C 1
ATOM 2815 O O . GLY B 1 149 ? 5.32 -9.82 -0.93 1 81.81 149 GLY B O 1
ATOM 2816 N N . PRO B 1 150 ? 6.285 -10.094 1.083 1 73.38 150 PRO B N 1
ATOM 2817 C CA . PRO B 1 150 ? 6.074 -8.688 1.41 1 73.38 150 PRO B CA 1
ATOM 2818 C C . PRO B 1 150 ? 6.754 -7.742 0.419 1 73.38 150 PRO B C 1
ATOM 2820 O O . PRO B 1 150 ? 7.789 -8.086 -0.154 1 73.38 150 PRO B O 1
ATOM 2823 N N . PRO B 1 151 ? 6 -6.723 0.089 1 71.5 151 PRO B N 1
ATOM 2824 C CA . PRO B 1 151 ? 6.656 -5.75 -0.786 1 71.5 151 PRO B CA 1
ATOM 2825 C C . PRO B 1 151 ? 7.941 -5.191 -0.182 1 71.5 151 PRO B C 1
ATOM 2827 O O . PRO B 1 151 ? 8.047 -5.051 1.04 1 71.5 151 PRO B O 1
ATOM 2830 N N . LYS B 1 152 ? 8.875 -5.18 -1.048 1 63.78 152 LYS B N 1
ATOM 2831 C CA . LYS B 1 152 ? 10.117 -4.555 -0.604 1 63.78 152 LYS B CA 1
ATOM 2832 C C . LYS B 1 152 ? 9.875 -3.125 -0.124 1 63.78 152 LYS B C 1
ATOM 2834 O O . LYS B 1 152 ? 10.648 -2.586 0.665 1 63.78 152 LYS B O 1
ATOM 2839 N N . GLY B 1 153 ? 8.758 -2.66 -0.635 1 56.66 153 GLY B N 1
ATOM 2840 C CA . GLY B 1 153 ? 8.492 -1.316 -0.142 1 56.66 153 GLY B CA 1
ATOM 2841 C C . GLY B 1 153 ? 8.281 -1.263 1.359 1 56.66 153 GLY B C 1
ATOM 2842 O O . GLY B 1 153 ? 8.148 -2.301 2.01 1 56.66 153 GLY B O 1
ATOM 2843 N N . TYR B 1 154 ? 8.391 -0.232 1.875 1 55.97 154 TYR B N 1
ATOM 2844 C CA . TYR B 1 154 ? 8.297 0.019 3.309 1 55.97 154 TYR B CA 1
ATOM 2845 C C . TYR B 1 154 ? 6.977 -0.5 3.869 1 55.97 154 TYR B C 1
ATOM 2847 O O . TYR B 1 154 ? 5.91 -0.24 3.305 1 55.97 154 TYR B O 1
ATOM 2855 N N . HIS B 1 155 ? 7.047 -1.8 4.609 1 59.41 155 HIS B N 1
ATOM 2856 C CA . HIS B 1 155 ? 5.895 -2.215 5.402 1 59.41 155 HIS B CA 1
ATOM 2857 C C . HIS B 1 155 ? 6.211 -2.17 6.895 1 59.41 155 HIS B C 1
ATOM 2859 O O . HIS B 1 155 ? 7.332 -2.477 7.305 1 59.41 155 HIS B O 1
ATOM 2865 N N . PHE B 1 156 ? 5.387 -1.475 7.637 1 58.16 156 PHE B N 1
ATOM 2866 C CA . PHE B 1 156 ? 5.562 -1.549 9.086 1 58.16 156 PHE B CA 1
ATOM 2867 C C . PHE B 1 156 ? 5.133 -2.914 9.609 1 58.16 156 PHE B C 1
ATOM 2869 O O . PHE B 1 156 ? 4.035 -3.385 9.312 1 58.16 156 PHE B O 1
ATOM 2876 N N . ASP B 1 157 ? 6.082 -3.871 9.75 1 55.62 157 ASP B N 1
ATOM 2877 C CA . ASP B 1 157 ? 5.77 -5.184 10.312 1 55.62 157 ASP B CA 1
ATOM 2878 C C . ASP B 1 157 ? 5.32 -5.062 11.766 1 55.62 157 ASP B C 1
ATOM 2880 O O . ASP B 1 157 ? 5.695 -4.117 12.461 1 55.62 157 ASP B O 1
ATOM 2884 N N . GLU B 1 158 ? 4.41 -5.977 12.117 1 59.53 158 GLU B N 1
ATOM 2885 C CA . GLU B 1 158 ? 3.727 -5.98 13.406 1 59.53 158 GLU B CA 1
ATOM 2886 C C . GLU B 1 158 ? 4.715 -5.789 14.555 1 59.53 158 GLU B C 1
ATOM 2888 O O . GLU B 1 158 ? 4.488 -4.965 15.445 1 59.53 158 GLU B O 1
ATOM 2893 N N . PRO B 1 159 ? 5.914 -6.406 14.578 1 62.19 159 PRO B N 1
ATOM 2894 C CA . PRO B 1 159 ? 6.75 -6.184 15.758 1 62.19 159 PRO B CA 1
ATOM 2895 C C . PRO B 1 159 ? 7.539 -4.879 15.688 1 62.19 159 PRO B C 1
ATOM 2897 O O . PRO B 1 159 ? 8.016 -4.383 16.703 1 62.19 159 PRO B O 1
ATOM 2900 N N . ASN B 1 160 ? 7.668 -4.379 14.562 1 69.31 160 ASN B N 1
ATOM 2901 C CA . ASN B 1 160 ? 8.461 -3.17 14.383 1 69.31 160 ASN B CA 1
ATOM 2902 C C . ASN B 1 160 ? 7.652 -2.057 13.727 1 69.31 160 ASN B C 1
ATOM 2904 O O . ASN B 1 160 ? 7.805 -1.791 12.531 1 69.31 160 ASN B O 1
ATOM 2908 N N . THR B 1 161 ? 6.812 -1.608 14.633 1 80 161 THR B N 1
ATOM 2909 C CA . THR B 1 161 ? 5.973 -0.53 14.125 1 80 161 THR B CA 1
ATOM 2910 C C . THR B 1 161 ? 6.504 0.828 14.57 1 80 161 THR B C 1
ATOM 2912 O O . THR B 1 161 ? 7.18 0.929 15.602 1 80 161 THR B O 1
ATOM 2915 N N . PRO B 1 162 ? 6.25 1.866 13.812 1 85.88 162 PRO B N 1
ATOM 2916 C CA . PRO B 1 162 ? 6.672 3.201 14.242 1 85.88 162 PRO B CA 1
ATOM 2917 C C . PRO B 1 162 ? 6.109 3.584 15.617 1 85.88 162 PRO B C 1
ATOM 2919 O O . PRO B 1 162 ? 6.758 4.32 16.359 1 85.88 162 PRO B O 1
ATOM 2922 N N . GLU B 1 163 ? 4.934 3.043 15.922 1 84.81 163 GLU B N 1
ATOM 2923 C CA . GLU B 1 163 ? 4.32 3.314 17.219 1 84.81 163 GLU B CA 1
ATOM 2924 C C . GLU B 1 163 ? 5.199 2.812 18.359 1 84.81 163 GLU B C 1
ATOM 2926 O O . GLU B 1 163 ? 5.383 3.506 19.359 1 84.81 163 GLU B O 1
ATOM 2931 N N . ARG B 1 164 ? 5.766 1.643 18.156 1 83.31 164 ARG B N 1
ATOM 2932 C CA . ARG B 1 164 ? 6.605 1.03 19.188 1 83.31 164 ARG B CA 1
ATOM 2933 C C . ARG B 1 164 ? 7.992 1.66 19.203 1 83.31 164 ARG B C 1
ATOM 2935 O O . ARG B 1 164 ? 8.711 1.569 20.203 1 83.31 164 ARG B O 1
ATOM 2942 N N . ALA B 1 165 ? 8.398 2.275 18.156 1 85 165 ALA B N 1
ATOM 2943 C CA . ALA B 1 165 ? 9.742 2.836 18 1 85 165 ALA B CA 1
ATOM 2944 C C . ALA B 1 165 ? 9.773 4.309 18.406 1 85 165 ALA B C 1
ATOM 2946 O O . ALA B 1 165 ? 10.75 5.008 18.156 1 85 165 ALA B O 1
ATOM 2947 N N . GLY B 1 166 ? 8.633 4.852 18.969 1 86.56 166 GLY B N 1
ATOM 2948 C CA . GLY B 1 166 ? 8.656 6.207 19.5 1 86.56 166 GLY B CA 1
ATOM 2949 C C . GLY B 1 166 ? 8.086 7.23 18.531 1 86.56 166 GLY B C 1
ATOM 2950 O O . GLY B 1 166 ? 8.398 8.422 18.625 1 86.56 166 GLY B O 1
ATOM 2951 N N . MET B 1 167 ? 7.23 6.781 17.594 1 92.31 167 MET B N 1
ATOM 2952 C CA . MET B 1 167 ? 6.605 7.699 16.641 1 92.31 167 MET B CA 1
ATOM 2953 C C . MET B 1 167 ? 5.773 8.75 17.375 1 92.31 167 MET B C 1
ATOM 2955 O O . MET B 1 167 ? 4.895 8.414 18.156 1 92.31 167 MET B O 1
ATOM 2959 N N . PRO B 1 168 ? 6.047 10.062 17.109 1 93.06 168 PRO B N 1
ATOM 2960 C CA . PRO B 1 168 ? 5.18 11.094 17.688 1 93.06 168 PRO B CA 1
ATOM 2961 C C . PRO B 1 168 ? 3.76 11.047 17.125 1 93.06 168 PRO B C 1
ATOM 2963 O O . PRO B 1 168 ? 3.545 10.531 16.016 1 93.06 168 PRO B O 1
ATOM 2966 N N . LYS B 1 169 ? 2.838 11.594 17.906 1 92.56 169 LYS B N 1
ATOM 2967 C CA . LYS B 1 169 ? 1.467 11.758 17.438 1 92.56 169 LYS B CA 1
ATOM 2968 C C . LYS B 1 169 ? 1.339 12.992 16.547 1 92.56 169 LYS B C 1
ATOM 2970 O O . LYS B 1 169 ? 2.08 13.961 16.703 1 92.56 169 LYS B O 1
ATOM 2975 N N . SER B 1 170 ? 0.353 12.945 15.664 1 93.62 170 SER B N 1
ATOM 2976 C CA . SER B 1 170 ? 0.151 14.039 14.719 1 93.62 170 SER B CA 1
ATOM 2977 C C . SER B 1 170 ? -0.146 15.344 15.445 1 93.62 170 SER B C 1
ATOM 2979 O O . SER B 1 170 ? 0.216 16.422 14.961 1 93.62 170 SER B O 1
ATOM 2981 N N . GLU B 1 171 ? -0.685 15.297 16.656 1 93.38 171 GLU B N 1
ATOM 2982 C CA . GLU B 1 171 ? -1.048 16.484 17.422 1 93.38 171 GLU B CA 1
ATOM 2983 C C . GLU B 1 171 ? 0.185 17.312 17.766 1 93.38 171 GLU B C 1
ATOM 2985 O O . GLU B 1 171 ? 0.09 18.531 17.953 1 93.38 171 GLU B O 1
ATOM 2990 N N . LYS B 1 172 ? 1.292 16.641 17.891 1 95.75 172 LYS B N 1
ATOM 2991 C CA . LYS B 1 172 ? 2.551 17.359 18.094 1 95.75 172 LYS B CA 1
ATOM 2992 C C . LYS B 1 172 ? 2.744 18.438 17.031 1 95.75 172 LYS B C 1
ATOM 2994 O O . LYS B 1 172 ? 3.139 19.562 17.359 1 95.75 172 LYS B O 1
ATOM 2999 N N . TYR B 1 173 ? 2.426 18.125 15.867 1 97.12 173 TYR B N 1
ATOM 3000 C CA . TYR B 1 173 ? 2.656 19.031 14.75 1 97.12 173 TYR B CA 1
ATOM 3001 C C . TYR B 1 173 ? 1.526 20.047 14.633 1 97.12 173 TYR B C 1
ATOM 3003 O O . TYR B 1 173 ? 1.747 21.188 14.211 1 97.12 173 TYR B O 1
ATOM 3011 N N . GLY B 1 174 ? 0.319 19.672 15.047 1 96.62 174 GLY B N 1
ATOM 3012 C CA . GLY B 1 174 ? -0.742 20.656 15.211 1 96.62 174 GLY B CA 1
ATOM 3013 C C . GLY B 1 174 ? -0.405 21.734 16.219 1 96.62 174 GLY B C 1
ATOM 3014 O O . GLY B 1 174 ? -0.612 22.922 15.953 1 96.62 174 GLY B O 1
ATOM 3015 N N . ASP B 1 175 ? 0.144 21.281 17.344 1 95.75 175 ASP B N 1
ATOM 3016 C CA . ASP B 1 175 ? 0.562 22.219 18.359 1 95.75 175 ASP B CA 1
ATOM 3017 C C . ASP B 1 175 ? 1.644 23.156 17.844 1 95.75 175 ASP B C 1
ATOM 3019 O O . ASP B 1 175 ? 1.595 24.375 18.078 1 95.75 175 ASP B O 1
ATOM 3023 N N . LEU B 1 176 ? 2.561 22.578 17.156 1 96.31 176 LEU B N 1
ATOM 3024 C CA . LEU B 1 176 ? 3.666 23.328 16.578 1 96.31 176 LEU B CA 1
ATOM 3025 C C . LEU B 1 176 ? 3.146 24.422 15.648 1 96.31 176 LEU B C 1
ATOM 3027 O O . LEU B 1 176 ? 3.723 25.516 15.586 1 96.31 176 LEU B O 1
ATOM 3031 N N . LEU B 1 177 ? 2.023 24.203 14.977 1 95.94 177 LEU B N 1
ATOM 3032 C CA . LEU B 1 177 ? 1.483 25.109 13.977 1 95.94 177 LEU B CA 1
ATOM 3033 C C . LEU B 1 177 ? 0.408 26.016 14.586 1 95.94 177 LEU B C 1
ATOM 3035 O O . LEU B 1 177 ? -0.154 26.859 13.898 1 95.94 177 LEU B O 1
ATOM 3039 N N . GLY B 1 178 ? 0.058 25.797 15.789 1 93.19 178 GLY B N 1
ATOM 3040 C CA . GLY B 1 178 ? -0.948 26.594 16.469 1 93.19 178 GLY B CA 1
ATOM 3041 C C . GLY B 1 178 ? -2.367 26.203 16.109 1 93.19 178 GLY B C 1
ATOM 3042 O O . GLY B 1 178 ? -3.273 27.031 16.125 1 93.19 178 GLY B O 1
ATOM 3043 N N . VAL B 1 179 ? -2.551 24.906 15.672 1 93.31 179 VAL B N 1
ATOM 3044 C CA . VAL B 1 179 ? -3.895 24.406 15.383 1 93.31 179 VAL B CA 1
ATOM 3045 C C . VAL B 1 179 ? -4.648 24.172 16.688 1 93.31 179 VAL B C 1
ATOM 3047 O O . VAL B 1 179 ? -4.152 23.484 17.578 1 93.31 179 VAL B O 1
ATOM 3050 N N . VAL B 1 180 ? -5.824 24.797 16.906 1 88.62 180 VAL B N 1
ATOM 3051 C CA . VAL B 1 180 ? -6.625 24.672 18.125 1 88.62 180 VAL B CA 1
ATOM 3052 C C . VAL B 1 180 ? -7.996 24.094 17.781 1 88.62 180 VAL B C 1
ATOM 3054 O O . VAL B 1 180 ? -8.617 24.484 16.797 1 88.62 180 VAL B O 1
ATOM 3057 N N . GLY B 1 181 ? -8.344 22.984 18.422 1 81.81 181 GLY B N 1
ATOM 3058 C CA . GLY B 1 181 ? -9.68 22.438 18.266 1 81.81 181 GLY B CA 1
ATOM 3059 C C . GLY B 1 181 ? -10.766 23.281 18.891 1 81.81 181 GLY B C 1
ATOM 3060 O O . GLY B 1 181 ? -10.469 24.172 19.688 1 81.81 181 GLY B O 1
ATOM 3061 N N . SER B 1 182 ? -12.016 23.266 18.375 1 69.5 182 SER B N 1
ATOM 3062 C CA . SER B 1 182 ? -13.102 24.078 18.906 1 69.5 182 SER B CA 1
ATOM 3063 C C . SER B 1 182 ? -13.281 23.859 20.406 1 69.5 182 SER B C 1
ATOM 3065 O O . SER B 1 182 ? -13.641 24.781 21.141 1 69.5 182 SER B O 1
ATOM 3067 N N . SER B 1 183 ? -13.305 22.641 20.844 1 58.66 183 SER B N 1
ATOM 3068 C CA . SER B 1 183 ? -13.648 22.484 22.266 1 58.66 183 SER B CA 1
ATOM 3069 C C . SER B 1 183 ? -12.625 23.188 23.156 1 58.66 183 SER B C 1
ATOM 3071 O O . SER B 1 183 ? -12.938 23.547 24.297 1 58.66 183 SER B O 1
ATOM 3073 N N . ASP B 1 184 ? -11.422 23.359 22.719 1 50.16 184 ASP B N 1
ATOM 3074 C CA . ASP B 1 184 ? -10.406 23.969 23.562 1 50.16 184 ASP B CA 1
ATOM 3075 C C . ASP B 1 184 ? -10.422 25.5 23.422 1 50.16 184 ASP B C 1
ATOM 3077 O O . ASP B 1 184 ? -9.68 26.203 24.094 1 50.16 184 ASP B O 1
ATOM 3081 N N . SER B 1 185 ? -11.086 25.953 22.438 1 47.59 185 SER B N 1
ATOM 3082 C CA . SER B 1 185 ? -11.141 27.406 22.281 1 47.59 185 SER B CA 1
ATOM 3083 C C . SER B 1 185 ? -11.766 28.062 23.5 1 47.59 185 SER B C 1
ATOM 3085 O O . SER B 1 185 ? -11.688 29.281 23.672 1 47.59 185 SER B O 1
ATOM 3087 N N . SER B 1 186 ? -12.672 27.406 24.047 1 42.91 186 SER B N 1
ATOM 3088 C CA . SER B 1 186 ? -13.266 28.109 25.188 1 42.91 186 SER B CA 1
ATOM 3089 C C . SER B 1 186 ? -12.219 28.375 26.266 1 42.91 186 SER B C 1
ATOM 3091 O O . SER B 1 186 ? -12.484 29.094 27.234 1 42.91 186 SER B O 1
ATOM 3093 N N . ALA B 1 187 ? -11.273 27.578 26.266 1 40.88 187 ALA B N 1
ATOM 3094 C CA . ALA B 1 187 ? -10.43 27.812 27.438 1 40.88 187 ALA B CA 1
ATOM 3095 C C . ALA B 1 187 ? -9.531 29.031 27.234 1 40.88 187 ALA B C 1
ATOM 3097 O O . ALA B 1 187 ? -8.875 29.484 28.172 1 40.88 187 ALA B O 1
ATOM 3098 N N . ILE B 1 188 ? -9.219 29.234 25.984 1 39.47 188 ILE B N 1
ATOM 3099 C CA . ILE B 1 188 ? -8.234 30.312 25.891 1 39.47 188 ILE B CA 1
ATOM 3100 C C . ILE B 1 188 ? -8.914 31.656 26.109 1 39.47 188 ILE B C 1
ATOM 3102 O O . ILE B 1 188 ? -8.25 32.688 26.203 1 39.47 188 ILE B O 1
ATOM 3106 N N . SER B 1 189 ? -10.203 31.672 25.656 1 35.72 189 SER B N 1
ATOM 3107 C CA . SER B 1 189 ? -10.695 33.031 25.609 1 35.72 189 SER B CA 1
ATOM 3108 C C . SER B 1 189 ? -10.586 33.719 26.969 1 35.72 189 SER B C 1
ATOM 3110 O O . SER B 1 189 ? -10.547 34.969 27.047 1 35.72 189 SER B O 1
ATOM 3112 N N . LYS B 1 190 ? -11.34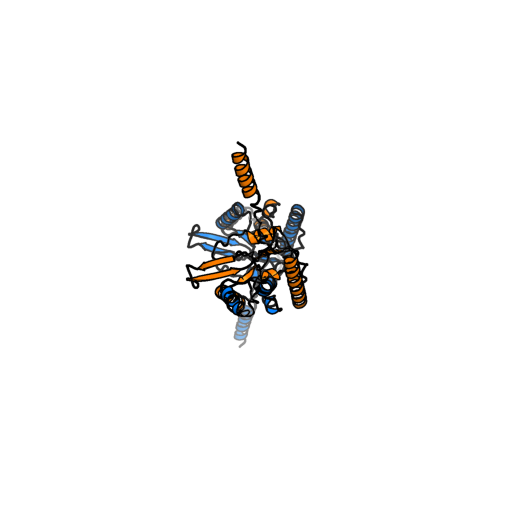4 33.031 27.922 1 40.25 190 LYS B N 1
ATOM 3113 C CA . LYS B 1 190 ? -11.859 33.906 28.953 1 40.25 190 LYS B CA 1
ATOM 3114 C C . LYS B 1 190 ? -10.719 34.469 29.812 1 40.25 190 LYS B C 1
ATOM 3116 O O . LYS B 1 190 ? -10.906 35.438 30.531 1 40.25 190 LYS B O 1
ATOM 3121 N N . ASP B 1 191 ? -9.703 33.531 29.984 1 33.19 191 ASP B N 1
ATOM 3122 C CA . ASP B 1 191 ? -8.992 33.938 31.188 1 33.19 191 ASP B CA 1
ATOM 3123 C C . ASP B 1 191 ? -8.062 35.094 30.906 1 33.19 191 ASP B C 1
ATOM 3125 O O . ASP B 1 191 ? -7.574 35.75 31.844 1 33.19 191 ASP B O 1
ATOM 3129 N N . SER B 1 192 ? -7.609 34.969 29.609 1 34.19 192 SER B N 1
ATOM 3130 C CA . SER B 1 192 ? -6.414 35.781 29.625 1 34.19 192 SER B CA 1
ATOM 3131 C C . SER B 1 192 ? -6.773 37.281 29.578 1 34.19 192 SER B C 1
ATOM 3133 O O . SER B 1 192 ? -5.891 38.125 29.484 1 34.19 192 SER B O 1
ATOM 3135 N N . LEU B 1 193 ? -7.961 37.375 28.922 1 34.88 193 LEU B N 1
ATOM 3136 C CA . LEU B 1 193 ? -8.125 38.812 28.625 1 34.88 193 LEU B CA 1
ATOM 3137 C C . LEU B 1 193 ? -8.352 39.594 29.906 1 34.88 193 LEU B C 1
ATOM 3139 O O . LEU B 1 193 ? -8.555 40.812 29.859 1 34.88 193 LEU B O 1
ATOM 3143 N N . THR B 1 194 ? -8.852 38.719 30.859 1 34.16 194 THR B N 1
ATOM 3144 C CA . THR B 1 194 ? -9.445 39.562 31.891 1 34.16 194 THR B CA 1
ATOM 3145 C C . THR B 1 194 ? -8.375 40.406 32.562 1 34.16 194 THR B C 1
ATOM 3147 O O . THR B 1 194 ? -8.68 41.219 33.438 1 34.16 194 THR B O 1
ATOM 3150 N N . GLY B 1 195 ? -7.141 39.656 32.562 1 30.12 195 GLY B N 1
ATOM 3151 C CA . GLY B 1 195 ? -6.461 40.188 33.75 1 30.12 195 GLY B CA 1
ATOM 3152 C C . GLY B 1 195 ? -6.117 41.656 33.625 1 30.12 195 GLY B C 1
ATOM 3153 O O . GLY B 1 195 ? -5.566 42.219 34.562 1 30.12 195 GLY B O 1
ATOM 3154 N N . SER B 1 196 ? -5.652 41.969 32.281 1 30.2 196 SER B N 1
ATOM 3155 C CA . SER B 1 196 ? -4.77 43.125 32.375 1 30.2 196 SER B CA 1
ATOM 3156 C C . SER B 1 196 ? -5.566 44.406 32.562 1 30.2 196 SER B C 1
ATOM 3158 O O . SER B 1 196 ? -6.156 44.906 31.609 1 30.2 196 SER B O 1
ATOM 3160 N N . SER B 1 197 ? -6.539 44.375 33.469 1 29.86 197 SER B N 1
ATOM 3161 C CA . SER B 1 197 ? -7.324 45.562 33.812 1 29.86 197 SER B CA 1
ATOM 3162 C C . SER B 1 197 ? -6.465 46.812 33.812 1 29.86 197 SER B C 1
ATOM 3164 O O . SER B 1 197 ? -6.984 47.938 33.844 1 29.86 197 SER B O 1
ATOM 3166 N N . GLY B 1 198 ? -5.246 46.625 34.438 1 28.31 198 GLY B N 1
ATOM 3167 C CA . GLY B 1 198 ? -4.926 47.719 35.344 1 28.31 198 GLY B CA 1
ATOM 3168 C C . GLY B 1 198 ? -4.715 49.031 34.625 1 28.31 198 GLY B C 1
ATOM 3169 O O . GLY B 1 198 ? -5.309 50.062 34.969 1 28.31 198 GLY B O 1
ATOM 3170 N N . ARG B 1 199 ? -3.4 49.25 34.125 1 29.41 199 ARG B N 1
ATOM 3171 C CA . ARG B 1 199 ? -2.785 50.562 34.344 1 29.41 199 ARG B CA 1
ATOM 3172 C C . ARG B 1 199 ? -3.119 51.531 33.219 1 29.41 199 ARG B C 1
ATOM 3174 O O . ARG B 1 199 ? -2.611 51.375 32.094 1 29.41 199 ARG B O 1
ATOM 3181 N N . PHE B 1 200 ? -4.367 51.719 32.844 1 27.81 200 PHE B N 1
ATOM 3182 C CA . PHE B 1 200 ? -4.684 52.844 31.969 1 27.81 200 PHE B CA 1
ATOM 3183 C C . PHE B 1 200 ? -3.852 54.062 32.344 1 27.81 200 PHE B C 1
ATOM 3185 O O . PHE B 1 200 ? -4.074 54.688 33.375 1 27.81 200 PHE B O 1
ATOM 3192 N N . PHE B 1 201 ? -2.463 54 32.219 1 28.58 201 PHE B N 1
ATOM 3193 C CA . PHE B 1 201 ? -1.656 55.188 32.406 1 28.58 201 PHE B CA 1
ATOM 3194 C C . PHE B 1 201 ? -2.211 56.344 31.578 1 28.58 201 PHE B C 1
ATOM 3196 O O . PHE B 1 201 ? -2.475 56.188 30.375 1 28.58 201 PHE B O 1
ATOM 3203 N N . SER B 1 202 ? -2.922 57.219 32.281 1 25.16 202 SER B N 1
ATOM 3204 C CA . SER B 1 202 ? -3.416 58.594 32.031 1 25.16 202 SER B CA 1
ATOM 3205 C C . SER B 1 202 ? -2.418 59.406 31.219 1 25.16 202 SER B C 1
ATOM 3207 O O . SER B 1 202 ? -1.381 59.812 31.734 1 25.16 202 SER B O 1
ATOM 3209 N N . LEU B 1 203 ? -1.965 58.906 30.047 1 27.89 203 LEU B N 1
ATOM 3210 C CA . LEU B 1 203 ? -1.183 59.812 29.25 1 27.89 203 LEU B CA 1
ATOM 3211 C C . LEU B 1 203 ? -1.936 61.125 29.047 1 27.89 203 LEU B C 1
ATOM 3213 O O . LEU B 1 203 ? -2.916 61.188 28.297 1 27.89 203 LEU B O 1
ATOM 3217 N N . THR B 1 204 ? -2.266 61.781 30.172 1 26.86 204 THR B N 1
ATOM 3218 C CA . THR B 1 204 ? -2.672 63.188 30.156 1 26.86 204 THR B CA 1
ATOM 3219 C C . THR B 1 204 ? -1.802 63.969 29.188 1 26.86 204 THR B C 1
ATOM 3221 O O . THR B 1 204 ? -0.586 64.062 29.375 1 26.86 204 THR B O 1
ATOM 3224 N N . LEU B 1 205 ? -2.127 63.844 27.906 1 26.33 205 LE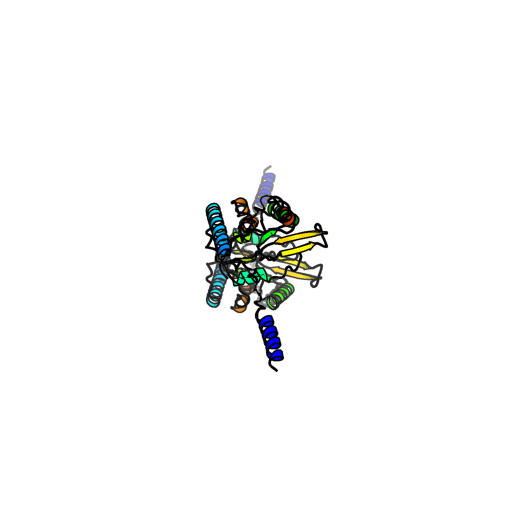U B N 1
ATOM 3225 C CA . LEU B 1 205 ? -1.695 64.75 26.844 1 26.33 205 LEU B CA 1
ATOM 3226 C C . LEU B 1 205 ? -1.706 66.188 27.328 1 26.33 205 LEU B C 1
ATOM 3228 O O . LEU B 1 205 ? -2.758 66.688 27.703 1 26.33 205 LEU B O 1
ATOM 3232 N N . PHE B 1 206 ? -0.581 66.562 27.938 1 26.39 206 PHE B N 1
ATOM 3233 C CA . PHE B 1 206 ? -0.135 67.938 28.266 1 26.39 206 PHE B CA 1
ATOM 3234 C C . PHE B 1 206 ? -0.354 68.875 27.078 1 26.39 206 PHE B C 1
ATOM 3236 O O . PHE B 1 206 ? 0.544 69.062 26.266 1 26.39 206 PHE B O 1
ATOM 3243 N N . LEU B 1 207 ? -1.404 68.688 26.297 1 27.67 207 LEU B N 1
ATOM 3244 C CA . LEU B 1 207 ? -1.512 69.688 25.203 1 27.67 207 LEU B CA 1
ATOM 3245 C C . LEU B 1 207 ? -1.566 71.125 25.75 1 27.67 207 LEU B C 1
ATOM 3247 O O . LEU B 1 207 ? -2.65 71.688 25.922 1 27.67 207 LEU B O 1
ATOM 3251 N N . GLY B 1 208 ? -1.104 71.312 27.016 1 24.31 208 GLY B N 1
ATOM 3252 C CA . GLY B 1 208 ? -1.323 72.625 27.484 1 24.31 208 GLY B CA 1
ATOM 3253 C C . GLY B 1 208 ? -0.844 73.688 26.5 1 24.31 208 GLY B C 1
ATOM 3254 O O . GLY B 1 208 ? -1.448 74.75 26.375 1 24.31 208 GLY B O 1
ATOM 3255 N N . ILE B 1 209 ? 0.367 73.688 25.984 1 26.81 209 ILE B N 1
ATOM 3256 C CA . ILE B 1 209 ? 1.164 74.875 26.094 1 26.81 209 ILE B CA 1
ATOM 3257 C C . ILE B 1 209 ? 0.839 75.812 24.953 1 26.81 209 ILE B C 1
ATOM 3259 O O . ILE B 1 209 ? 1.307 76.938 24.922 1 26.81 209 ILE B O 1
ATOM 3263 N N . LEU B 1 210 ? 0.313 75.438 23.797 1 26.58 210 LEU B N 1
ATOM 3264 C CA . LEU B 1 210 ? 0.7 76.5 22.828 1 26.58 210 LEU B CA 1
ATOM 3265 C C . LEU B 1 210 ? 0.098 77.812 23.172 1 26.58 210 LEU B C 1
ATOM 3267 O O . LEU B 1 210 ? -1.125 78 23.234 1 26.58 210 LEU B O 1
ATOM 3271 N N . SER B 1 211 ? 0.9 78.75 23.891 1 26.64 211 SER B N 1
ATOM 3272 C CA . SER B 1 211 ? 0.886 80.125 24.375 1 26.64 211 SER B CA 1
ATOM 3273 C C . SER B 1 211 ? 0.332 81.062 23.328 1 26.64 211 SER B C 1
ATOM 3275 O O . SER B 1 211 ? -0.586 81.875 23.594 1 26.64 211 SER B O 1
ATOM 3277 N N . PHE B 1 212 ? 1.256 82.062 22.859 1 28.45 212 PHE B N 1
ATOM 3278 C CA . PHE B 1 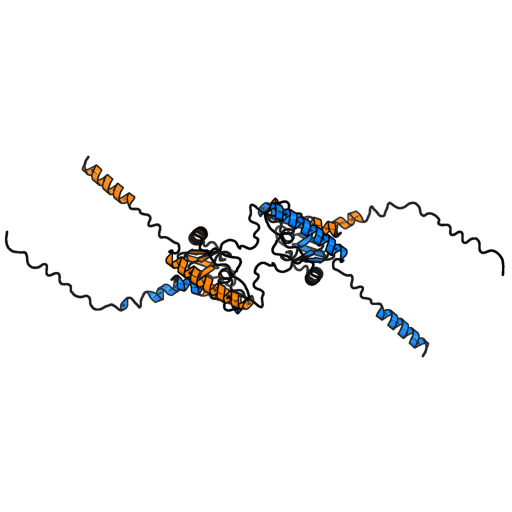212 ? 1.44 83.5 22.875 1 28.45 212 PHE B CA 1
ATOM 3279 C C . PHE B 1 212 ? 0.859 84.125 21.609 1 28.45 212 PHE B C 1
ATOM 3281 O O . PHE B 1 212 ? 0.217 85.188 21.672 1 28.45 212 PHE B O 1
ATOM 3288 N N . TYR B 1 213 ? 1.564 84.062 20.312 1 30.61 213 TYR B N 1
ATOM 3289 C CA . TYR B 1 213 ? 1.8 85.25 19.516 1 30.61 213 TYR B CA 1
ATOM 3290 C C . TYR B 1 213 ? 0.57 85.625 18.703 1 30.61 213 TYR B C 1
ATOM 3292 O O . TYR B 1 213 ? 0.44 86.75 18.234 1 30.61 213 TYR B O 1
ATOM 3300 N N . PHE B 1 214 ? -0.181 84.938 17.844 1 28.12 214 PHE B N 1
ATOM 3301 C CA . PHE B 1 214 ? -1.047 85.938 17.281 1 28.12 214 PHE B CA 1
ATOM 3302 C C . PHE B 1 214 ? -2.115 86.375 18.281 1 28.12 214 PHE B C 1
ATOM 3304 O O . PHE B 1 214 ? -2.666 85.5 19 1 28.12 214 PHE B O 1
#

Sequence (428 aa):
MKAVYSIVFLLLLAISTSTGVRVKRGLSTEEQTKLLNALNIDRQALGENMGIAFETLTYSRALEMKAENFRCDGPSTPPDIVPLKVNKVLKEMNDFAVQKRGTDVLSRKFFNPEHTLIGCSKEKTCSHTSKVGENAGKTKEYWGVCFFGPPKGYHFDEPNTPERAGMPKSEKYGDLLGVVGSSDSSAISKDSLTGSSGRFFSLTLFLGILSFYFMKAVYSIVFLLLLAISTSTGVRVKRGLSTEEQTKLLNALNIDRQALGENMGIAFETLTYSRALEMKAENFRCDGPSTPPDIVPLKVNKVLKEMNDFAVQKRGTDVLSRKFFNPEHTLIGCSKEKTCSHTSKVGENAGKTKEYWGVCFFGPPKGYHFDEPNTPERAGMPKSEKYGDLLGVVGSSDSSAISKDSLTGSSGRFFSLTLFLGILSFYF

Radius of gyration: 36.1 Å; Cα contacts (8 Å, |Δi|>4): 593; chains: 2; bounding box: 44×173×69 Å

Nearest PDB structures (foldseek):
  1y7p-assembly2_B  TM=4.191E-01  e=1.347E+00  Archaeoglobus fulgidus
  6eri-assembly1_AS  TM=1.758E-01  e=2.029E-01  Spinacia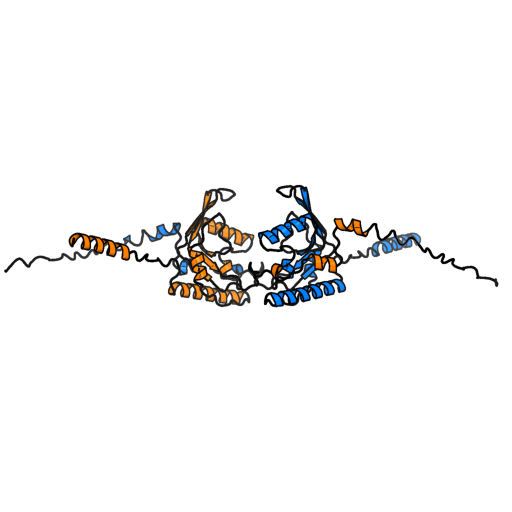 oleracea
  8eug-assembly1_P  TM=1.793E-01  e=4.654E+00  Schizosaccharomyces pombe
  8tpu-assembly1_AW  TM=2.137E-01  e=7.845E+00  Plasmodium falciparum 3D7
  6eri-assembly1_AS  TM=1.803E-01  e=1.993E-01  Spinacia oleracea

Secondary structure (DSSP, 8-state):
-HHHHHHHHHHHHHHHT--------B--HHHHHHHHHHHHHHHHHHHHHHT-PPPPPEE-HHHHHHHHH----SSS--TTEEEEEE-HHHHHHHHHHHHHHS--TTTGGGG-TT--EEEEEEEEEEEEE--SSTTTT-EEEEEEEEEEPPPSS---BTTB-TTTTTPPPHHHHHHHHT---TTTHHHHHHHHGGGTTS-----------TT---/-HHHHHHHHHHHHHHHT--------B--HHHHHHHHHHHHHHHHHHHHHHT-PPPPPEE-HHHHHHHHH----SSS--TTEEEEEE-HHHHHHHHHHHHHHS--TTTGGGG-TT--EEEEEEEEEEEEE--SSTTTT-EEEEEEEEEEPPPSS---BTTB-TTTTTPPPTHHHHHHHT---STTHHHHHHHHSSSTT--------------S--

Foldseek 3Di:
DVVVVVVVVVVVVVVPPCPVPVVPQFDDPVRQVVVQVVLQVVLVVVCVVVVHDADRADEDPVQQVCQSDDDLDDDDDPQFKAFPFKDPVVVVVQVVCCVVPVDNSRCVVSNDRQFRYKTKGQADKHKDAACDDPRHRPMIITGIMMGTDDGVPDDQDPVRHCVVVDNDDPVVVCVVVVNDDVVCVVVVPDPPVPPPPDDPPCPPPCPPDPPDDD/DVVVVVVVVVVVVVVVPCPVPVVPQFDDPVRQVVVQVVLQVVLVVVCVVVVHDADRADEDPVQQVCQSDPDLDDDDDPQFKAFPFKDPVVVVVQVVCCVVPVDNSRCVVSNDRQFRYKTKGQADKHKDAACDDPRHRPMIITGIMMGTDDGNPDDQDPVRHCVVVDNDDPVVVCVVVVNDDPVCVVVVPPPPVPPPPDDPPPPVPCPPDPDDDD

pLDDT: mean 73.79, std 22.46, range [23.69, 97.94]